Protein AF-0000000082874388 (afdb_homodimer)

Solvent-accessible surface area (backbone atoms only — not comparable to full-atom values): 38298 Å² total; per-residue (Å²): 133,76,47,68,44,41,42,72,70,60,50,53,72,30,44,42,94,61,45,25,50,46,67,57,70,59,52,38,50,40,23,52,39,28,14,62,32,76,91,45,43,67,63,52,44,32,43,63,22,64,57,39,66,53,76,37,31,51,68,57,46,53,51,49,48,52,53,51,42,50,51,47,51,50,42,46,50,41,68,69,63,58,44,75,69,30,39,71,31,22,55,68,59,42,54,40,52,51,52,49,54,55,48,47,75,62,54,61,48,85,39,76,79,40,34,71,82,90,32,66,53,43,52,45,52,42,50,42,52,54,27,46,22,61,50,31,44,69,72,39,71,49,95,54,53,66,64,62,38,48,64,44,36,69,65,50,71,38,65,57,63,22,39,43,31,41,50,34,49,37,74,73,46,45,53,50,60,39,87,82,30,57,49,46,53,49,50,36,50,51,42,42,53,47,36,40,71,78,36,46,66,60,40,50,50,30,46,73,35,75,36,50,67,44,52,76,48,43,54,40,64,64,41,67,38,52,80,36,38,50,72,72,55,38,51,37,53,47,47,19,56,59,51,41,52,97,22,76,46,44,68,50,39,36,50,47,29,51,50,61,74,42,39,65,69,49,62,38,89,73,43,42,46,68,52,40,40,54,51,61,60,64,42,44,67,67,63,61,64,67,62,27,53,50,46,18,51,50,49,49,53,53,47,60,74,44,37,79,76,44,38,56,65,55,21,59,53,46,69,43,78,72,61,89,56,72,71,30,57,58,52,49,58,54,52,48,67,71,68,58,67,74,47,83,64,46,60,52,51,49,51,46,40,54,55,58,57,74,102,132,76,48,68,44,42,42,72,70,59,49,54,71,28,44,42,94,62,44,25,50,46,66,57,68,60,51,39,52,39,23,51,39,28,14,63,32,76,90,45,41,67,62,52,44,31,44,64,21,64,56,38,66,53,78,36,31,50,68,57,45,52,51,51,49,52,53,49,41,51,50,47,51,50,40,46,49,42,69,69,63,56,45,72,69,30,40,70,30,23,54,68,60,42,53,42,51,52,53,49,55,56,48,46,75,61,55,61,48,84,38,76,80,41,34,69,83,90,32,68,54,44,51,46,52,43,51,44,53,54,27,44,23,61,49,31,45,68,71,40,73,51,92,53,54,65,65,62,38,47,64,44,37,69,64,50,71,37,64,55,63,23,38,41,32,41,48,34,48,38,73,76,45,46,54,50,60,39,87,82,30,56,49,45,52,49,49,37,50,50,41,43,52,49,36,41,71,77,38,45,66,60,41,51,50,29,46,74,35,73,36,50,67,44,52,77,45,45,54,42,64,64,42,69,40,50,80,34,39,50,73,70,55,39,52,38,53,47,46,19,57,59,51,42,52,97,22,78,46,43,68,49,40,37,50,47,29,51,50,61,72,41,39,68,70,49,63,36,91,76,44,41,46,68,52,42,40,52,49,61,60,64,41,44,66,69,64,60,63,68,62,28,51,51,46,18,52,51,50,48,52,53,48,60,74,44,36,78,75,44,38,57,64,55,22,60,53,45,68,44,76,70,63,88,57,74,69,31,57,58,54,48,58,54,52,46,65,72,68,57,66,72,46,85,64,46,60,51,51,49,50,47,38,54,55,57,57,75,102

Radius of gyration: 33.84 Å; Cα contacts (8 Å, |Δi|>4): 820; chains: 2; bounding box: 54×95×85 Å

Secondary structure (DSSP, 8-state):
-PPPPBPHHHHHHHB-TTS-B--HHHHHHHHHHH-B-HHHHHHHHHHHTTSS-TT--HHHHHHHHHHHHHHHHHHHHHHHT--HHHHHT-HHHHHHHHHHHHHHHHSSTTSGGG-STT-HHHHHHHHHHHHHHHHTTTT---TTHHHHHHHHHHHH-SHHHHHHHHHHHHHHHGGGGSTT-HHHHHHHHHHHHHHHHH-HHHHHHHHHTT-TT-GGGHHHHHTTTTTTS-HHHHHHHHHHHHTT-S-TTHHHHHHHHHHHHTHHHHHGGG--HHHHHHHHHHTTT---HHHHHHHHHHHHHHHHHTGGGS-HHHHHHHT------HHHHHHHHHHHHHH----HHHHHHHHHHHHHHT-/-PPPPBPHHHHHHHB-TTS-B--HHHHHHHHHHH-B-HHHHHHHHHHHTTSS-TT--HHHHHHHHHHHHHHHHHHHHHHHT--HHHHHT-HHHHHHHHHHHHHHHHSSTTSGGG-STT-HHHHHHHHHHHHHHHHTTTT---TTHHHHHHHHHHHH-SHHHHHHHHHHHHHHHGGGGSTT-HHHHHHHHHHHHHHHHH-HHHHHHHHHTT-TT-GGGHHHHHTTTTTTS-HHHHHHHHHHHHTT-S-TTHHHHHHHHHHHHTHHHHSGGG--HHHHHHHHHHTTT---HHHHHHHHHHHHHHHHHTGGGS-HHHHHHHT------HHHHHHHHHHHHHH----HHHHHHHHHHHHHH--

InterPro domains:
  IPR000195 Rab-GAP-TBC domain [PF00566] (39-267)
  IPR000195 Rab-GAP-TBC domain [PS50086] (35-245)
  IPR000195 Rab-GAP-TBC domain [SM00164] (32-270)
  IPR035969 Rab-GAP-TBC domain superfamily [SSF47923] (8-204)
  IPR035969 Rab-GAP-TBC domain superfamily [SSF47923] (181-302)

Sequence (718 aa):
MRGPPLSVEEWMRHANDDGTISRIESLLQTIFRGGIDHALRYDVWKYLLNYLPFRLNHTEAAELRRMKIKEYQTLCQQWQSFTPGQEERFSLFRDRKSLISKDVNRTDRTFEYFAGDRNPHLDSLNNILMSYMMYNFDLGYVQGMSDLLSPILMLMDNEPDAFWCFVGFMDRTMGNFMMEQTSMKEQLLQLACLLQILDPELANYLNAHESGNLFFCFRWLLVLFKREFSNEDIMIIWEVFWTGLPCPNFHLLFCIAILETEREQIMANDNGLSDILAHVNSLSMNIDRDAMLCKAEAMYLQLQANAEKLPKMACLTLGLAVSVDASAAEQEERFKDTHVTPSDDEDDAFEKAISYSFLMRGPPLSVEEWMRHANDDGTISRIESLLQTIFRGGIDHALRYDVWKYLLNYLPFRLNHTEAAELRRMKIKEYQTLCQQWQSFTPGQEERFSLFRDRKSLISKDVNRTDRTFEYFAGDRNPHLDSLNNILMSYMMYNFDLGYVQGMSDLLSPILMLMDNEPDAFWCFVGFMDRTMGNFMMEQTSMKEQLLQLACLLQILDPELANYLNAHESGNLFFCFRWLLVLFKREFSNEDIMIIWEVFWTGLPCPNFHLLFCIAILETEREQIMANDNGLSDILAHVNSLSMNIDRDAMLCKAEAMYLQLQANAEKLPKMACLTLGLAVSVDASAAEQEERFKDTHVTPSDDEDDAFEKAISYSFL

pLDDT: mean 90.4, std 14.54, range [39.75, 98.88]

Structure (mmCIF, N/CA/C/O backbone):
data_AF-0000000082874388-model_v1
#
loop_
_entity.id
_entity.type
_entity.pdbx_description
1 polymer 'TBC1 domain family member 15'
#
loop_
_atom_site.group_PDB
_atom_site.id
_atom_site.type_symbol
_atom_site.label_atom_id
_atom_site.label_alt_id
_atom_site.label_comp_id
_atom_site.label_asym_id
_atom_site.label_entity_id
_atom_site.label_seq_id
_atom_site.pdbx_PDB_ins_code
_atom_site.Cartn_x
_atom_site.Cartn_y
_atom_site.Cartn_z
_atom_site.occupancy
_atom_site.B_iso_or_equiv
_atom_site.auth_seq_id
_atom_site.auth_comp_id
_atom_site.auth_asym_id
_atom_site.auth_atom_id
_atom_site.pdbx_PDB_model_num
ATOM 1 N N . MET A 1 1 ? 1.353 -43.719 -23.953 1 78.5 1 MET A N 1
ATOM 2 C CA . MET A 1 1 ? 0.674 -43.969 -22.672 1 78.5 1 MET A CA 1
ATOM 3 C C . MET A 1 1 ? 1.424 -43.312 -21.516 1 78.5 1 MET A C 1
ATOM 5 O O . MET A 1 1 ? 2.627 -43.062 -21.625 1 78.5 1 MET A O 1
ATOM 9 N N . ARG A 1 2 ? 0.588 -42.969 -20.516 1 90.06 2 ARG A N 1
ATOM 10 C CA . ARG A 1 2 ? 1.179 -42.375 -19.312 1 90.06 2 ARG A CA 1
ATOM 11 C C . ARG A 1 2 ? 1.942 -43.438 -18.516 1 90.06 2 ARG A C 1
ATOM 13 O O . ARG A 1 2 ? 1.67 -44.625 -18.641 1 90.06 2 ARG A O 1
ATOM 20 N N . GLY A 1 3 ? 2.961 -43.062 -17.844 1 92.06 3 GLY A N 1
ATOM 21 C CA . GLY A 1 3 ? 3.709 -43.969 -16.984 1 92.06 3 GLY A CA 1
ATOM 22 C C . GLY A 1 3 ? 3.146 -44.062 -15.57 1 92.06 3 GLY A C 1
ATOM 23 O O . GLY A 1 3 ? 2.152 -43.406 -15.258 1 92.06 3 GLY A O 1
ATOM 24 N N . PRO A 1 4 ? 3.686 -44.969 -14.789 1 95.06 4 PRO A N 1
ATOM 25 C CA . PRO A 1 4 ? 3.285 -45.031 -13.383 1 95.06 4 PRO A CA 1
ATOM 26 C C . PRO A 1 4 ? 3.75 -43.844 -12.57 1 95.06 4 PRO A C 1
ATOM 28 O O . PRO A 1 4 ? 4.77 -43.219 -12.898 1 95.06 4 PRO A O 1
ATOM 31 N N . PRO A 1 5 ? 2.996 -43.594 -11.555 1 97 5 PRO A N 1
ATOM 32 C CA . PRO A 1 5 ? 3.43 -42.469 -10.695 1 97 5 PRO A CA 1
ATOM 33 C C . PRO A 1 5 ? 4.723 -42.781 -9.945 1 97 5 PRO A C 1
ATOM 35 O O . PRO A 1 5 ? 5.074 -43.969 -9.773 1 97 5 PRO A O 1
ATOM 38 N N . LEU A 1 6 ? 5.426 -41.719 -9.57 1 97.81 6 LEU A N 1
ATOM 39 C CA . LEU A 1 6 ? 6.598 -41.875 -8.711 1 97.81 6 LEU A CA 1
ATOM 40 C C . LEU A 1 6 ? 6.242 -42.625 -7.434 1 97.81 6 LEU A C 1
ATOM 42 O O . LEU A 1 6 ? 5.434 -42.125 -6.637 1 97.81 6 LEU A O 1
ATOM 46 N N . SER A 1 7 ? 6.832 -43.719 -7.254 1 97.19 7 SER A N 1
ATOM 47 C CA . SER A 1 7 ? 6.57 -44.531 -6.078 1 97.19 7 SER A CA 1
ATOM 48 C C . SER A 1 7 ? 7.52 -44.188 -4.938 1 97.19 7 SER A C 1
ATOM 50 O O . SER A 1 7 ? 8.523 -43.5 -5.145 1 97.19 7 SER A O 1
ATOM 52 N N . VAL A 1 8 ? 7.145 -44.719 -3.766 1 96.38 8 VAL A N 1
ATOM 53 C CA . VAL A 1 8 ? 7.969 -44.5 -2.58 1 96.38 8 VAL A CA 1
ATOM 54 C C . VAL A 1 8 ? 9.344 -45.125 -2.797 1 96.38 8 VAL A C 1
ATOM 56 O O . VAL A 1 8 ? 10.367 -44.531 -2.451 1 96.38 8 VAL A O 1
ATOM 59 N N . GLU A 1 9 ? 9.32 -46.25 -3.375 1 95.38 9 GLU A N 1
ATOM 60 C CA . GLU A 1 9 ? 10.57 -46.969 -3.641 1 95.38 9 GLU A CA 1
ATOM 61 C C . GLU A 1 9 ? 11.469 -46.156 -4.578 1 95.38 9 GLU A C 1
ATOM 63 O O . GLU A 1 9 ? 12.68 -46.031 -4.344 1 95.38 9 GLU A O 1
ATOM 68 N N . GLU A 1 10 ? 10.914 -45.656 -5.605 1 95.81 10 GLU A N 1
ATOM 69 C CA . GLU A 1 10 ? 11.68 -44.875 -6.566 1 95.81 10 GLU A CA 1
ATOM 70 C C . GLU A 1 10 ? 12.211 -43.594 -5.926 1 95.81 10 GLU A C 1
ATOM 72 O O . GLU A 1 10 ? 13.352 -43.188 -6.168 1 95.81 10 GLU A O 1
ATOM 77 N N . TRP A 1 11 ? 11.352 -42.969 -5.102 1 96.19 11 TRP A N 1
ATOM 78 C CA . TRP A 1 11 ? 11.75 -41.75 -4.402 1 96.19 11 TRP A CA 1
ATOM 79 C C . TRP A 1 11 ? 12.961 -42 -3.51 1 96.19 11 TRP A C 1
ATOM 81 O O . TRP A 1 11 ? 13.891 -41.188 -3.473 1 96.19 11 TRP A O 1
ATOM 91 N N . MET A 1 12 ? 12.992 -43.094 -2.854 1 94.62 12 MET A N 1
ATOM 92 C CA . MET A 1 12 ? 14.07 -43.438 -1.925 1 94.62 12 MET A CA 1
ATOM 93 C C . MET A 1 12 ? 15.383 -43.656 -2.668 1 94.62 12 MET A C 1
ATOM 95 O O . MET A 1 12 ? 16.453 -43.5 -2.088 1 94.62 12 MET A O 1
ATOM 99 N N . ARG A 1 13 ? 15.258 -43.969 -3.916 1 94.44 13 ARG A N 1
ATOM 100 C CA . ARG A 1 13 ? 16.453 -44.156 -4.727 1 94.44 13 ARG A CA 1
ATOM 101 C C . ARG A 1 13 ? 17.078 -42.812 -5.074 1 94.44 13 ARG A C 1
ATOM 103 O O . ARG A 1 13 ? 18.281 -42.719 -5.34 1 94.44 13 ARG A O 1
ATOM 110 N N . HIS A 1 14 ? 16.266 -41.812 -5.094 1 95.75 14 HIS A N 1
ATOM 111 C CA . HIS A 1 14 ? 16.766 -40.469 -5.387 1 95.75 14 HIS A CA 1
ATOM 112 C C . HIS A 1 14 ? 17.219 -39.75 -4.117 1 95.75 14 HIS A C 1
ATOM 114 O O . HIS A 1 14 ? 18.078 -38.875 -4.172 1 95.75 14 HIS A O 1
ATOM 120 N N . ALA A 1 15 ? 16.656 -40.125 -2.971 1 93.94 15 ALA A N 1
ATOM 121 C CA . ALA A 1 15 ? 16.969 -39.5 -1.689 1 93.94 15 ALA A CA 1
ATOM 122 C C . ALA A 1 15 ? 18.203 -40.125 -1.059 1 93.94 15 ALA A C 1
ATOM 124 O O . ALA A 1 15 ? 18.203 -41.312 -0.7 1 93.94 15 ALA A O 1
ATOM 125 N N . ASN A 1 16 ? 19.203 -39.312 -0.905 1 94.38 16 ASN A N 1
ATOM 126 C CA . ASN A 1 16 ? 20.438 -39.781 -0.275 1 94.38 16 ASN A CA 1
ATOM 127 C C . ASN A 1 16 ? 20.297 -39.875 1.243 1 94.38 16 ASN A C 1
ATOM 129 O O . ASN A 1 16 ? 19.391 -39.25 1.815 1 94.38 16 ASN A O 1
ATOM 133 N N . ASP A 1 17 ? 21.234 -40.469 1.876 1 93.56 17 ASP A N 1
ATOM 134 C CA . ASP A 1 17 ? 21.203 -40.656 3.32 1 93.56 17 ASP A CA 1
ATOM 135 C C . ASP A 1 17 ? 21.281 -39.344 4.066 1 93.56 17 ASP A C 1
ATOM 137 O O . ASP A 1 17 ? 20.703 -39.188 5.148 1 93.56 17 ASP A O 1
ATOM 141 N N . ASP A 1 18 ? 21.969 -38.438 3.471 1 94.69 18 ASP A N 1
ATOM 142 C CA . ASP A 1 18 ? 22.141 -37.156 4.16 1 94.69 18 ASP A CA 1
ATOM 143 C C . ASP A 1 18 ? 20.953 -36.25 3.914 1 94.69 18 ASP A C 1
ATOM 145 O O . ASP A 1 18 ? 20.875 -35.156 4.516 1 94.69 18 ASP A O 1
ATOM 149 N N . GLY A 1 19 ? 20.078 -36.625 3.035 1 92.44 19 GLY A N 1
ATOM 150 C CA . GLY A 1 19 ? 18.891 -35.844 2.797 1 92.44 19 GLY A CA 1
ATOM 151 C C . GLY A 1 19 ? 18.891 -35.156 1.445 1 92.44 19 GLY A C 1
ATOM 152 O O . GLY A 1 19 ? 17.859 -34.656 0.996 1 92.44 19 GLY A O 1
ATOM 153 N N . THR A 1 20 ? 20.031 -35.125 0.807 1 95.38 20 THR A N 1
ATOM 154 C CA . THR A 1 20 ? 20.125 -34.531 -0.523 1 95.38 20 THR A CA 1
ATOM 155 C C . THR A 1 20 ? 19.422 -35.406 -1.555 1 95.38 20 THR A C 1
ATOM 157 O O . THR A 1 20 ? 19.281 -36.625 -1.354 1 95.38 20 THR A O 1
ATOM 160 N N . ILE A 1 21 ? 18.891 -34.781 -2.582 1 95.81 21 ILE A N 1
ATOM 161 C CA . ILE A 1 21 ? 18.219 -35.531 -3.639 1 95.81 21 ILE A CA 1
ATOM 162 C C . ILE A 1 21 ? 19.109 -35.594 -4.879 1 95.81 21 ILE A C 1
ATOM 164 O O . ILE A 1 21 ? 19.641 -34.562 -5.32 1 95.81 21 ILE A O 1
ATOM 168 N N . SER A 1 22 ? 19.266 -36.75 -5.449 1 95.44 22 SER A N 1
ATOM 169 C CA . SER A 1 22 ? 20.141 -36.938 -6.602 1 95.44 22 SER A CA 1
ATOM 170 C C . SER A 1 22 ? 19.344 -37.312 -7.844 1 95.44 22 SER A C 1
ATOM 172 O O . SER A 1 22 ? 18.141 -37.594 -7.758 1 95.44 22 SER A O 1
ATOM 174 N N . ARG A 1 23 ? 20 -37.219 -9.016 1 96.38 23 ARG A N 1
ATOM 175 C CA . ARG A 1 23 ? 19.422 -37.594 -10.305 1 96.38 23 ARG A CA 1
ATOM 176 C C . ARG A 1 23 ? 18.094 -36.906 -10.539 1 96.38 23 ARG A C 1
ATOM 178 O O . ARG A 1 23 ? 17.078 -37.562 -10.836 1 96.38 23 ARG A O 1
ATOM 185 N N . ILE A 1 24 ? 18.094 -35.656 -10.375 1 96.75 24 ILE A N 1
ATOM 186 C CA . ILE A 1 24 ? 16.906 -34.812 -10.398 1 96.75 24 ILE A CA 1
ATOM 187 C C . ILE A 1 24 ? 16.25 -34.906 -11.773 1 96.75 24 ILE A C 1
ATOM 189 O O . ILE A 1 24 ? 15.016 -34.969 -11.867 1 96.75 24 ILE A O 1
ATOM 193 N N . GLU A 1 25 ? 17.047 -34.969 -12.844 1 96.38 25 GLU A N 1
ATOM 194 C CA . GLU A 1 25 ? 16.484 -35.031 -14.195 1 96.38 25 GLU A CA 1
ATOM 195 C C . GLU A 1 25 ? 15.609 -36.281 -14.375 1 96.38 25 GLU A C 1
ATOM 197 O O . GLU A 1 25 ? 14.516 -36.188 -14.93 1 96.38 25 GLU A O 1
ATOM 202 N N . SER A 1 26 ? 16.141 -37.344 -13.922 1 96.75 26 SER A N 1
ATOM 203 C CA . SER A 1 26 ? 15.391 -38.594 -14 1 96.75 26 SER A CA 1
ATOM 204 C C . SER A 1 26 ? 14.125 -38.562 -13.156 1 96.75 26 SER A C 1
ATOM 206 O O . SER A 1 26 ? 13.086 -39.094 -13.547 1 96.75 26 SER A O 1
ATOM 208 N N . LEU A 1 27 ? 14.25 -38 -12.031 1 97.44 27 LEU A N 1
ATOM 209 C CA . LEU A 1 27 ? 13.109 -37.812 -11.133 1 97.44 27 LEU A CA 1
ATOM 210 C C . LEU A 1 27 ? 12 -37.031 -11.82 1 97.44 27 LEU A C 1
ATOM 212 O O . LEU A 1 27 ? 10.836 -37.438 -11.805 1 97.44 27 LEU A O 1
ATOM 216 N N . LEU A 1 28 ? 12.344 -35.938 -12.445 1 97.81 28 LEU A N 1
ATOM 217 C CA . LEU A 1 28 ? 11.375 -35.062 -13.125 1 97.81 28 LEU A CA 1
ATOM 218 C C . LEU A 1 28 ? 10.734 -35.781 -14.305 1 97.81 28 LEU A C 1
ATOM 220 O O . LEU A 1 28 ? 9.547 -35.625 -14.578 1 97.81 28 LEU A O 1
ATOM 224 N N . GLN A 1 29 ? 11.531 -36.625 -14.984 1 97.25 29 GLN A N 1
ATOM 225 C CA . GLN A 1 29 ? 11 -37.406 -16.094 1 97.25 29 GLN A CA 1
ATOM 226 C C . GLN A 1 29 ? 9.922 -38.375 -15.602 1 97.25 29 GLN A C 1
ATOM 228 O O . GLN A 1 29 ? 8.898 -38.562 -16.266 1 97.25 29 GLN A O 1
ATOM 233 N N . THR A 1 30 ? 10.203 -38.969 -14.531 1 97.69 30 THR A N 1
ATOM 234 C CA . THR A 1 30 ? 9.234 -39.906 -13.953 1 97.69 30 THR A CA 1
ATOM 235 C C . THR A 1 30 ? 7.945 -39.188 -13.586 1 97.69 30 THR A C 1
ATOM 237 O O . THR A 1 30 ? 6.848 -39.656 -13.875 1 97.69 30 THR A O 1
ATOM 240 N N . ILE A 1 31 ? 8.07 -38.062 -12.984 1 98.25 31 ILE A N 1
ATOM 241 C CA . ILE A 1 31 ? 6.914 -37.281 -12.57 1 98.25 31 ILE A CA 1
ATOM 242 C C . ILE A 1 31 ? 6.145 -36.812 -13.805 1 98.25 31 ILE A C 1
ATOM 244 O O . ILE A 1 31 ? 4.914 -36.844 -13.836 1 98.25 31 ILE A O 1
ATOM 248 N N . PHE A 1 32 ? 6.859 -36.375 -14.82 1 98.31 32 PHE A N 1
ATOM 249 C CA . PHE A 1 32 ? 6.234 -35.906 -16.062 1 98.31 32 PHE A CA 1
ATOM 250 C C . PHE A 1 32 ? 5.398 -37.031 -16.688 1 98.31 32 PHE A C 1
ATOM 252 O O . PHE A 1 32 ? 4.301 -36.781 -17.188 1 98.31 32 PHE A O 1
ATOM 259 N N . ARG A 1 33 ? 5.828 -38.219 -16.547 1 96.56 33 ARG A N 1
ATOM 260 C CA . ARG A 1 33 ? 5.203 -39.344 -17.234 1 96.56 33 ARG A CA 1
ATOM 261 C C . ARG A 1 33 ? 4.039 -39.906 -16.422 1 96.56 33 ARG A C 1
ATOM 263 O O . ARG A 1 33 ? 3.086 -40.438 -17 1 96.56 33 ARG A O 1
ATOM 270 N N . GLY A 1 34 ? 4.16 -39.719 -15.148 1 96.19 34 GLY A N 1
ATOM 271 C CA . GLY A 1 34 ? 3.15 -40.469 -14.414 1 96.19 34 GLY A CA 1
ATOM 272 C C . GLY A 1 34 ? 2.633 -39.719 -13.195 1 96.19 34 GLY A C 1
ATOM 273 O O . GLY A 1 34 ? 1.722 -40.188 -12.516 1 96.19 34 GLY A O 1
ATOM 274 N N . GLY A 1 35 ? 3.15 -38.656 -12.844 1 97.44 35 GLY A N 1
ATOM 275 C CA . GLY A 1 35 ? 2.768 -37.938 -11.625 1 97.44 35 GLY A CA 1
ATOM 276 C C . GLY A 1 35 ? 3.453 -38.5 -10.383 1 97.44 35 GLY A C 1
ATOM 277 O O . GLY A 1 35 ? 4.57 -39 -10.461 1 97.44 35 GLY A O 1
ATOM 278 N N . ILE A 1 36 ? 2.846 -38.25 -9.195 1 98.44 36 ILE A N 1
ATOM 279 C CA . ILE A 1 36 ? 3.426 -38.594 -7.91 1 98.44 36 ILE A CA 1
ATOM 280 C C . ILE A 1 36 ? 2.404 -39.375 -7.09 1 98.44 36 ILE A C 1
ATOM 282 O O . ILE A 1 36 ? 1.229 -39.031 -7.031 1 98.44 36 ILE A O 1
ATOM 286 N N . ASP A 1 37 ? 2.898 -40.438 -6.508 1 97.5 37 ASP A N 1
ATOM 287 C CA . ASP A 1 37 ? 2.039 -41.188 -5.586 1 97.5 37 ASP A CA 1
ATOM 288 C C . ASP A 1 37 ? 1.53 -40.281 -4.469 1 97.5 37 ASP A C 1
ATOM 290 O O . ASP A 1 37 ? 2.281 -39.438 -3.934 1 97.5 37 ASP A O 1
ATOM 294 N N . HIS A 1 38 ? 0.283 -40.469 -4.109 1 95.56 38 HIS A N 1
ATOM 295 C CA . HIS A 1 38 ? -0.372 -39.594 -3.148 1 95.56 38 HIS A CA 1
ATOM 296 C C . HIS A 1 38 ? 0.405 -39.531 -1.838 1 95.56 38 HIS A C 1
ATOM 298 O O . HIS A 1 38 ? 0.513 -38.469 -1.225 1 95.56 38 HIS A O 1
ATOM 304 N N . ALA A 1 39 ? 0.976 -40.625 -1.418 1 95.88 39 ALA A N 1
ATOM 305 C CA . ALA A 1 39 ? 1.663 -40.688 -0.132 1 95.88 39 ALA A CA 1
ATOM 306 C C . ALA A 1 39 ? 2.934 -39.844 -0.131 1 95.88 39 ALA A C 1
ATOM 308 O O . ALA A 1 39 ? 3.438 -39.469 0.931 1 95.88 39 ALA A O 1
ATOM 309 N N . LEU A 1 40 ? 3.385 -39.5 -1.312 1 97.38 40 LEU A N 1
ATOM 310 C CA . LEU A 1 40 ? 4.66 -38.812 -1.439 1 97.38 40 LEU A CA 1
ATOM 311 C C . LEU A 1 40 ? 4.449 -37.312 -1.712 1 97.38 40 LEU A C 1
ATOM 313 O O . LEU A 1 40 ? 5.391 -36.531 -1.619 1 97.38 40 LEU A O 1
ATOM 317 N N . ARG A 1 41 ? 3.26 -36.938 -2.047 1 98 41 ARG A N 1
ATOM 318 C CA . ARG A 1 41 ? 2.986 -35.594 -2.539 1 98 41 ARG A CA 1
ATOM 319 C C . ARG A 1 41 ? 3.396 -34.531 -1.515 1 98 41 ARG A C 1
ATOM 321 O O . ARG A 1 41 ? 3.975 -33.5 -1.87 1 98 41 ARG A O 1
ATOM 328 N N . TYR A 1 42 ? 3.104 -34.875 -0.293 1 97.62 42 TYR A N 1
ATOM 329 C CA . TYR A 1 42 ? 3.396 -33.938 0.781 1 97.62 42 TYR A CA 1
ATOM 330 C C . TYR A 1 42 ? 4.867 -33.531 0.766 1 97.62 42 TYR A C 1
ATOM 332 O O . TYR A 1 42 ? 5.195 -32.375 0.915 1 97.62 42 TYR A O 1
ATOM 340 N N . ASP A 1 43 ? 5.715 -34.469 0.554 1 96.19 43 ASP A N 1
ATOM 341 C CA . ASP A 1 43 ? 7.152 -34.219 0.604 1 96.19 43 ASP A CA 1
ATOM 342 C C . ASP A 1 43 ? 7.672 -33.719 -0.739 1 96.19 43 ASP A C 1
ATOM 344 O O . ASP A 1 43 ? 8.398 -32.719 -0.792 1 96.19 43 ASP A O 1
ATOM 348 N N . VAL A 1 44 ? 7.281 -34.312 -1.788 1 97.88 44 VAL A N 1
ATOM 349 C CA . VAL A 1 44 ? 7.867 -34.062 -3.1 1 97.88 44 VAL A CA 1
ATOM 350 C C . VAL A 1 44 ? 7.434 -32.688 -3.605 1 97.88 44 VAL A C 1
ATOM 352 O O . VAL A 1 44 ? 8.203 -32 -4.281 1 97.88 44 VAL A O 1
ATOM 355 N N . TRP A 1 45 ? 6.207 -32.219 -3.25 1 98.62 45 TRP A N 1
ATOM 356 C CA . TRP A 1 45 ? 5.73 -30.922 -3.689 1 98.62 45 TRP A CA 1
ATOM 357 C C . TRP A 1 45 ? 6.629 -29.797 -3.164 1 98.62 45 TRP A C 1
ATOM 359 O O . TRP A 1 45 ? 6.84 -28.797 -3.842 1 98.62 45 TRP A O 1
ATOM 369 N N . LYS A 1 46 ? 7.152 -29.984 -1.97 1 98.12 46 LYS A N 1
ATOM 370 C CA . LYS A 1 46 ? 8.008 -28.969 -1.373 1 98.12 46 LYS A CA 1
ATOM 371 C C . LYS A 1 46 ? 9.258 -28.734 -2.223 1 98.12 46 LYS A C 1
ATOM 373 O O . LYS A 1 46 ? 9.766 -27.609 -2.283 1 98.12 46 LYS A O 1
ATOM 378 N N . TYR A 1 47 ? 9.703 -29.797 -2.908 1 97.56 47 TYR A N 1
ATOM 379 C CA . TYR A 1 47 ? 10.859 -29.672 -3.793 1 97.56 47 TYR A CA 1
ATOM 380 C C . TYR A 1 47 ? 10.453 -29.125 -5.152 1 97.56 47 TYR A C 1
ATOM 382 O O . TYR A 1 47 ? 11.109 -28.219 -5.684 1 97.56 47 TYR A O 1
ATOM 390 N N . LEU A 1 48 ? 9.328 -29.562 -5.68 1 98 48 LEU A N 1
ATOM 391 C CA . LEU A 1 48 ? 8.867 -29.156 -7 1 98 48 LEU A CA 1
ATOM 392 C C . LEU A 1 48 ? 8.508 -27.672 -7.012 1 98 48 LEU A C 1
ATOM 394 O O . LEU A 1 48 ? 8.68 -27 -8.031 1 98 48 LEU A O 1
ATOM 398 N N . LEU A 1 49 ? 8.055 -27.188 -5.828 1 98.31 49 LEU A N 1
ATOM 399 C CA . LEU A 1 49 ? 7.586 -25.797 -5.738 1 98.31 49 LEU A CA 1
ATOM 400 C C . LEU A 1 49 ? 8.641 -24.906 -5.098 1 98.31 49 LEU A C 1
ATOM 402 O O . LEU A 1 49 ? 8.336 -23.812 -4.637 1 98.31 49 LEU A O 1
ATOM 406 N N . ASN A 1 50 ? 9.836 -25.375 -4.98 1 96.94 50 ASN A N 1
ATOM 407 C CA . ASN A 1 50 ? 11.023 -24.625 -4.582 1 96.94 50 ASN A CA 1
ATOM 408 C C . ASN A 1 50 ? 10.898 -24.094 -3.15 1 96.94 50 ASN A C 1
ATOM 410 O O . ASN A 1 50 ? 11.367 -23 -2.842 1 96.94 50 ASN A O 1
ATOM 414 N N . TYR A 1 51 ? 10.086 -24.797 -2.398 1 97.62 51 TYR A N 1
ATOM 415 C CA . TYR A 1 51 ? 10.086 -24.547 -0.96 1 97.62 51 TYR A CA 1
ATOM 416 C C . TYR A 1 51 ? 11.391 -25.031 -0.33 1 97.62 51 TYR A C 1
ATOM 418 O O . TYR A 1 51 ? 12.039 -24.297 0.415 1 97.62 51 TYR A O 1
ATOM 426 N N . LEU A 1 52 ? 11.773 -26.234 -0.74 1 97 52 LEU A N 1
ATOM 427 C CA . LEU A 1 52 ? 13.039 -26.812 -0.314 1 97 52 LEU A CA 1
ATOM 428 C C . LEU A 1 52 ? 13.914 -27.156 -1.516 1 97 52 LEU A C 1
ATOM 430 O O . LEU A 1 52 ? 13.492 -27.875 -2.414 1 97 52 LEU A O 1
ATOM 434 N N . PRO A 1 53 ? 15.148 -26.594 -1.489 1 96.88 53 PRO A N 1
ATOM 435 C CA . PRO A 1 53 ? 16.078 -26.969 -2.561 1 96.88 53 PRO A CA 1
ATOM 436 C C . PRO A 1 53 ? 16.5 -28.438 -2.48 1 96.88 53 PRO A C 1
ATOM 438 O O . PRO A 1 53 ? 16.703 -28.969 -1.385 1 96.88 53 PRO A O 1
ATOM 441 N N . PHE A 1 54 ? 16.688 -29.016 -3.623 1 96 54 PHE A N 1
ATOM 442 C CA . PHE A 1 54 ? 17.031 -30.438 -3.732 1 96 54 PHE A CA 1
ATOM 443 C C . PHE A 1 54 ? 18.406 -30.703 -3.107 1 96 54 PHE A C 1
ATOM 445 O O . PHE A 1 54 ? 18.656 -31.797 -2.602 1 96 54 PHE A O 1
ATOM 452 N N . ARG A 1 55 ? 19.25 -29.703 -3.053 1 95.44 55 ARG A N 1
ATOM 453 C CA . ARG A 1 55 ? 20.656 -29.891 -2.717 1 95.44 55 ARG A CA 1
ATOM 454 C C . ARG A 1 55 ? 20.859 -29.875 -1.207 1 95.44 55 ARG A C 1
ATOM 456 O O . ARG A 1 55 ? 21.953 -30.156 -0.723 1 95.44 55 ARG A O 1
ATOM 463 N N . LEU A 1 56 ? 19.844 -29.484 -0.454 1 96.31 56 LEU A N 1
ATOM 464 C CA . LEU A 1 56 ? 20.031 -29.328 0.984 1 96.31 56 LEU A CA 1
ATOM 465 C C . LEU A 1 56 ? 19.984 -30.672 1.698 1 96.31 56 LEU A C 1
ATOM 467 O O . LEU A 1 56 ? 19.188 -31.547 1.345 1 96.31 56 LEU A O 1
ATOM 471 N N . ASN A 1 57 ? 20.828 -30.812 2.627 1 96 57 ASN A N 1
ATOM 472 C CA . ASN A 1 57 ? 20.766 -31.984 3.492 1 96 57 ASN A CA 1
ATOM 473 C C . ASN A 1 57 ? 19.703 -31.812 4.582 1 96 57 ASN A C 1
ATOM 475 O O . ASN A 1 57 ? 19.031 -30.781 4.652 1 96 57 ASN A O 1
ATOM 479 N N . HIS A 1 58 ? 19.609 -32.844 5.434 1 95.12 58 HIS A N 1
ATOM 480 C CA . HIS A 1 58 ? 18.562 -32.844 6.441 1 95.12 58 HIS A CA 1
ATOM 481 C C . HIS A 1 58 ? 18.688 -31.672 7.383 1 95.12 58 HIS A C 1
ATOM 483 O O . HIS A 1 58 ? 17.688 -31.031 7.715 1 95.12 58 HIS A O 1
ATOM 489 N N . THR A 1 59 ? 19.875 -31.375 7.789 1 97 59 THR A N 1
ATOM 490 C CA . THR A 1 59 ? 20.125 -30.297 8.75 1 97 59 THR A CA 1
ATOM 491 C C . THR A 1 59 ? 19.812 -28.938 8.133 1 97 59 THR A C 1
ATOM 493 O O . THR A 1 59 ? 19.141 -28.109 8.742 1 97 59 THR A O 1
ATOM 496 N N . GLU A 1 60 ? 20.312 -28.75 6.965 1 97.44 60 GLU A N 1
ATOM 497 C CA . GLU A 1 60 ? 20.109 -27.484 6.254 1 97.44 60 GLU A CA 1
ATOM 498 C C . GLU A 1 60 ? 18.625 -27.281 5.941 1 97.44 60 GLU A C 1
ATOM 500 O O . GLU A 1 60 ? 18.109 -26.156 6.062 1 97.44 60 GLU A O 1
ATOM 505 N N . ALA A 1 61 ? 17.984 -28.328 5.562 1 96.88 61 ALA A N 1
ATOM 506 C CA . ALA A 1 61 ? 16.562 -28.266 5.242 1 96.88 61 ALA A CA 1
ATOM 507 C C . ALA A 1 61 ? 15.734 -27.922 6.484 1 96.88 61 ALA A C 1
ATOM 509 O O . ALA A 1 61 ? 14.789 -27.141 6.41 1 96.88 61 ALA A O 1
ATOM 510 N N . ALA A 1 62 ? 16.078 -28.516 7.559 1 96.81 62 ALA A N 1
ATOM 511 C CA . ALA A 1 62 ? 15.367 -28.266 8.812 1 96.81 62 ALA A CA 1
ATOM 512 C C . ALA A 1 62 ? 15.539 -26.812 9.25 1 96.81 62 ALA A C 1
ATOM 514 O O . ALA A 1 62 ? 14.594 -26.188 9.734 1 96.81 62 ALA A O 1
ATOM 515 N N . GLU A 1 63 ? 16.734 -26.328 9.109 1 97.75 63 GLU A N 1
ATOM 516 C CA . GLU A 1 63 ? 17.016 -24.938 9.453 1 97.75 63 GLU A CA 1
ATOM 517 C C . GLU A 1 63 ? 16.25 -23.984 8.547 1 97.75 63 GLU A C 1
ATOM 519 O O . GLU A 1 63 ? 15.672 -23 9.023 1 97.75 63 GLU A O 1
ATOM 524 N N . LEU A 1 64 ? 16.266 -24.281 7.328 1 97.88 64 LEU A N 1
ATOM 525 C CA . LEU A 1 64 ? 15.531 -23.453 6.383 1 97.88 64 LEU A CA 1
ATOM 526 C C . LEU A 1 64 ? 14.039 -23.453 6.711 1 97.88 64 LEU A C 1
ATOM 528 O O . LEU A 1 64 ? 13.398 -22.406 6.695 1 97.88 64 LEU A O 1
ATOM 532 N N . ARG A 1 65 ? 13.531 -24.578 7 1 97.19 65 ARG A N 1
ATOM 533 C CA . ARG A 1 65 ? 12.117 -24.688 7.332 1 97.19 65 ARG A CA 1
ATOM 534 C C . ARG A 1 65 ? 11.773 -23.875 8.57 1 97.19 65 ARG A C 1
ATOM 536 O O . ARG A 1 65 ? 10.734 -23.203 8.609 1 97.19 65 ARG A O 1
ATOM 543 N N . ARG A 1 66 ? 12.609 -23.906 9.523 1 97.88 66 ARG A N 1
ATOM 544 C CA . ARG A 1 66 ? 12.391 -23.125 10.742 1 97.88 66 ARG A CA 1
ATOM 545 C C . ARG A 1 66 ? 12.344 -21.641 10.438 1 97.88 66 ARG A C 1
ATOM 547 O O . ARG A 1 66 ? 11.477 -20.922 10.945 1 97.88 66 ARG A O 1
ATOM 554 N N . MET A 1 67 ? 13.258 -21.25 9.68 1 97.75 67 MET A N 1
ATOM 555 C CA . MET A 1 67 ? 13.312 -19.844 9.297 1 97.75 67 MET A CA 1
ATOM 556 C C . MET A 1 67 ? 12.078 -19.438 8.5 1 97.75 67 MET A C 1
ATOM 558 O O . MET A 1 67 ? 11.523 -18.359 8.711 1 97.75 67 MET A O 1
ATOM 562 N N . LYS A 1 68 ? 11.656 -20.297 7.605 1 97.94 68 LYS A N 1
ATOM 563 C CA . LYS A 1 68 ? 10.5 -20.031 6.75 1 97.94 68 LYS A CA 1
ATOM 564 C C . LYS A 1 68 ? 9.211 -20 7.566 1 97.94 68 LYS A C 1
ATOM 566 O O . LYS A 1 68 ? 8.32 -19.188 7.301 1 97.94 68 LYS A O 1
ATOM 571 N N . ILE A 1 69 ? 9.141 -20.859 8.531 1 98.31 69 ILE A N 1
ATOM 572 C CA . ILE A 1 69 ? 7.984 -20.891 9.43 1 98.31 69 ILE A CA 1
ATOM 573 C C . ILE A 1 69 ? 7.906 -19.578 10.203 1 98.31 69 ILE A C 1
ATOM 575 O O . ILE A 1 69 ? 6.836 -18.969 10.312 1 98.31 69 ILE A O 1
ATOM 579 N N . LYS A 1 70 ? 9.039 -19.109 10.672 1 98.19 70 LYS A N 1
ATOM 580 C CA . LYS A 1 70 ? 9.102 -17.844 11.398 1 98.19 70 LYS A CA 1
ATOM 581 C C . LYS A 1 70 ? 8.695 -16.672 10.508 1 98.19 70 LYS A C 1
ATOM 583 O O . LYS A 1 70 ? 7.988 -15.773 10.953 1 98.19 70 LYS A O 1
ATOM 588 N N . GLU A 1 71 ? 9.172 -16.703 9.32 1 97.88 71 GLU A N 1
ATOM 589 C CA . GLU A 1 71 ? 8.82 -15.641 8.375 1 97.88 71 GLU A CA 1
ATOM 590 C C . GLU A 1 71 ? 7.316 -15.602 8.125 1 97.88 71 GLU A C 1
ATOM 592 O O . GLU A 1 71 ? 6.719 -14.523 8.086 1 97.88 71 GLU A O 1
ATOM 597 N N . TYR A 1 72 ? 6.734 -16.75 7.961 1 98.5 72 TYR A N 1
ATOM 598 C CA . TYR A 1 72 ? 5.289 -16.812 7.77 1 98.5 72 TYR A CA 1
ATOM 599 C C . TYR A 1 72 ? 4.555 -16.25 8.977 1 98.5 72 TYR A C 1
ATOM 601 O O . TYR A 1 72 ? 3.59 -15.5 8.828 1 98.5 72 TYR A O 1
ATOM 609 N N . GLN A 1 73 ? 5.004 -16.594 10.125 1 98.31 73 GLN A N 1
ATOM 610 C CA . GLN A 1 73 ? 4.383 -16.078 11.344 1 98.31 73 GLN A CA 1
ATOM 611 C C . GLN A 1 73 ? 4.488 -14.562 11.422 1 98.31 73 GLN A C 1
ATOM 613 O O . GLN A 1 73 ? 3.553 -13.891 11.859 1 98.31 73 GLN A O 1
ATOM 618 N N . THR A 1 74 ? 5.621 -14.094 11.039 1 98.06 74 THR A N 1
ATOM 619 C CA . THR A 1 74 ? 5.832 -12.656 11.031 1 98.06 74 THR A CA 1
ATOM 620 C C . THR A 1 74 ? 4.844 -11.969 10.086 1 98.06 74 THR A C 1
ATOM 622 O O . THR A 1 74 ? 4.262 -10.938 10.43 1 98.06 74 THR A O 1
ATOM 625 N N . LEU A 1 75 ? 4.664 -12.562 8.922 1 98.25 75 LEU A N 1
ATOM 626 C CA . LEU A 1 75 ? 3.701 -12.023 7.969 1 98.25 75 LEU A CA 1
ATOM 627 C C . LEU A 1 75 ? 2.297 -12.008 8.562 1 98.25 75 LEU A C 1
ATOM 629 O O . LEU A 1 75 ? 1.567 -11.023 8.406 1 98.25 75 LEU A O 1
ATOM 633 N N . CYS A 1 76 ? 1.925 -13.094 9.219 1 98.31 76 CYS A N 1
ATOM 634 C CA . CYS A 1 76 ? 0.619 -13.172 9.867 1 98.31 76 CYS A CA 1
ATOM 635 C C . CYS A 1 76 ? 0.453 -12.062 10.898 1 98.31 76 CYS A C 1
ATOM 637 O O . CYS A 1 76 ? -0.583 -11.398 10.938 1 98.31 76 CYS A O 1
ATOM 639 N N . GLN A 1 77 ? 1.466 -11.859 11.648 1 97.75 77 GLN A N 1
ATOM 640 C CA . GLN A 1 77 ? 1.405 -10.859 12.703 1 97.75 77 GLN A CA 1
ATOM 641 C C . GLN A 1 77 ? 1.266 -9.453 12.125 1 97.75 77 GLN A C 1
ATOM 643 O O . GLN A 1 77 ? 0.583 -8.602 12.695 1 97.75 77 GLN A O 1
ATOM 648 N N . GLN A 1 78 ? 1.903 -9.227 11.094 1 97.62 78 GLN A N 1
ATOM 649 C CA . GLN A 1 78 ? 1.86 -7.918 10.453 1 97.62 78 GLN A CA 1
ATOM 650 C C . GLN A 1 78 ? 0.426 -7.508 10.133 1 97.62 78 GLN A C 1
ATOM 652 O O . GLN A 1 78 ? -0.088 -6.535 10.688 1 97.62 78 GLN A O 1
ATOM 657 N N . TRP A 1 79 ? -0.278 -8.281 9.297 1 97.81 79 TRP A N 1
ATOM 658 C CA . TRP A 1 79 ? -1.6 -7.852 8.844 1 97.81 79 TRP A CA 1
ATOM 659 C C . TRP A 1 79 ? -2.629 -8.008 9.961 1 97.81 79 TRP A C 1
ATOM 661 O O . TRP A 1 79 ? -3.615 -7.27 10.008 1 97.81 79 TRP A O 1
ATOM 671 N N . GLN A 1 80 ? -2.398 -8.93 10.891 1 97.94 80 GLN A N 1
ATOM 672 C CA . GLN A 1 80 ? -3.334 -9.117 12 1 97.94 80 GLN A CA 1
ATOM 673 C C . GLN A 1 80 ? -3.27 -7.949 12.977 1 97.94 80 GLN A C 1
ATOM 675 O O . GLN A 1 80 ? -4.207 -7.723 13.742 1 97.94 80 GLN A O 1
ATOM 680 N N . SER A 1 81 ? -2.184 -7.227 12.953 1 97.62 81 SER A N 1
ATOM 681 C CA . SER A 1 81 ? -1.982 -6.137 13.906 1 97.62 81 SER A CA 1
ATOM 682 C C . SER A 1 81 ? -2.557 -4.828 13.383 1 97.62 81 SER A C 1
ATOM 684 O O . SER A 1 81 ? -2.572 -3.82 14.094 1 97.62 81 SER A O 1
ATOM 686 N N . PHE A 1 82 ? -2.982 -4.793 12.141 1 97.12 82 PHE A N 1
ATOM 687 C CA . PHE A 1 82 ? -3.605 -3.58 11.625 1 97.12 82 PHE A CA 1
ATOM 688 C C . PHE A 1 82 ? -4.887 -3.262 12.383 1 97.12 82 PHE A C 1
ATOM 690 O O . PHE A 1 82 ? -5.758 -4.121 12.531 1 97.12 82 PHE A O 1
ATOM 697 N N . THR A 1 83 ? -5 -2.08 12.875 1 95.38 83 THR A N 1
ATOM 698 C CA . THR A 1 83 ? -6.203 -1.644 13.578 1 95.38 83 THR A CA 1
ATOM 699 C C . THR A 1 83 ? -7.301 -1.271 12.586 1 95.38 83 THR A C 1
ATOM 701 O O . THR A 1 83 ? -7.02 -1.013 11.414 1 95.38 83 THR A O 1
ATOM 704 N N . PRO A 1 84 ? -8.547 -1.262 13.039 1 94.69 84 PRO A N 1
ATOM 705 C CA . PRO A 1 84 ? -9.625 -0.824 12.156 1 94.69 84 PRO A CA 1
ATOM 706 C C . PRO A 1 84 ? -9.391 0.573 11.586 1 94.69 84 PRO A C 1
ATOM 708 O O . PRO A 1 84 ? -9.688 0.822 10.414 1 94.69 84 PRO A O 1
ATOM 711 N N . GLY A 1 85 ? -8.922 1.478 12.414 1 95.25 85 GLY A N 1
ATOM 712 C CA . GLY A 1 85 ? -8.609 2.812 11.938 1 95.25 85 GLY A CA 1
ATOM 713 C C . GLY A 1 85 ? -7.555 2.822 10.844 1 95.25 85 GLY A C 1
ATOM 714 O O . GLY A 1 85 ? -7.684 3.549 9.852 1 95.25 85 GLY A O 1
ATOM 715 N N . GLN A 1 86 ? -6.547 2.01 11.016 1 95.5 86 GLN A N 1
ATOM 716 C CA . GLN A 1 86 ? -5.504 1.884 10 1 95.5 86 GLN A CA 1
ATOM 717 C C . GLN A 1 86 ? -6.074 1.368 8.688 1 95.5 86 GLN A C 1
ATOM 719 O O . GLN A 1 86 ? -5.742 1.885 7.613 1 95.5 86 GLN A O 1
ATOM 724 N N . GLU A 1 87 ? -6.875 0.335 8.75 1 96.62 87 GLU A N 1
ATOM 725 C CA . GLU A 1 87 ? -7.469 -0.25 7.555 1 96.62 87 GLU A CA 1
ATOM 726 C C . GLU A 1 87 ? -8.32 0.771 6.805 1 96.62 87 GLU A C 1
ATOM 728 O O . GLU A 1 87 ? -8.375 0.754 5.574 1 96.62 87 GLU A O 1
ATOM 733 N N . GLU A 1 88 ? -9 1.63 7.551 1 96.94 88 GLU A N 1
ATOM 734 C CA . GLU A 1 88 ? -9.82 2.672 6.938 1 96.94 88 GLU A CA 1
ATOM 735 C C . GLU A 1 88 ? -8.961 3.648 6.137 1 96.94 88 GLU A C 1
ATOM 737 O O . GLU A 1 88 ? -9.422 4.223 5.148 1 96.94 88 GLU A O 1
ATOM 742 N N . ARG A 1 89 ? -7.715 3.871 6.559 1 97.31 89 ARG A N 1
ATOM 743 C CA . ARG A 1 89 ? -6.797 4.789 5.895 1 97.31 89 ARG A CA 1
ATOM 744 C C . ARG A 1 89 ? -5.816 4.035 5 1 97.31 89 ARG A C 1
ATOM 746 O O . ARG A 1 89 ? -4.738 4.539 4.688 1 97.31 89 ARG A O 1
ATOM 753 N N . PHE A 1 90 ? -6.09 2.779 4.758 1 97.38 90 PHE A N 1
ATOM 754 C CA . PHE A 1 90 ? -5.355 1.896 3.859 1 97.38 90 PHE A CA 1
ATOM 755 C C . PHE A 1 90 ? -6.305 1.181 2.906 1 97.38 90 PHE A C 1
ATOM 757 O O . PHE A 1 90 ? -6.488 -0.035 3.004 1 97.38 90 PHE A O 1
ATOM 764 N N . SER A 1 91 ? -6.793 1.912 1.915 1 97 91 SER A N 1
ATOM 765 C CA . SER A 1 91 ? -7.898 1.48 1.066 1 97 91 SER A CA 1
ATOM 766 C C . SER A 1 91 ? -7.527 0.237 0.265 1 97 91 SER A C 1
ATOM 768 O O . SER A 1 91 ? -8.336 -0.686 0.134 1 97 91 SER A O 1
ATOM 770 N N . LEU A 1 92 ? -6.344 0.233 -0.219 1 96.06 92 LEU A N 1
ATOM 771 C CA . LEU A 1 92 ? -5.906 -0.892 -1.039 1 96.06 92 LEU A CA 1
ATOM 772 C C . LEU A 1 92 ? -5.938 -2.191 -0.239 1 96.06 92 LEU A C 1
ATOM 774 O O . LEU A 1 92 ? -6.438 -3.209 -0.719 1 96.06 92 LEU A O 1
ATOM 778 N N . PHE A 1 93 ? -5.375 -2.074 0.923 1 97.69 93 PHE A N 1
ATOM 779 C CA . PHE A 1 93 ? -5.387 -3.232 1.81 1 97.69 93 PHE A CA 1
ATOM 780 C C . PHE A 1 93 ? -6.816 -3.658 2.125 1 97.69 93 PHE A C 1
ATOM 782 O O . PHE A 1 93 ? -7.145 -4.844 2.051 1 97.69 93 PHE A O 1
ATOM 789 N N . ARG A 1 94 ? -7.637 -2.729 2.502 1 97.44 94 ARG A N 1
ATOM 790 C CA . ARG A 1 94 ? -9.031 -2.984 2.867 1 97.44 94 ARG A CA 1
ATOM 791 C C . ARG A 1 94 ? -9.781 -3.66 1.725 1 97.44 94 ARG A C 1
ATOM 793 O O . ARG A 1 94 ? -10.5 -4.637 1.94 1 97.44 94 ARG A O 1
ATOM 800 N N . ASP A 1 95 ? -9.625 -3.178 0.568 1 97.06 95 ASP A N 1
ATOM 801 C CA . ASP A 1 95 ? -10.32 -3.713 -0.599 1 97.06 95 ASP A CA 1
ATOM 802 C C . ASP A 1 95 ? -9.852 -5.137 -0.91 1 97.06 95 ASP A C 1
ATOM 804 O O . ASP A 1 95 ? -10.672 -6.008 -1.21 1 97.06 95 ASP A O 1
ATOM 808 N N . ARG A 1 96 ? -8.586 -5.367 -0.862 1 97.56 96 ARG A N 1
ATOM 809 C CA . ARG A 1 96 ? -8.039 -6.695 -1.124 1 97.56 96 ARG A CA 1
ATOM 810 C C . ARG A 1 96 ? -8.469 -7.691 -0.052 1 97.56 96 ARG A C 1
ATOM 812 O O . ARG A 1 96 ? -8.797 -8.836 -0.359 1 97.56 96 ARG A O 1
ATOM 819 N N . LYS A 1 97 ? -8.438 -7.207 1.21 1 98.06 97 LYS A N 1
ATOM 820 C CA . LYS A 1 97 ? -8.922 -8.039 2.309 1 98.06 97 LYS A CA 1
ATOM 821 C C . LYS A 1 97 ? -10.367 -8.469 2.08 1 98.06 97 LYS A C 1
ATOM 823 O O . LYS A 1 97 ? -10.719 -9.625 2.299 1 98.06 97 LYS A O 1
ATOM 828 N N . SER A 1 98 ? -11.164 -7.527 1.682 1 97.69 98 SER A N 1
ATOM 829 C CA . SER A 1 98 ? -12.562 -7.805 1.396 1 97.69 98 SER A CA 1
ATOM 830 C C . SER A 1 98 ? -12.711 -8.82 0.269 1 97.69 98 SER A C 1
ATOM 832 O O . SER A 1 98 ? -13.523 -9.742 0.358 1 97.69 98 SER A O 1
ATOM 834 N N . LEU A 1 99 ? -11.961 -8.672 -0.79 1 97.12 99 LEU A N 1
ATOM 835 C CA . LEU A 1 99 ? -12 -9.586 -1.929 1 97.12 99 LEU A CA 1
ATOM 836 C C . LEU A 1 99 ? -11.578 -10.992 -1.513 1 97.12 99 LEU A C 1
ATOM 838 O O . LEU A 1 99 ? -12.203 -11.977 -1.911 1 97.12 99 LEU A O 1
ATOM 842 N N . ILE A 1 100 ? -10.523 -11.102 -0.714 1 98.12 100 ILE A N 1
ATOM 843 C CA . ILE A 1 100 ? -10.039 -12.391 -0.222 1 98.12 100 ILE A CA 1
ATOM 844 C C . ILE A 1 100 ? -11.148 -13.078 0.571 1 98.12 100 ILE A C 1
ATOM 846 O O . ILE A 1 100 ? -11.43 -14.266 0.356 1 98.12 100 ILE A O 1
ATOM 850 N N . SER A 1 101 ? -11.766 -12.297 1.449 1 97 101 SER A N 1
ATOM 851 C CA . SER A 1 101 ? -12.828 -12.844 2.283 1 97 101 SER A CA 1
ATOM 852 C C . SER A 1 101 ? -13.961 -13.414 1.435 1 97 101 SER A C 1
ATOM 854 O O . SER A 1 101 ? -14.469 -14.5 1.714 1 97 101 SER A O 1
ATOM 856 N N . LYS A 1 102 ? -14.336 -12.742 0.452 1 96.31 102 LYS A N 1
ATOM 857 C CA . LYS A 1 102 ? -15.406 -13.18 -0.436 1 96.31 102 LYS A CA 1
ATOM 858 C C . LYS A 1 102 ? -15.016 -14.461 -1.171 1 96.31 102 LYS A C 1
ATOM 860 O O . LYS A 1 102 ? -15.805 -15.406 -1.234 1 96.31 102 LYS A O 1
ATOM 865 N N . ASP A 1 103 ? -13.852 -14.5 -1.706 1 95.81 103 ASP A N 1
ATOM 866 C CA . ASP A 1 103 ? -13.398 -15.656 -2.473 1 95.81 103 ASP A CA 1
ATOM 867 C C . ASP A 1 103 ? -13.219 -16.875 -1.571 1 95.81 103 ASP A C 1
ATOM 869 O O . ASP A 1 103 ? -13.531 -18 -1.973 1 95.81 103 ASP A O 1
ATOM 873 N N . VAL A 1 104 ? -12.672 -16.625 -0.38 1 97 104 VAL A N 1
ATOM 874 C CA . VAL A 1 104 ? -12.453 -17.719 0.562 1 97 104 VAL A CA 1
ATOM 875 C C . VAL A 1 104 ? -13.781 -18.406 0.869 1 97 104 VAL A C 1
ATOM 877 O O . VAL A 1 104 ? -13.859 -19.641 0.915 1 97 104 VAL A O 1
ATOM 880 N N . ASN A 1 105 ? -14.82 -17.672 0.994 1 94.69 105 ASN A N 1
ATOM 881 C CA . ASN A 1 105 ? -16.125 -18.188 1.395 1 94.69 105 ASN A CA 1
ATOM 882 C C . ASN A 1 105 ? -16.781 -18.984 0.272 1 94.69 105 ASN A C 1
ATOM 884 O O . ASN A 1 105 ? -17.734 -19.734 0.509 1 94.69 105 ASN A O 1
ATOM 888 N N . ARG A 1 106 ? -16.219 -18.891 -0.882 1 93.62 106 ARG A N 1
ATOM 889 C CA . ARG A 1 106 ? -16.859 -19.609 -1.984 1 93.62 106 ARG A CA 1
ATOM 890 C C . ARG A 1 106 ? -15.898 -20.609 -2.621 1 93.62 106 ARG A C 1
ATOM 892 O O . ARG A 1 106 ? -16.25 -21.266 -3.6 1 93.62 106 ARG A O 1
ATOM 899 N N . THR A 1 107 ? -14.727 -20.719 -2.166 1 93 107 THR A N 1
ATOM 900 C CA . THR A 1 107 ? -13.711 -21.578 -2.764 1 93 107 THR A CA 1
ATOM 901 C C . THR A 1 107 ? -13.891 -23.031 -2.309 1 93 107 THR A C 1
ATOM 903 O O . THR A 1 107 ? -13.695 -23.344 -1.133 1 93 107 THR A O 1
ATOM 906 N N . ASP A 1 108 ? -14.266 -23.906 -3.227 1 93.69 108 ASP A N 1
ATOM 907 C CA . ASP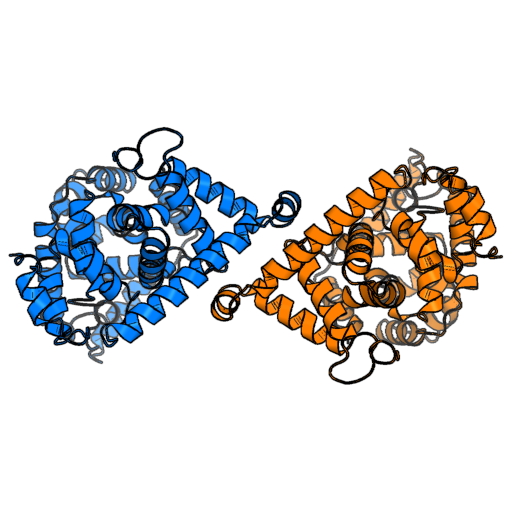 A 1 108 ? -14.266 -25.359 -3.084 1 93.69 108 ASP A CA 1
ATOM 908 C C . ASP A 1 108 ? -15.102 -25.781 -1.884 1 93.69 108 ASP A C 1
ATOM 910 O O . ASP A 1 108 ? -14.719 -26.703 -1.155 1 93.69 108 ASP A O 1
ATOM 914 N N . ARG A 1 109 ? -16.172 -25.203 -1.707 1 92 109 ARG A N 1
ATOM 915 C CA . ARG A 1 109 ? -17.031 -25.469 -0.56 1 92 109 ARG A CA 1
ATOM 916 C C . ARG A 1 109 ? -17.719 -26.812 -0.682 1 92 109 ARG A C 1
ATOM 918 O O . ARG A 1 109 ? -18.297 -27.312 0.286 1 92 109 ARG A O 1
ATOM 925 N N . THR A 1 110 ? -17.578 -27.453 -1.809 1 90.5 110 THR A N 1
ATOM 926 C CA . THR A 1 110 ? -18.172 -28.75 -2.025 1 90.5 110 THR A CA 1
ATOM 927 C C . THR A 1 110 ? -17.297 -29.859 -1.439 1 90.5 110 THR A C 1
ATOM 929 O O . THR A 1 110 ? -17.766 -30.984 -1.241 1 90.5 110 THR A O 1
ATOM 932 N N . PHE A 1 111 ? -16.078 -29.562 -1.246 1 93.06 111 PHE A N 1
ATOM 933 C CA . PHE A 1 111 ? -15.195 -30.531 -0.611 1 93.06 111 PHE A CA 1
ATOM 934 C C . PHE A 1 111 ? -15.422 -30.562 0.894 1 93.06 111 PHE A C 1
ATOM 936 O O . PHE A 1 111 ? -15.586 -29.531 1.533 1 93.06 111 PHE A O 1
ATOM 943 N N . GLU A 1 112 ? -15.359 -31.734 1.403 1 93.25 112 GLU A N 1
ATOM 944 C CA . GLU A 1 112 ? -15.547 -31.906 2.84 1 93.25 112 GLU A CA 1
ATOM 945 C C . GLU A 1 112 ? -14.523 -31.094 3.635 1 93.25 112 GLU A C 1
ATOM 947 O O . GLU A 1 112 ? -14.844 -30.562 4.695 1 93.25 112 GLU A O 1
ATOM 952 N N . TYR A 1 113 ? -13.406 -30.969 3.148 1 95 113 TYR A N 1
ATOM 953 C CA . TYR A 1 113 ? -12.312 -30.266 3.799 1 95 113 TYR A CA 1
ATOM 954 C C . TYR A 1 113 ? -12.688 -28.812 4.059 1 95 113 TYR A C 1
ATOM 956 O O . TYR A 1 113 ? -12.328 -28.25 5.094 1 95 113 TYR A O 1
ATOM 964 N N . PHE A 1 114 ? -13.453 -28.234 3.219 1 95.31 114 PHE A N 1
ATOM 965 C CA . PHE A 1 114 ? -13.789 -26.812 3.305 1 95.31 114 PHE A CA 1
ATOM 966 C C . PHE A 1 114 ? -15.266 -26.625 3.627 1 95.31 114 PHE A C 1
ATOM 968 O O . PHE A 1 114 ? -15.75 -25.5 3.742 1 95.31 114 PHE A O 1
ATOM 975 N N . ALA A 1 115 ? -15.984 -27.656 3.787 1 91.69 115 ALA A N 1
ATOM 976 C CA . ALA A 1 115 ? -17.438 -27.609 3.922 1 91.69 115 ALA A CA 1
ATOM 977 C C . ALA A 1 115 ? -17.844 -27.078 5.297 1 91.69 115 ALA A C 1
ATOM 979 O O . ALA A 1 115 ? -17.156 -27.312 6.289 1 91.69 115 ALA A O 1
ATOM 980 N N . GLY A 1 116 ? -19.047 -26.391 5.348 1 88.56 116 GLY A N 1
ATOM 981 C CA . GLY A 1 116 ? -19.609 -25.938 6.609 1 88.56 116 GLY A CA 1
ATOM 982 C C . GLY A 1 116 ? -19.266 -24.5 6.934 1 88.56 116 GLY A C 1
ATOM 983 O O . GLY A 1 116 ? -18.312 -23.938 6.375 1 88.56 116 GLY A O 1
ATOM 984 N N . ASP A 1 117 ? -20.094 -24.016 7.879 1 83.88 117 ASP A N 1
ATOM 985 C CA . ASP A 1 117 ? -19.859 -22.656 8.359 1 83.88 117 ASP A CA 1
ATOM 986 C C . ASP A 1 117 ? -18.797 -22.625 9.453 1 83.88 117 ASP A C 1
ATOM 988 O O . ASP A 1 117 ? -18.672 -23.562 10.234 1 83.88 117 ASP A O 1
ATOM 992 N N . ARG A 1 118 ? -17.938 -21.75 9.602 1 85.56 118 ARG A N 1
ATOM 993 C CA . ARG A 1 118 ? -16.875 -21.562 10.586 1 85.56 118 ARG A CA 1
ATOM 994 C C . ARG A 1 118 ? -15.836 -22.672 10.477 1 85.56 118 ARG A C 1
ATOM 996 O O . ARG A 1 118 ? -15.438 -23.25 11.484 1 85.56 118 ARG A O 1
ATOM 1003 N N . ASN A 1 119 ? -15.641 -23.188 9.336 1 92.75 119 ASN A N 1
ATOM 1004 C CA . ASN A 1 119 ? -14.617 -24.188 9.047 1 92.75 119 ASN A CA 1
ATOM 1005 C C . ASN A 1 119 ? -13.211 -23.641 9.227 1 92.75 119 ASN A C 1
ATOM 1007 O O . ASN A 1 119 ? -12.844 -22.641 8.609 1 92.75 119 ASN A O 1
ATOM 1011 N N . PRO A 1 120 ? -12.453 -24.234 10.125 1 95.5 120 PRO A N 1
ATOM 1012 C CA . PRO A 1 120 ? -11.109 -23.703 10.406 1 95.5 120 PRO A CA 1
ATOM 1013 C C . PRO A 1 120 ? -10.219 -23.688 9.172 1 95.5 120 PRO A C 1
ATOM 1015 O O . PRO A 1 120 ? -9.266 -22.906 9.102 1 95.5 120 PRO A O 1
ATOM 1018 N N . HIS A 1 121 ? -10.516 -24.594 8.258 1 96.69 121 HIS A N 1
ATOM 1019 C CA . HIS A 1 121 ? -9.695 -24.641 7.055 1 96.69 121 HIS A CA 1
ATOM 1020 C C . HIS A 1 121 ? -9.938 -23.422 6.176 1 96.69 121 HIS A C 1
ATOM 1022 O O . HIS A 1 121 ? -9.062 -23.031 5.395 1 96.69 121 HIS A O 1
ATOM 1028 N N . LEU A 1 122 ? -11.125 -22.812 6.27 1 97.12 122 LEU A N 1
ATOM 1029 C CA . LEU A 1 122 ? -11.375 -21.562 5.578 1 97.12 122 LEU A CA 1
ATOM 1030 C C . LEU A 1 122 ? -10.547 -20.422 6.184 1 97.12 122 LEU A C 1
ATOM 1032 O O . LEU A 1 122 ? -10.062 -19.562 5.461 1 97.12 122 LEU A O 1
ATOM 1036 N N . ASP A 1 123 ? -10.367 -20.5 7.492 1 97.38 123 ASP A N 1
ATOM 1037 C CA . ASP A 1 123 ? -9.492 -19.531 8.156 1 97.38 123 ASP A CA 1
ATOM 1038 C C . ASP A 1 123 ? -8.055 -19.672 7.684 1 97.38 123 ASP A C 1
ATOM 1040 O O . ASP A 1 123 ? -7.355 -18.672 7.488 1 97.38 123 ASP A O 1
ATOM 1044 N N . SER A 1 124 ? -7.664 -20.922 7.543 1 98.38 124 SER A N 1
ATOM 1045 C CA . SER A 1 124 ? -6.316 -21.172 7.051 1 98.38 124 SER A CA 1
ATOM 1046 C C . SER A 1 124 ? -6.129 -20.641 5.637 1 98.38 124 SER A C 1
ATOM 1048 O O . SER A 1 124 ? -5.094 -20.047 5.324 1 98.38 124 SER A O 1
ATOM 1050 N N . LEU A 1 125 ? -7.164 -20.875 4.836 1 98.44 125 LEU A N 1
ATOM 1051 C CA . LEU A 1 125 ? -7.145 -20.344 3.473 1 98.44 125 LEU A CA 1
ATOM 1052 C C . LEU A 1 125 ? -7.035 -18.828 3.475 1 98.44 125 LEU A C 1
ATOM 1054 O O . LEU A 1 125 ? -6.203 -18.25 2.766 1 98.44 125 LEU A O 1
ATOM 1058 N N . ASN A 1 126 ? -7.812 -18.219 4.297 1 98.38 126 ASN A N 1
ATOM 1059 C CA . ASN A 1 126 ? -7.793 -16.766 4.449 1 98.38 126 ASN A CA 1
ATOM 1060 C C . ASN A 1 126 ? -6.426 -16.281 4.922 1 98.38 126 ASN A C 1
ATOM 1062 O O . ASN A 1 126 ? -5.867 -15.344 4.352 1 98.38 126 ASN A O 1
ATOM 1066 N N . ASN A 1 127 ? -5.926 -16.906 5.934 1 98.69 127 ASN A N 1
ATOM 1067 C CA . ASN A 1 127 ? -4.652 -16.484 6.516 1 98.69 127 ASN A CA 1
ATOM 1068 C C . ASN A 1 127 ? -3.521 -16.547 5.496 1 98.69 127 ASN A C 1
ATOM 1070 O O . ASN A 1 127 ? -2.693 -15.641 5.43 1 98.69 127 ASN A O 1
ATOM 1074 N N . ILE A 1 128 ? -3.523 -17.594 4.742 1 98.88 128 ILE A N 1
ATOM 1075 C CA . ILE A 1 128 ? -2.447 -17.781 3.775 1 98.88 128 ILE A CA 1
ATOM 1076 C C . ILE A 1 128 ? -2.555 -16.734 2.672 1 98.88 128 ILE A C 1
ATOM 1078 O O . ILE A 1 128 ? -1.552 -16.141 2.273 1 98.88 128 ILE A O 1
ATOM 1082 N N . LEU A 1 129 ? -3.752 -16.484 2.213 1 98.88 129 LEU A N 1
ATOM 1083 C CA . LEU A 1 129 ? -3.939 -15.508 1.152 1 98.88 129 LEU A CA 1
ATOM 1084 C C . LEU A 1 129 ? -3.613 -14.102 1.651 1 98.88 129 LEU A C 1
ATOM 1086 O O . LEU A 1 129 ? -2.965 -13.32 0.947 1 98.88 129 LEU A O 1
ATOM 1090 N N . MET A 1 130 ? -3.994 -13.766 2.846 1 98.75 130 MET A N 1
ATOM 1091 C CA . MET A 1 130 ? -3.654 -12.477 3.445 1 98.75 130 MET A CA 1
ATOM 1092 C C . MET A 1 130 ? -2.143 -12.328 3.592 1 98.75 130 MET A C 1
ATOM 1094 O O . MET A 1 130 ? -1.592 -11.258 3.314 1 98.75 130 MET A O 1
ATOM 1098 N N . SER A 1 131 ? -1.528 -13.359 4.039 1 98.81 131 SER A N 1
ATOM 1099 C CA . SER A 1 131 ? -0.082 -13.328 4.23 1 98.81 131 SER A CA 1
ATOM 1100 C C . SER A 1 131 ? 0.65 -13.195 2.9 1 98.81 131 SER A C 1
ATOM 1102 O O . SER A 1 131 ? 1.682 -12.531 2.818 1 98.81 131 SER A O 1
ATOM 1104 N N . TYR A 1 132 ? 0.105 -13.859 1.892 1 98.75 132 TYR A N 1
ATOM 1105 C CA . TYR A 1 132 ? 0.733 -13.703 0.583 1 98.75 132 TYR A CA 1
ATOM 1106 C C . TYR A 1 132 ? 0.599 -12.273 0.076 1 98.75 132 TYR A C 1
ATOM 1108 O O . TYR A 1 132 ? 1.521 -11.742 -0.545 1 98.75 132 TYR A O 1
ATOM 1116 N N . MET A 1 133 ? -0.571 -11.727 0.306 1 98.06 133 MET A N 1
ATOM 1117 C CA . MET A 1 133 ? -0.768 -10.328 -0.066 1 98.06 133 MET A CA 1
ATOM 1118 C C . MET A 1 133 ? 0.298 -9.445 0.568 1 98.06 133 MET A C 1
ATOM 1120 O O . MET A 1 133 ? 0.846 -8.555 -0.089 1 98.06 133 MET A O 1
ATOM 1124 N N . MET A 1 134 ? 0.617 -9.688 1.799 1 98.06 134 MET A N 1
ATOM 1125 C CA . MET A 1 134 ? 1.658 -8.938 2.498 1 98.06 134 MET A CA 1
ATOM 1126 C C . MET A 1 134 ? 3.035 -9.266 1.932 1 98.06 134 MET A C 1
ATOM 1128 O O . MET A 1 134 ? 3.893 -8.383 1.826 1 98.06 134 MET A O 1
ATOM 1132 N N . TYR A 1 135 ? 3.234 -10.531 1.591 1 98.44 135 TYR A N 1
ATOM 1133 C CA . TYR A 1 135 ? 4.5 -11.039 1.063 1 98.44 135 TYR A CA 1
ATOM 1134 C C . TYR A 1 135 ? 4.84 -10.375 -0.265 1 98.44 135 TYR A C 1
ATOM 1136 O O . TYR A 1 135 ? 5.996 -10.031 -0.517 1 98.44 135 TYR A O 1
ATOM 1144 N N . ASN A 1 136 ? 3.908 -10.227 -1.08 1 97.94 136 ASN A N 1
ATOM 1145 C CA . ASN A 1 136 ? 4.016 -9.57 -2.381 1 97.94 136 ASN A CA 1
ATOM 1146 C C . ASN A 1 136 ? 2.904 -8.547 -2.584 1 97.94 136 ASN A C 1
ATOM 1148 O O . ASN A 1 136 ? 1.966 -8.781 -3.348 1 97.94 136 ASN A O 1
ATOM 1152 N N . PHE A 1 137 ? 3.094 -7.367 -1.998 1 97.19 137 PHE A N 1
ATOM 1153 C CA . PHE A 1 137 ? 2.035 -6.367 -1.972 1 97.19 137 PHE A CA 1
ATOM 1154 C C . PHE A 1 137 ? 1.855 -5.73 -3.346 1 97.19 137 PHE A C 1
ATOM 1156 O O . PHE A 1 137 ? 0.768 -5.254 -3.678 1 97.19 137 PHE A O 1
ATOM 1163 N N . ASP A 1 138 ? 2.906 -5.719 -4.113 1 96.5 138 ASP A N 1
ATOM 1164 C CA . ASP A 1 138 ? 2.809 -5.172 -5.465 1 96.5 138 ASP A CA 1
ATOM 1165 C C . ASP A 1 138 ? 1.775 -5.934 -6.293 1 96.5 138 ASP A C 1
ATOM 1167 O O . ASP A 1 138 ? 1.02 -5.332 -7.055 1 96.5 138 ASP A O 1
ATOM 1171 N N . LEU A 1 139 ? 1.771 -7.223 -6.105 1 95.81 139 LEU A N 1
ATOM 1172 C CA . LEU A 1 139 ? 0.78 -8.039 -6.801 1 95.81 139 LEU A CA 1
ATOM 1173 C C . LEU A 1 139 ? -0.573 -7.961 -6.102 1 95.81 139 LEU A C 1
ATOM 1175 O O . LEU A 1 139 ? -1.607 -7.812 -6.754 1 95.81 139 LEU A O 1
ATOM 1179 N N . GLY A 1 140 ? -0.513 -8.125 -4.773 1 96.19 140 GLY A N 1
ATOM 1180 C CA . GLY A 1 140 ? -1.74 -8.109 -3.992 1 96.19 140 GLY A CA 1
ATOM 1181 C C . GLY A 1 140 ? -2.533 -9.398 -4.098 1 96.19 140 GLY A C 1
ATOM 1182 O O . GLY A 1 140 ? -1.994 -10.484 -3.877 1 96.19 140 GLY A O 1
ATOM 1183 N N . TYR A 1 141 ? -3.84 -9.25 -4.344 1 96.88 141 TYR A N 1
ATOM 1184 C CA . TYR A 1 141 ? -4.723 -10.398 -4.512 1 96.88 141 TYR A CA 1
ATOM 1185 C C . TYR A 1 141 ? -5.625 -10.219 -5.73 1 96.88 141 TYR A C 1
ATOM 1187 O O . TYR A 1 141 ? -6.211 -9.148 -5.922 1 96.88 141 TYR A O 1
ATOM 1195 N N . VAL A 1 142 ? -5.609 -11.195 -6.441 1 94.19 142 VAL A N 1
ATOM 1196 C CA . VAL A 1 142 ? -6.48 -11.258 -7.609 1 94.19 142 VAL A CA 1
ATOM 1197 C C . VAL A 1 142 ? -7.312 -12.539 -7.562 1 94.19 142 VAL A C 1
ATOM 1199 O O . VAL A 1 142 ? -6.828 -13.586 -7.137 1 94.19 142 VAL A O 1
ATOM 1202 N N . GLN A 1 143 ? -8.5 -12.367 -8.039 1 92.75 143 GLN A N 1
ATOM 1203 C CA . GLN A 1 143 ? -9.391 -13.523 -8.062 1 92.75 143 GLN A CA 1
ATOM 1204 C C . GLN A 1 143 ? -8.789 -14.672 -8.867 1 92.75 143 GLN A C 1
ATOM 1206 O O . GLN A 1 143 ? -8.203 -14.453 -9.93 1 92.75 143 GLN A O 1
ATOM 1211 N N . GLY A 1 144 ? -8.914 -15.867 -8.32 1 95 144 GLY A N 1
ATOM 1212 C CA . GLY A 1 144 ? -8.312 -17.047 -8.93 1 95 144 GLY A CA 1
ATOM 1213 C C . GLY A 1 144 ? -7.152 -17.594 -8.125 1 95 144 GLY A C 1
ATOM 1214 O O . GLY A 1 144 ? -6.832 -18.781 -8.227 1 95 144 GLY A O 1
ATOM 1215 N N . MET A 1 145 ? -6.551 -16.75 -7.344 1 97.5 145 MET A N 1
ATOM 1216 C CA . MET A 1 145 ? -5.422 -17.188 -6.527 1 97.5 145 MET A CA 1
ATOM 1217 C C . MET A 1 145 ? -5.867 -18.234 -5.508 1 97.5 145 MET A C 1
ATOM 1219 O O . MET A 1 145 ? -5.117 -19.156 -5.199 1 97.5 145 MET A O 1
ATOM 1223 N N . SER A 1 146 ? -7.09 -18.094 -4.973 1 97.88 146 SER A N 1
ATOM 1224 C CA . SER A 1 146 ? -7.605 -19.047 -4 1 97.88 146 SER A CA 1
ATOM 1225 C C . SER A 1 146 ? -7.762 -20.438 -4.621 1 97.88 146 SER A C 1
ATOM 1227 O O . SER A 1 146 ? -7.551 -21.453 -3.951 1 97.88 146 SER A O 1
ATOM 1229 N N . ASP A 1 147 ? -8.016 -20.484 -5.934 1 96.75 147 ASP A N 1
ATOM 1230 C CA . ASP A 1 147 ? -8.125 -21.75 -6.648 1 96.75 147 ASP A CA 1
ATOM 1231 C C . ASP A 1 147 ? -6.789 -22.484 -6.664 1 96.75 147 ASP A C 1
ATOM 1233 O O . ASP A 1 147 ? -6.75 -23.719 -6.551 1 96.75 147 ASP A O 1
ATOM 1237 N N . LEU A 1 148 ? -5.785 -21.75 -6.848 1 98.19 148 LEU A N 1
ATOM 1238 C CA . LEU A 1 148 ? -4.457 -22.359 -6.902 1 98.19 148 LEU A CA 1
ATOM 1239 C C . LEU A 1 148 ? -4.02 -22.844 -5.523 1 98.19 148 LEU A C 1
ATOM 1241 O O . LEU A 1 148 ? -3.336 -23.859 -5.402 1 98.19 148 LEU A O 1
ATOM 1245 N N . LEU A 1 149 ? -4.457 -22.125 -4.504 1 98.69 149 LEU A N 1
ATOM 1246 C CA . LEU A 1 149 ? -4.016 -22.438 -3.145 1 98.69 149 LEU A CA 1
ATOM 1247 C C . LEU A 1 149 ? -4.785 -23.625 -2.574 1 98.69 149 LEU A C 1
ATOM 1249 O O . LEU A 1 149 ? -4.234 -24.406 -1.804 1 98.69 149 LEU A O 1
ATOM 1253 N N . SER A 1 150 ? -5.992 -23.812 -2.889 1 98.25 150 SER A N 1
ATOM 1254 C CA . SER A 1 150 ? -6.918 -24.75 -2.254 1 98.25 150 SER A CA 1
ATOM 1255 C C . SER A 1 150 ? -6.375 -26.172 -2.277 1 98.25 150 SER A C 1
ATOM 1257 O O . SER A 1 150 ? -6.227 -26.797 -1.228 1 98.25 150 SER A O 1
ATOM 1259 N N . PRO A 1 151 ? -5.977 -26.688 -3.436 1 98.06 151 PRO A N 1
ATOM 1260 C CA . PRO A 1 151 ? -5.453 -28.047 -3.439 1 98.06 151 PRO A CA 1
ATOM 1261 C C . PRO A 1 151 ? -4.176 -28.203 -2.615 1 98.06 151 PRO A C 1
ATOM 1263 O O . PRO A 1 151 ? -3.963 -29.234 -1.979 1 98.06 151 PRO A O 1
ATOM 1266 N N . ILE A 1 152 ? -3.393 -27.203 -2.623 1 98.62 152 ILE A N 1
ATOM 1267 C CA . ILE A 1 152 ? -2.141 -27.234 -1.873 1 98.62 152 ILE A CA 1
ATOM 1268 C C . ILE A 1 152 ? -2.438 -27.297 -0.377 1 98.62 152 ILE A C 1
ATOM 1270 O O . ILE A 1 152 ? -1.841 -28.109 0.341 1 98.62 152 ILE A O 1
ATOM 1274 N N . LEU A 1 153 ? -3.359 -26.438 0.06 1 98.69 153 LEU A N 1
ATOM 1275 C CA . LEU A 1 153 ? -3.711 -26.422 1.476 1 98.69 153 LEU A CA 1
ATOM 1276 C C . LEU A 1 153 ? -4.336 -27.75 1.903 1 98.69 153 LEU A C 1
ATOM 1278 O O . LEU A 1 153 ? -4.016 -28.266 2.973 1 98.69 153 LEU A O 1
ATOM 1282 N N . MET A 1 154 ? -5.156 -28.297 1.1 1 97.62 154 MET A N 1
ATOM 1283 C CA . MET A 1 154 ? -5.793 -29.578 1.408 1 97.62 154 MET A CA 1
ATOM 1284 C C . MET A 1 154 ? -4.75 -30.672 1.6 1 97.62 154 MET A C 1
ATOM 1286 O O . MET A 1 154 ? -4.887 -31.516 2.486 1 97.62 154 MET A O 1
ATOM 1290 N N . LEU A 1 155 ? -3.748 -30.625 0.79 1 97.62 155 LEU A N 1
ATOM 1291 C CA . LEU A 1 155 ? -2.707 -31.641 0.84 1 97.62 155 LEU A CA 1
ATOM 1292 C C . LEU A 1 155 ? -1.79 -31.422 2.039 1 97.62 155 LEU A C 1
ATOM 1294 O O . LEU A 1 155 ? -1.516 -32.375 2.793 1 97.62 155 LEU A O 1
ATOM 1298 N N . MET A 1 156 ? -1.313 -30.203 2.197 1 97.94 156 MET A N 1
ATOM 1299 C CA . MET A 1 156 ? -0.321 -29.906 3.227 1 97.94 156 MET A CA 1
ATOM 1300 C C . MET A 1 156 ? -0.95 -29.938 4.613 1 97.94 156 MET A C 1
ATOM 1302 O O . MET A 1 156 ? -0.314 -30.359 5.582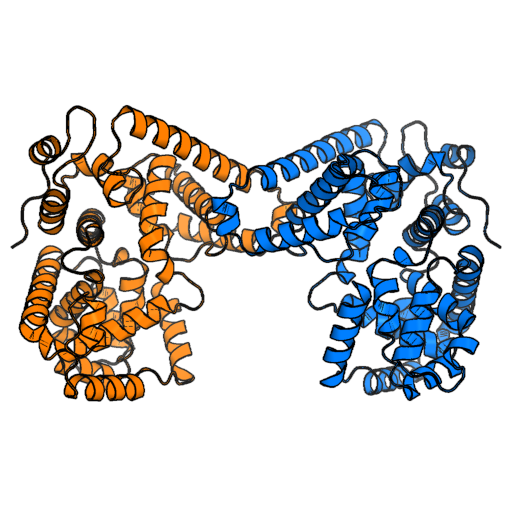 1 97.94 156 MET A O 1
ATOM 1306 N N . ASP A 1 157 ? -2.166 -29.391 4.707 1 97.31 157 ASP A N 1
ATOM 1307 C CA . ASP A 1 157 ? -2.918 -29.297 5.953 1 97.31 157 ASP A CA 1
ATOM 1308 C C . ASP A 1 157 ? -2.08 -28.656 7.051 1 97.31 157 ASP A C 1
ATOM 1310 O O . ASP A 1 157 ? -2.072 -29.125 8.195 1 97.31 157 ASP A O 1
ATOM 1314 N N . ASN A 1 158 ? -1.214 -27.797 6.707 1 97.19 158 ASN A N 1
ATOM 1315 C CA . ASN A 1 158 ? -0.305 -26.984 7.504 1 97.19 158 ASN A CA 1
ATOM 1316 C C . ASN A 1 158 ? -0.069 -25.625 6.871 1 97.19 158 ASN A C 1
ATOM 1318 O O . ASN A 1 158 ? 0.422 -25.531 5.742 1 97.19 158 ASN A O 1
ATOM 1322 N N . GLU A 1 159 ? -0.328 -24.594 7.582 1 97.94 159 GLU A N 1
ATOM 1323 C CA . GLU A 1 159 ? -0.371 -23.266 6.977 1 97.94 159 GLU A CA 1
ATOM 1324 C C . GLU A 1 159 ? 1.001 -22.859 6.449 1 97.94 159 GLU A C 1
ATOM 1326 O O . GLU A 1 159 ? 1.132 -22.469 5.285 1 97.94 159 GLU A O 1
ATOM 1331 N N . PRO A 1 160 ? 2.076 -22.969 7.266 1 98.56 160 PRO A N 1
ATOM 1332 C CA . PRO A 1 160 ? 3.371 -22.5 6.758 1 98.56 160 PRO A CA 1
ATOM 1333 C C . PRO A 1 160 ? 3.834 -23.281 5.531 1 98.56 160 PRO A C 1
ATOM 1335 O O . PRO A 1 160 ? 4.312 -22.703 4.562 1 98.56 160 PRO A O 1
ATOM 1338 N N . ASP A 1 161 ? 3.629 -24.609 5.57 1 98.56 161 ASP A N 1
ATOM 1339 C CA . ASP A 1 161 ? 4.023 -25.438 4.43 1 98.56 161 ASP A CA 1
ATOM 1340 C C . ASP A 1 161 ? 3.195 -25.094 3.193 1 98.56 161 ASP A C 1
ATOM 1342 O O . ASP A 1 161 ? 3.736 -24.969 2.092 1 98.56 161 ASP A O 1
ATOM 1346 N N . ALA A 1 162 ? 1.908 -24.953 3.391 1 98.81 162 ALA A N 1
ATOM 1347 C CA . ALA A 1 162 ? 1.03 -24.594 2.281 1 98.81 162 ALA A CA 1
ATOM 1348 C C . ALA A 1 162 ? 1.404 -23.219 1.715 1 98.81 162 ALA A C 1
ATOM 1350 O O . ALA A 1 162 ? 1.416 -23.031 0.497 1 98.81 162 ALA A O 1
ATOM 1351 N N . PHE A 1 163 ? 1.771 -22.328 2.617 1 98.88 163 PHE A N 1
ATOM 1352 C CA . PHE A 1 163 ? 2.123 -20.984 2.215 1 98.88 163 PHE A CA 1
ATOM 1353 C C . PHE A 1 163 ? 3.342 -20.984 1.301 1 98.88 163 PHE A C 1
ATOM 1355 O O . PHE A 1 163 ? 3.318 -20.391 0.222 1 98.88 163 PHE A O 1
ATOM 1362 N N . TRP A 1 164 ? 4.344 -21.594 1.702 1 98.88 164 TRP A N 1
ATOM 1363 C CA . TRP A 1 164 ? 5.59 -21.5 0.947 1 98.88 164 TRP A CA 1
ATOM 1364 C C . TRP A 1 164 ? 5.496 -22.312 -0.343 1 98.88 164 TRP A C 1
ATOM 1366 O O . TRP A 1 164 ? 6.102 -21.953 -1.354 1 98.88 164 TRP A O 1
ATOM 1376 N N . CYS A 1 165 ? 4.699 -23.406 -0.353 1 98.81 165 CYS A N 1
ATOM 1377 C CA . CYS A 1 165 ? 4.402 -24.078 -1.61 1 98.81 165 CYS A CA 1
ATOM 1378 C C . CYS A 1 165 ? 3.615 -23.172 -2.545 1 98.81 165 CYS A C 1
ATOM 1380 O O . CYS A 1 165 ? 3.879 -23.125 -3.748 1 98.81 165 CYS A O 1
ATOM 1382 N N . PHE A 1 166 ? 2.676 -22.469 -1.962 1 98.88 166 PHE A N 1
ATOM 1383 C CA . PHE A 1 166 ? 1.882 -21.516 -2.73 1 98.88 166 PHE A CA 1
ATOM 1384 C C . PHE A 1 166 ? 2.766 -20.422 -3.316 1 98.88 166 PHE A C 1
ATOM 1386 O O . PHE A 1 166 ? 2.6 -20.031 -4.473 1 98.88 166 PHE A O 1
ATOM 1393 N N . VAL A 1 167 ? 3.709 -19.906 -2.531 1 98.75 167 VAL A N 1
ATOM 1394 C CA . VAL A 1 167 ? 4.656 -18.906 -3.01 1 98.75 167 VAL A CA 1
ATOM 1395 C C . VAL A 1 167 ? 5.414 -19.453 -4.219 1 98.75 167 VAL A C 1
ATOM 1397 O O . VAL A 1 167 ? 5.559 -18.75 -5.23 1 98.75 167 VAL A O 1
ATOM 1400 N N . GLY A 1 168 ? 5.906 -20.688 -4.094 1 98.56 168 GLY A N 1
ATOM 1401 C CA . GLY A 1 168 ? 6.594 -21.297 -5.215 1 98.56 168 GLY A CA 1
ATOM 1402 C C . GLY A 1 168 ? 5.727 -21.406 -6.457 1 98.56 168 GLY A C 1
ATOM 1403 O O . GLY A 1 168 ? 6.195 -21.172 -7.57 1 98.56 168 GLY A O 1
ATOM 1404 N N . PHE A 1 169 ? 4.492 -21.766 -6.234 1 98.62 169 PHE A N 1
ATOM 1405 C CA . PHE A 1 169 ? 3.547 -21.875 -7.344 1 98.62 169 PHE A CA 1
ATOM 1406 C C . PHE A 1 169 ? 3.287 -20.516 -7.965 1 98.62 169 PHE A C 1
ATOM 1408 O O . PHE A 1 169 ? 3.307 -20.375 -9.188 1 98.62 169 PHE A O 1
ATOM 1415 N N . MET A 1 170 ? 3.133 -19.5 -7.148 1 98.12 170 MET A N 1
ATOM 1416 C CA . MET A 1 170 ? 2.855 -18.141 -7.609 1 98.12 170 MET A CA 1
ATOM 1417 C C . MET A 1 170 ? 4.051 -17.578 -8.352 1 98.12 170 MET A C 1
ATOM 1419 O O . MET A 1 170 ? 3.887 -16.797 -9.305 1 98.12 170 MET A O 1
ATOM 1423 N N . ASP A 1 171 ? 5.215 -17.938 -7.957 1 96.94 171 ASP A N 1
ATOM 1424 C CA . ASP A 1 171 ? 6.406 -17.469 -8.656 1 96.94 171 ASP A CA 1
ATOM 1425 C C . ASP A 1 171 ? 6.363 -17.844 -10.133 1 96.94 171 ASP A C 1
ATOM 1427 O O . ASP A 1 171 ? 6.914 -17.141 -10.984 1 96.94 171 ASP A O 1
ATOM 1431 N N . ARG A 1 172 ? 5.66 -18.875 -10.422 1 94.81 172 ARG A N 1
ATOM 1432 C CA . ARG A 1 172 ? 5.57 -19.359 -11.797 1 94.81 172 ARG A CA 1
ATOM 1433 C C . ARG A 1 172 ? 4.363 -18.766 -12.516 1 94.81 172 ARG A C 1
ATOM 1435 O O . ARG A 1 172 ? 4.363 -18.641 -13.742 1 94.81 172 ARG A O 1
ATOM 1442 N N . THR A 1 173 ? 3.398 -18.312 -11.719 1 95.94 173 THR A N 1
ATOM 1443 C CA . THR A 1 173 ? 2.117 -18.016 -12.352 1 95.94 173 THR A CA 1
ATOM 1444 C C . THR A 1 173 ? 1.715 -16.562 -12.102 1 95.94 173 THR A C 1
ATOM 1446 O O . THR A 1 173 ? 0.714 -16.094 -12.641 1 95.94 173 THR A O 1
ATOM 1449 N N . MET A 1 174 ? 2.428 -15.836 -11.297 1 95.06 174 MET A N 1
ATOM 1450 C CA . MET A 1 174 ? 1.981 -14.516 -10.859 1 95.06 174 MET A CA 1
ATOM 1451 C C . MET A 1 174 ? 1.773 -13.586 -12.055 1 95.06 174 MET A C 1
ATOM 1453 O O . MET A 1 174 ? 0.942 -12.68 -12 1 95.06 174 MET A O 1
ATOM 1457 N N . GLY A 1 175 ? 2.525 -13.844 -13.141 1 94.12 175 GLY A N 1
ATOM 1458 C CA . GLY A 1 175 ? 2.328 -13.047 -14.336 1 94.12 175 GLY A CA 1
ATOM 1459 C C . GLY A 1 175 ? 0.893 -13.055 -14.836 1 94.12 175 GLY A C 1
ATOM 1460 O O . GLY A 1 175 ? 0.425 -12.078 -15.422 1 94.12 175 GLY A O 1
ATOM 1461 N N . ASN A 1 176 ? 0.221 -14.078 -14.555 1 93.19 176 ASN A N 1
ATOM 1462 C CA . ASN A 1 176 ? -1.168 -14.227 -14.977 1 93.19 176 ASN A CA 1
ATOM 1463 C C . ASN A 1 176 ? -2.088 -13.266 -14.227 1 93.19 176 ASN A C 1
ATOM 1465 O O . ASN A 1 176 ? -3.186 -12.961 -14.695 1 93.19 176 ASN A O 1
ATOM 1469 N N . PHE A 1 177 ? -1.625 -12.805 -13.117 1 93.62 177 PHE A N 1
ATOM 1470 C CA . PHE A 1 177 ? -2.502 -12.047 -12.234 1 93.62 177 PHE A CA 1
ATOM 1471 C C . PHE A 1 177 ? -2.121 -10.57 -12.227 1 93.62 177 PHE A C 1
ATOM 1473 O O . PHE A 1 177 ? -2.764 -9.758 -11.555 1 93.62 177 PHE A O 1
ATOM 1480 N N . MET A 1 178 ? -1.18 -10.234 -12.992 1 89 178 MET A N 1
ATOM 1481 C CA . MET A 1 178 ? -0.734 -8.844 -13.008 1 89 178 MET A CA 1
ATOM 1482 C C . MET A 1 178 ? -1.739 -7.953 -13.734 1 89 178 MET A C 1
ATOM 1484 O O . MET A 1 178 ? -2.418 -8.406 -14.656 1 89 178 MET A O 1
ATOM 1488 N N . MET A 1 179 ? -1.799 -6.727 -13.414 1 76.81 179 MET A N 1
ATOM 1489 C CA . MET A 1 179 ? -2.803 -5.762 -13.859 1 76.81 179 MET A CA 1
ATOM 1490 C C . MET A 1 179 ? -2.756 -5.59 -15.375 1 76.81 179 MET A C 1
ATOM 1492 O O . MET A 1 179 ? -3.797 -5.562 -16.031 1 76.81 179 MET A O 1
ATOM 1496 N N . GLU A 1 180 ? -1.631 -5.418 -15.914 1 77.31 180 GLU A N 1
ATOM 1497 C CA . GLU A 1 180 ? -1.552 -5.184 -17.359 1 77.31 180 GLU A CA 1
ATOM 1498 C C . GLU A 1 180 ? -1.84 -6.461 -18.141 1 77.31 180 GLU A C 1
ATOM 1500 O O . GLU A 1 180 ? -2.066 -6.41 -19.344 1 77.31 180 GLU A O 1
ATOM 1505 N N . GLN A 1 181 ? -2.004 -7.551 -17.422 1 78.94 181 GLN A N 1
ATOM 1506 C CA . GLN A 1 181 ? -2.305 -8.859 -17.984 1 78.94 181 GLN A CA 1
ATOM 1507 C C . GLN A 1 181 ? -1.471 -9.125 -19.234 1 78.94 181 GLN A C 1
ATOM 1509 O O . GLN A 1 181 ? -1.96 -9.719 -20.203 1 78.94 181 GLN A O 1
ATOM 1514 N N . THR A 1 182 ? -0.362 -8.531 -19.266 1 84.12 182 THR A N 1
ATOM 1515 C CA . THR A 1 182 ? 0.549 -8.703 -20.391 1 84.12 182 THR A CA 1
ATOM 1516 C C . THR A 1 182 ? 0.887 -10.172 -20.594 1 84.12 182 THR A C 1
ATOM 1518 O O . THR A 1 182 ? 0.89 -10.664 -21.719 1 84.12 182 THR A O 1
ATOM 1521 N N . SER A 1 183 ? 1.062 -10.836 -19.547 1 90.94 183 SER A N 1
ATOM 1522 C CA . SER A 1 183 ? 1.398 -12.25 -19.609 1 90.94 183 SER A CA 1
ATOM 1523 C C . SER A 1 183 ? 0.244 -13.07 -20.188 1 90.94 183 SER A C 1
ATOM 1525 O O . SER A 1 183 ? 0.455 -13.953 -21.016 1 90.94 183 SER A O 1
ATOM 1527 N N . MET A 1 184 ? -0.925 -12.805 -19.781 1 91.12 184 MET A N 1
ATOM 1528 C CA . MET A 1 184 ? -2.105 -13.516 -20.25 1 91.12 184 MET A CA 1
ATOM 1529 C C . MET A 1 184 ? -2.322 -13.281 -21.734 1 91.12 184 MET A C 1
ATOM 1531 O O . MET A 1 184 ? -2.607 -14.219 -22.484 1 91.12 184 MET A O 1
ATOM 1535 N N . LYS A 1 185 ? -2.164 -12.055 -22.125 1 90 185 LYS A N 1
ATOM 1536 C CA . LYS A 1 185 ? -2.295 -11.719 -23.531 1 90 185 LYS A CA 1
ATOM 1537 C C . LYS A 1 185 ? -1.233 -12.422 -24.375 1 90 185 LYS A C 1
ATOM 1539 O O . LYS A 1 185 ? -1.528 -12.938 -25.453 1 90 185 LYS A O 1
ATOM 1544 N N . GLU A 1 186 ? -0.122 -12.414 -23.828 1 93.25 186 GLU A N 1
ATOM 1545 C CA . GLU A 1 186 ? 0.977 -13.094 -24.516 1 93.25 186 GLU A CA 1
ATOM 1546 C C . GLU A 1 186 ? 0.7 -14.586 -24.656 1 93.25 186 GLU A C 1
ATOM 1548 O O . GLU A 1 186 ? 0.929 -15.164 -25.734 1 93.25 186 GLU A O 1
ATOM 1553 N N . GLN A 1 187 ? 0.236 -15.188 -23.688 1 95.19 187 GLN A N 1
ATOM 1554 C CA . GLN A 1 187 ? -0.068 -16.609 -23.719 1 95.19 187 GLN A CA 1
ATOM 1555 C C . GLN A 1 187 ? -1.171 -16.922 -24.734 1 95.19 187 GLN A C 1
ATOM 1557 O O . GLN A 1 187 ? -1.12 -17.922 -25.438 1 95.19 187 GLN A O 1
ATOM 1562 N N . LEU A 1 188 ? -2.127 -16.031 -24.781 1 94.88 188 LEU A N 1
ATOM 1563 C CA . LEU A 1 188 ? -3.219 -16.219 -25.734 1 94.88 188 LEU A CA 1
ATOM 1564 C C . LEU A 1 188 ? -2.723 -16.094 -27.172 1 94.88 188 LEU A C 1
ATOM 1566 O O . LEU A 1 188 ? -3.164 -16.828 -28.047 1 94.88 188 LEU A O 1
ATOM 1570 N N . LEU A 1 189 ? -1.795 -15.188 -27.359 1 94.62 189 LEU A N 1
ATOM 1571 C CA . LEU A 1 189 ? -1.184 -15.031 -28.688 1 94.62 189 LEU A CA 1
ATOM 1572 C C . LEU A 1 189 ? -0.361 -16.266 -29.047 1 94.62 189 LEU A C 1
ATOM 1574 O O . LEU A 1 189 ? -0.404 -16.734 -30.188 1 94.62 189 LEU A O 1
ATOM 1578 N N . GLN A 1 190 ? 0.346 -16.672 -28.125 1 96.12 190 GLN A N 1
ATOM 1579 C CA . GLN A 1 190 ? 1.134 -17.875 -28.312 1 96.12 190 GLN A CA 1
ATOM 1580 C C . GLN A 1 190 ? 0.236 -19.078 -28.609 1 96.12 190 GLN A C 1
ATOM 1582 O O . GLN A 1 190 ? 0.551 -19.891 -29.484 1 96.12 190 GLN A O 1
ATOM 1587 N N . LEU A 1 191 ? -0.808 -19.141 -27.906 1 97.19 191 LEU A N 1
ATOM 1588 C CA . LEU A 1 191 ? -1.788 -20.203 -28.094 1 97.19 191 LEU A CA 1
ATOM 1589 C C . LEU A 1 191 ? -2.365 -20.156 -29.516 1 97.19 191 LEU A C 1
ATOM 1591 O O . LEU A 1 191 ? -2.492 -21.188 -30.172 1 97.19 191 LEU A O 1
ATOM 1595 N N . ALA A 1 192 ? -2.668 -19 -29.938 1 95.69 192 ALA A N 1
ATOM 1596 C CA . ALA A 1 192 ? -3.207 -18.812 -31.281 1 95.69 192 ALA A CA 1
ATOM 1597 C C . ALA A 1 192 ? -2.197 -19.25 -32.344 1 95.69 192 ALA A C 1
ATOM 1599 O O . ALA A 1 192 ? -2.557 -19.906 -33.312 1 95.69 192 ALA A O 1
ATOM 1600 N N . CYS A 1 193 ? -1.027 -18.891 -32.125 1 95.94 193 CYS A N 1
ATOM 1601 C CA . CYS A 1 193 ? 0.044 -19.234 -33.031 1 95.94 193 CYS A CA 1
ATOM 1602 C C . CYS A 1 193 ? 0.206 -20.75 -33.125 1 95.94 193 CYS A C 1
ATOM 1604 O O . CYS A 1 193 ? 0.244 -21.312 -34.25 1 95.94 193 CYS A O 1
ATOM 1606 N N . LEU A 1 194 ? 0.252 -21.344 -32.062 1 97 194 LEU A N 1
ATOM 1607 C CA . LEU A 1 194 ? 0.418 -22.797 -32.031 1 97 194 LEU A CA 1
ATOM 1608 C C . LEU A 1 194 ? -0.792 -23.5 -32.625 1 97 194 LEU A C 1
ATOM 1610 O O . LEU A 1 194 ? -0.644 -24.5 -33.344 1 97 194 LEU A O 1
ATOM 1614 N N . LEU A 1 195 ? -1.965 -22.969 -32.312 1 97.38 195 LEU A N 1
ATOM 1615 C CA . LEU A 1 195 ? -3.189 -23.547 -32.875 1 97.38 195 LEU A CA 1
ATOM 1616 C C . LEU A 1 195 ? -3.201 -23.453 -34.375 1 97.38 195 LEU A C 1
ATOM 1618 O O . LEU A 1 195 ? -3.619 -24.391 -35.062 1 97.38 195 LEU A O 1
ATOM 1622 N N . GLN A 1 196 ? -2.732 -22.359 -34.875 1 96.31 196 GLN A N 1
ATOM 1623 C CA . GLN A 1 196 ? -2.672 -22.156 -36.312 1 96.31 196 GLN A CA 1
ATOM 1624 C C . GLN A 1 196 ? -1.77 -23.188 -37 1 96.31 196 GLN A C 1
ATOM 1626 O O . GLN A 1 196 ? -2.025 -23.609 -38.125 1 96.31 196 GLN A O 1
ATOM 1631 N N . ILE A 1 197 ? -0.764 -23.547 -36.344 1 96.06 197 ILE A N 1
ATOM 1632 C CA . ILE A 1 197 ? 0.196 -24.516 -36.875 1 96.06 197 ILE A CA 1
ATOM 1633 C C . ILE A 1 197 ? -0.377 -25.922 -36.781 1 96.06 197 ILE A C 1
ATOM 1635 O O . ILE A 1 197 ? -0.335 -26.688 -37.75 1 96.06 197 ILE A O 1
ATOM 1639 N N . LEU A 1 198 ? -0.941 -26.266 -35.656 1 96.88 198 LEU A N 1
ATOM 1640 C CA . LEU A 1 198 ? -1.336 -27.641 -35.344 1 96.88 198 LEU A CA 1
ATOM 1641 C C . LEU A 1 198 ? -2.691 -27.969 -35.969 1 96.88 198 LEU A C 1
ATOM 1643 O O . LEU A 1 198 ? -2.955 -29.109 -36.344 1 96.88 198 LEU A O 1
ATOM 1647 N N . ASP A 1 199 ? -3.533 -26.953 -36.031 1 96.81 199 ASP A N 1
ATOM 1648 C CA . ASP A 1 199 ? -4.875 -27.141 -36.562 1 96.81 199 ASP A CA 1
ATOM 1649 C C . ASP A 1 199 ? -5.363 -25.859 -37.25 1 96.81 199 ASP A C 1
ATOM 1651 O O . ASP A 1 199 ? -6.242 -25.172 -36.75 1 96.81 199 ASP A O 1
ATOM 1655 N N . PRO A 1 200 ? -4.938 -25.641 -38.469 1 96.31 200 PRO A N 1
ATOM 1656 C CA . PRO A 1 200 ? -5.293 -24.406 -39.188 1 96.31 200 PRO A CA 1
ATOM 1657 C C . PRO A 1 200 ? -6.793 -24.297 -39.438 1 96.31 200 PRO A C 1
ATOM 1659 O O . PRO A 1 200 ? -7.332 -23.188 -39.469 1 96.31 200 PRO A O 1
ATOM 1662 N N . GLU A 1 201 ? -7.418 -25.406 -39.625 1 96.12 201 GLU A N 1
ATOM 1663 C CA . GLU A 1 201 ? -8.852 -25.375 -39.875 1 96.12 201 GLU A CA 1
ATOM 1664 C C . GLU A 1 201 ? -9.617 -24.812 -38.688 1 96.12 201 GLU A C 1
ATOM 1666 O O . GLU A 1 201 ? -10.477 -23.938 -38.844 1 96.12 201 GLU A O 1
ATOM 1671 N N . LEU A 1 202 ? -9.312 -25.328 -37.594 1 96.12 202 LEU A N 1
ATOM 1672 C CA . LEU A 1 202 ? -9.953 -24.828 -36.375 1 96.12 202 LEU A CA 1
ATOM 1673 C C . LEU A 1 202 ? -9.594 -23.375 -36.125 1 96.12 202 LEU A C 1
ATOM 1675 O O . LEU A 1 202 ? -10.461 -22.562 -35.781 1 96.12 202 LEU A O 1
ATOM 1679 N N . ALA A 1 203 ? -8.367 -23.016 -36.312 1 95.88 203 ALA A N 1
ATOM 1680 C CA . ALA A 1 203 ? -7.902 -21.641 -36.125 1 95.88 203 ALA A CA 1
ATOM 1681 C C . ALA A 1 203 ? -8.656 -20.672 -37 1 95.88 203 ALA A C 1
ATOM 1683 O O . ALA A 1 203 ? -9.086 -19.609 -36.562 1 95.88 203 ALA A O 1
ATOM 1684 N N . ASN A 1 204 ? -8.797 -21.062 -38.219 1 95.25 204 ASN A N 1
ATOM 1685 C CA . ASN A 1 204 ? -9.5 -20.219 -39.188 1 95.25 204 ASN A CA 1
ATOM 1686 C C . ASN A 1 204 ? -10.977 -20.078 -38.844 1 95.25 204 ASN A C 1
ATOM 1688 O O . ASN A 1 204 ? -11.562 -19.016 -39 1 95.25 204 ASN A O 1
ATOM 1692 N N . TYR A 1 205 ? -11.5 -21.156 -38.438 1 94.75 205 TYR A N 1
ATOM 1693 C CA . TYR A 1 205 ? -12.898 -21.109 -38.031 1 94.75 205 TYR A CA 1
ATOM 1694 C C . TYR A 1 205 ? -13.094 -20.125 -36.875 1 94.75 205 TYR A C 1
ATOM 1696 O O . TYR A 1 205 ? -14.008 -19.297 -36.906 1 94.75 205 TYR A O 1
ATOM 1704 N N . LEU A 1 206 ? -12.266 -20.188 -35.875 1 94.56 206 LEU A N 1
ATOM 1705 C CA . LEU A 1 206 ? -12.367 -19.312 -34.719 1 94.56 206 LEU A CA 1
ATOM 1706 C C . LEU A 1 206 ? -12.164 -17.859 -35.125 1 94.56 206 LEU A C 1
ATOM 1708 O O . LEU A 1 206 ? -12.867 -16.969 -34.625 1 94.56 206 LEU A O 1
ATOM 1712 N N . ASN A 1 207 ? -11.266 -17.625 -36 1 92.25 207 ASN A N 1
ATOM 1713 C CA . ASN A 1 207 ? -11.039 -16.281 -36.5 1 92.25 207 ASN A CA 1
ATOM 1714 C C . ASN A 1 207 ? -12.273 -15.727 -37.188 1 92.25 207 ASN A C 1
ATOM 1716 O O . ASN A 1 207 ? -12.633 -14.555 -37 1 92.25 207 ASN A O 1
ATOM 1720 N N . ALA A 1 208 ? -12.844 -16.562 -37.875 1 92 208 ALA A N 1
ATOM 1721 C CA . ALA A 1 208 ? -14 -16.172 -38.688 1 92 208 ALA A CA 1
ATOM 1722 C C . ALA A 1 208 ? -15.227 -15.93 -37.781 1 92 208 ALA A C 1
ATOM 1724 O O . ALA A 1 208 ? -16.172 -15.25 -38.188 1 92 208 ALA A O 1
ATOM 1725 N N . HIS A 1 209 ? -15.242 -16.438 -36.688 1 90.62 209 HIS A N 1
ATOM 1726 C CA . HIS A 1 209 ? -16.391 -16.344 -35.812 1 90.62 209 HIS A CA 1
ATOM 1727 C C . HIS A 1 209 ? -16.062 -15.5 -34.594 1 90.62 209 HIS A C 1
ATOM 1729 O O . HIS A 1 209 ? -16.531 -15.805 -33.469 1 90.62 209 HIS A O 1
ATOM 1735 N N . GLU A 1 210 ? -15.172 -14.641 -34.656 1 86.69 210 GLU A N 1
ATOM 1736 C CA . GLU A 1 210 ? -14.82 -13.617 -33.656 1 86.69 210 GLU A CA 1
ATOM 1737 C C . GLU A 1 210 ? -14.266 -14.258 -32.375 1 86.69 210 GLU A C 1
ATOM 1739 O O . GLU A 1 210 ? -14.516 -13.766 -31.281 1 86.69 210 GLU A O 1
ATOM 1744 N N . SER A 1 211 ? -13.664 -15.328 -32.562 1 88.69 211 SER A N 1
ATOM 1745 C CA . SER A 1 211 ? -13.094 -16.047 -31.406 1 88.69 211 SER A CA 1
ATOM 1746 C C . SER A 1 211 ? -11.609 -16.328 -31.609 1 88.69 211 SER A C 1
ATOM 1748 O O . SER A 1 211 ? -11.047 -17.219 -30.984 1 88.69 211 SER A O 1
ATOM 1750 N N . GLY A 1 212 ? -11.055 -15.523 -32.438 1 90.12 212 GLY A N 1
ATOM 1751 C CA . GLY A 1 212 ? -9.656 -15.727 -32.781 1 90.12 212 GLY A CA 1
ATOM 1752 C C . GLY A 1 212 ? -8.703 -15.32 -31.672 1 90.12 212 GLY A C 1
ATOM 1753 O O . GLY A 1 212 ? -7.559 -15.773 -31.641 1 90.12 212 GLY A O 1
ATOM 1754 N N . ASN A 1 213 ? -9.164 -14.5 -30.797 1 88.75 213 ASN A N 1
ATOM 1755 C CA . ASN A 1 213 ? -8.336 -14.062 -29.672 1 88.75 213 ASN A CA 1
ATOM 1756 C C . ASN A 1 213 ? -8.258 -15.133 -28.578 1 88.75 213 ASN A C 1
ATOM 1758 O O . ASN A 1 213 ? -7.422 -15.055 -27.688 1 88.75 213 ASN A O 1
ATOM 1762 N N . LEU A 1 214 ? -9.125 -16.078 -28.641 1 93.5 214 LEU A N 1
ATOM 1763 C CA . LEU A 1 214 ? -9.156 -17.25 -27.781 1 93.5 214 LEU A CA 1
ATOM 1764 C C . LEU A 1 214 ? -9.406 -16.844 -26.328 1 93.5 214 LEU A C 1
ATOM 1766 O O . LEU A 1 214 ? -8.93 -17.516 -25.406 1 93.5 214 LEU A O 1
ATOM 1770 N N . PHE A 1 215 ? -10.148 -15.867 -26.094 1 88.69 215 PHE A N 1
ATOM 1771 C CA . PHE A 1 215 ? -10.438 -15.375 -24.75 1 88.69 215 PHE A CA 1
ATOM 1772 C C . PHE A 1 215 ? -11.242 -16.391 -23.953 1 88.69 215 PHE A C 1
ATOM 1774 O O . PHE A 1 215 ? -11.219 -16.391 -22.719 1 88.69 215 PHE A O 1
ATOM 1781 N N . PHE A 1 216 ? -11.891 -17.266 -24.719 1 90.75 216 PHE A N 1
ATOM 1782 C CA . PHE A 1 216 ? -12.68 -18.281 -24.031 1 90.75 216 PHE A CA 1
ATOM 1783 C C . PHE A 1 216 ? -11.781 -19.266 -23.297 1 90.75 216 PHE A C 1
ATOM 1785 O O . PHE A 1 216 ? -12.25 -20.047 -22.484 1 90.75 216 PHE A O 1
ATOM 1792 N N . CYS A 1 217 ? -10.461 -19.188 -23.516 1 94 217 CYS A N 1
ATOM 1793 C CA . CYS A 1 217 ? -9.492 -20.031 -22.828 1 94 217 CYS A CA 1
ATOM 1794 C C . CYS A 1 217 ? -8.891 -19.281 -21.641 1 94 217 CYS A C 1
ATOM 1796 O O . CYS A 1 217 ? -8.031 -19.812 -20.938 1 94 217 CYS A O 1
ATOM 1798 N N . PHE A 1 218 ? -9.312 -18.156 -21.438 1 91.5 218 PHE A N 1
ATOM 1799 C CA . PHE A 1 218 ? -8.711 -17.266 -20.438 1 91.5 218 PHE A CA 1
ATOM 1800 C C . PHE A 1 218 ? -8.727 -17.922 -19.062 1 91.5 218 PHE A C 1
ATOM 1802 O O . PHE A 1 218 ? -7.699 -18 -18.391 1 91.5 218 PHE A O 1
ATOM 1809 N N . ARG A 1 219 ? -9.797 -18.422 -18.625 1 92.31 219 ARG A N 1
ATOM 1810 C CA . ARG A 1 219 ? -9.93 -19.031 -17.297 1 92.31 219 ARG A CA 1
ATOM 1811 C C . ARG A 1 219 ? -9.016 -20.234 -17.156 1 92.31 219 ARG A C 1
ATOM 1813 O O . ARG A 1 219 ? -8.422 -20.453 -16.094 1 92.31 219 ARG A O 1
ATOM 1820 N N . TRP A 1 220 ? -8.922 -21.062 -18.25 1 95.75 220 TRP A N 1
ATOM 1821 C CA . TRP A 1 220 ? -8.031 -22.219 -18.25 1 95.75 220 TRP A CA 1
ATOM 1822 C C . TRP A 1 220 ? -6.609 -21.797 -17.891 1 95.75 220 TRP A C 1
ATOM 1824 O O . TRP A 1 220 ? -5.977 -22.422 -17.031 1 95.75 220 TRP A O 1
ATOM 1834 N N . LEU A 1 221 ? -6.215 -20.766 -18.531 1 95.88 221 LEU A N 1
ATOM 1835 C CA . LEU A 1 221 ? -4.832 -20.328 -18.391 1 95.88 221 LEU A CA 1
ATOM 1836 C C . LEU A 1 221 ? -4.621 -19.641 -17.047 1 95.88 221 LEU A C 1
ATOM 1838 O O . LEU A 1 221 ? -3.584 -19.812 -16.406 1 95.88 221 LEU A O 1
ATOM 1842 N N . LEU A 1 222 ? -5.562 -18.906 -16.594 1 94.38 222 LEU A N 1
ATOM 1843 C CA . LEU A 1 222 ? -5.449 -18.125 -15.375 1 94.38 222 LEU A CA 1
ATOM 1844 C C . LEU A 1 222 ? -5.23 -19.047 -14.172 1 94.38 222 LEU A C 1
ATOM 1846 O O . LEU A 1 222 ? -4.355 -18.781 -13.344 1 94.38 222 LEU A O 1
ATOM 1850 N N . VAL A 1 223 ? -6.051 -20.125 -14.102 1 96.19 223 VAL A N 1
ATOM 1851 C CA . VAL A 1 223 ? -5.988 -20.969 -12.914 1 96.19 223 VAL A CA 1
ATOM 1852 C C . VAL A 1 223 ? -5.473 -22.344 -13.289 1 96.19 223 VAL A C 1
ATOM 1854 O O . VAL A 1 223 ? -5.711 -23.328 -12.57 1 96.19 223 VAL A O 1
ATOM 1857 N N . LEU A 1 224 ? -4.887 -22.438 -14.484 1 97.5 224 LEU A N 1
ATOM 1858 C CA . LEU A 1 224 ? -4.238 -23.656 -14.969 1 97.5 224 LEU A CA 1
ATOM 1859 C C . LEU A 1 224 ? -5.18 -24.844 -14.859 1 97.5 224 LEU A C 1
ATOM 1861 O O . LEU A 1 224 ? -4.816 -25.875 -14.289 1 97.5 224 LEU A O 1
ATOM 1865 N N . PHE A 1 225 ? -6.402 -24.688 -15.273 1 97.62 225 PHE A N 1
ATOM 1866 C CA . PHE A 1 225 ? -7.41 -25.719 -15.523 1 97.62 225 PHE A CA 1
ATOM 1867 C C . PHE A 1 225 ? -7.988 -26.234 -14.211 1 97.62 225 PHE A C 1
ATOM 1869 O O . PHE A 1 225 ? -8.625 -27.281 -14.172 1 97.62 225 PHE A O 1
ATOM 1876 N N . LYS A 1 226 ? -7.789 -25.531 -13.109 1 97.25 226 LYS A N 1
ATOM 1877 C CA . LYS A 1 226 ? -8.258 -25.953 -11.797 1 97.25 226 LYS A CA 1
ATOM 1878 C C . LYS A 1 226 ? -9.758 -26.234 -11.812 1 97.25 226 LYS A C 1
ATOM 1880 O O . LYS A 1 226 ? -10.227 -27.188 -11.18 1 97.25 226 LYS A O 1
ATOM 1885 N N . ARG A 1 227 ? -10.484 -25.547 -12.57 1 93.88 227 ARG A N 1
ATOM 1886 C CA . ARG A 1 227 ? -11.938 -25.641 -12.539 1 93.88 227 ARG A CA 1
ATOM 1887 C C . ARG A 1 227 ? -12.445 -26.734 -13.469 1 93.88 227 ARG A C 1
ATOM 1889 O O . ARG A 1 227 ? -13.625 -27.094 -13.43 1 93.88 227 ARG A O 1
ATOM 1896 N N . GLU A 1 228 ? -11.539 -27.25 -14.25 1 95.62 228 GLU A N 1
ATOM 1897 C CA . GLU A 1 228 ? -11.953 -28.188 -15.297 1 95.62 228 GLU A CA 1
ATOM 1898 C C . GLU A 1 228 ? -11.781 -29.625 -14.844 1 95.62 228 GLU A C 1
ATOM 1900 O O . GLU A 1 228 ? -12.344 -30.547 -15.445 1 95.62 228 GLU A O 1
ATOM 1905 N N . PHE A 1 229 ? -11.117 -29.812 -13.781 1 97.06 229 PHE A N 1
ATOM 1906 C CA . PHE A 1 229 ? -10.781 -31.188 -13.391 1 97.06 229 PHE A CA 1
ATOM 1907 C C . PHE A 1 229 ? -11.07 -31.406 -11.914 1 97.06 229 PHE A C 1
ATOM 1909 O O . PHE A 1 229 ? -11.219 -30.453 -11.148 1 97.06 229 PHE A O 1
ATOM 1916 N N . SER A 1 230 ? -11.125 -32.688 -11.531 1 95.69 230 SER A N 1
ATOM 1917 C CA . SER A 1 230 ? -11.211 -33.031 -10.117 1 95.69 230 SER A CA 1
ATOM 1918 C C . SER A 1 230 ? -9.93 -32.688 -9.383 1 95.69 230 SER A C 1
ATOM 1920 O O . SER A 1 230 ? -8.891 -32.438 -10 1 95.69 230 SER A O 1
ATOM 1922 N N . ASN A 1 231 ? -10.016 -32.719 -8.117 1 94.69 231 ASN A N 1
ATOM 1923 C CA . ASN A 1 231 ? -8.852 -32.375 -7.297 1 94.69 231 ASN A CA 1
ATOM 1924 C C . ASN A 1 231 ? -7.711 -33.375 -7.535 1 94.69 231 ASN A C 1
ATOM 1926 O O . ASN A 1 231 ? -6.547 -32.969 -7.613 1 94.69 231 ASN A O 1
ATOM 1930 N N . GLU A 1 232 ? -8.055 -34.562 -7.676 1 94.81 232 GLU A N 1
ATOM 1931 C CA . GLU A 1 232 ? -7.043 -35.594 -7.918 1 94.81 232 GLU A CA 1
ATOM 1932 C C . GLU A 1 232 ? -6.379 -35.406 -9.281 1 94.81 232 GLU A C 1
ATOM 1934 O O . GLU A 1 232 ? -5.156 -35.5 -9.398 1 94.81 232 GLU A O 1
ATOM 1939 N N . ASP A 1 233 ? -7.191 -35.156 -10.219 1 97.06 233 ASP A N 1
ATOM 1940 C CA . ASP A 1 233 ? -6.676 -35 -11.57 1 97.06 233 ASP A CA 1
ATOM 1941 C C . ASP A 1 233 ? -5.832 -33.75 -11.711 1 97.06 233 ASP A C 1
ATOM 1943 O O . ASP A 1 233 ? -4.773 -33.781 -12.344 1 97.06 233 ASP A O 1
ATOM 1947 N N . ILE A 1 234 ? -6.305 -32.719 -11.125 1 97.69 234 ILE A N 1
ATOM 1948 C CA . ILE A 1 234 ? -5.609 -31.438 -11.297 1 97.69 234 ILE A CA 1
ATOM 1949 C C . ILE A 1 234 ? -4.25 -31.5 -10.609 1 97.69 234 ILE A C 1
ATOM 1951 O O . ILE A 1 234 ? -3.279 -30.891 -11.086 1 97.69 234 ILE A O 1
ATOM 1955 N N . MET A 1 235 ? -4.121 -32.219 -9.531 1 98 235 MET A N 1
ATOM 1956 C CA . MET A 1 235 ? -2.836 -32.375 -8.859 1 98 235 MET A CA 1
ATOM 1957 C C . MET A 1 235 ? -1.817 -33.031 -9.789 1 98 235 MET A C 1
ATOM 1959 O O . MET A 1 235 ? -0.672 -32.594 -9.875 1 98 235 MET A O 1
ATOM 1963 N N . ILE A 1 236 ? -2.273 -34 -10.469 1 98.12 236 ILE A N 1
ATOM 1964 C CA . ILE A 1 236 ? -1.388 -34.719 -11.391 1 98.12 236 ILE A CA 1
ATOM 1965 C C . ILE A 1 236 ? -0.984 -33.781 -12.531 1 98.12 236 ILE A C 1
ATOM 1967 O O . ILE A 1 236 ? 0.189 -33.719 -12.906 1 98.12 236 ILE A O 1
ATOM 1971 N N . ILE A 1 237 ? -1.932 -33.062 -13.055 1 98.56 237 ILE A N 1
ATOM 1972 C CA . ILE A 1 237 ? -1.677 -32.156 -14.164 1 98.56 237 ILE A CA 1
ATOM 1973 C C . ILE A 1 237 ? -0.642 -31.109 -13.742 1 98.56 237 ILE A C 1
ATOM 1975 O O . ILE A 1 237 ? 0.324 -30.859 -14.461 1 98.56 237 ILE A O 1
ATOM 1979 N N . TRP A 1 238 ? -0.808 -30.578 -12.539 1 98.69 238 TRP A N 1
ATOM 1980 C CA . TRP A 1 238 ? 0.117 -29.562 -12.055 1 98.69 238 TRP A CA 1
ATOM 1981 C C . TRP A 1 238 ? 1.503 -30.141 -11.82 1 98.69 238 TRP A C 1
ATOM 1983 O O . TRP A 1 238 ? 2.516 -29.5 -12.117 1 98.69 238 TRP A O 1
ATOM 1993 N N . GLU A 1 239 ? 1.554 -31.328 -11.281 1 98.62 239 GLU A N 1
ATOM 1994 C CA . GLU A 1 239 ? 2.834 -32 -11.094 1 98.62 239 GLU A CA 1
ATOM 1995 C C . GLU A 1 239 ? 3.588 -32.125 -12.422 1 98.62 239 GLU A C 1
ATOM 1997 O O . GLU A 1 239 ? 4.797 -31.906 -12.477 1 98.62 239 GLU A O 1
ATOM 2002 N N . VAL A 1 240 ? 2.822 -32.438 -13.422 1 98.25 240 VAL A N 1
ATOM 2003 C CA . VAL A 1 240 ? 3.402 -32.562 -14.758 1 98.25 240 VAL A CA 1
ATOM 2004 C C . VAL A 1 240 ? 3.914 -31.188 -15.203 1 98.25 240 VAL A C 1
ATOM 2006 O O . VAL A 1 240 ? 5.051 -31.062 -15.664 1 98.25 240 VAL A O 1
ATOM 2009 N N . PHE A 1 241 ? 3.1 -30.172 -14.984 1 98.31 241 PHE A N 1
ATOM 2010 C CA . PHE A 1 241 ? 3.48 -28.812 -15.391 1 98.31 241 PHE A CA 1
ATOM 2011 C C . PHE A 1 241 ? 4.711 -28.344 -14.617 1 98.31 241 PHE A C 1
ATOM 2013 O O . PHE A 1 241 ? 5.586 -27.688 -15.18 1 98.31 241 PHE A O 1
ATOM 2020 N N . TRP A 1 242 ? 4.82 -28.719 -13.367 1 98.19 242 TRP A N 1
ATOM 2021 C CA . TRP A 1 242 ? 5.871 -28.219 -12.484 1 98.19 242 TRP A CA 1
ATOM 2022 C C . TRP A 1 242 ? 7.227 -28.812 -12.875 1 98.19 242 TRP A C 1
ATOM 2024 O O . TRP A 1 242 ? 8.273 -28.297 -12.461 1 98.19 242 TRP A O 1
ATOM 2034 N N . THR A 1 243 ? 7.211 -29.828 -13.664 1 97.56 243 THR A N 1
ATOM 2035 C CA . THR A 1 243 ? 8.469 -30.422 -14.086 1 97.56 243 THR A CA 1
ATOM 2036 C C . THR A 1 243 ? 9.172 -29.547 -15.117 1 97.56 243 THR A C 1
ATOM 2038 O O . THR A 1 243 ? 10.383 -29.656 -15.32 1 97.56 243 THR A O 1
ATOM 2041 N N . GLY A 1 244 ? 8.367 -28.797 -15.891 1 96.19 244 GLY A N 1
ATOM 2042 C CA . GLY A 1 244 ? 8.914 -27.984 -16.969 1 96.19 244 GLY A CA 1
ATOM 2043 C C . GLY A 1 244 ? 9.172 -28.781 -18.234 1 96.19 244 GLY A C 1
ATOM 2044 O O . GLY A 1 244 ? 9.758 -28.266 -19.188 1 96.19 244 GLY A O 1
ATOM 2045 N N . LEU A 1 245 ? 8.773 -29.984 -18.141 1 96.06 245 LEU A N 1
ATOM 2046 C CA . LEU A 1 245 ? 8.953 -30.859 -19.297 1 96.06 245 LEU A CA 1
ATOM 2047 C C . LEU A 1 245 ? 7.66 -30.984 -20.094 1 96.06 245 LEU A C 1
ATOM 2049 O O . LEU A 1 245 ? 6.566 -30.859 -19.531 1 96.06 245 LEU A O 1
ATOM 2053 N N . PRO A 1 246 ? 7.77 -31.266 -21.375 1 95.75 246 PRO A N 1
ATOM 2054 C CA . PRO A 1 246 ? 8.977 -31.344 -22.203 1 95.75 246 PRO A CA 1
ATOM 2055 C C . PRO A 1 246 ? 9.461 -29.969 -22.672 1 95.75 246 PRO A C 1
ATOM 2057 O O . PRO A 1 246 ? 10.539 -29.859 -23.266 1 95.75 246 PRO A O 1
ATOM 2060 N N . CYS A 1 247 ? 8.664 -28.938 -22.359 1 94.62 247 CYS A N 1
ATOM 2061 C CA . CYS A 1 247 ? 8.977 -27.562 -22.734 1 94.62 247 CYS A CA 1
ATOM 2062 C C . CYS A 1 247 ? 8.422 -26.578 -21.703 1 94.62 247 CYS A C 1
ATOM 2064 O O . CYS A 1 247 ? 7.602 -26.953 -20.859 1 94.62 247 CYS A O 1
ATOM 2066 N N . PRO A 1 248 ? 8.836 -25.297 -21.672 1 91.62 248 PRO A N 1
ATOM 2067 C CA . PRO A 1 248 ? 8.43 -24.312 -20.656 1 91.62 248 PRO A CA 1
ATOM 2068 C C . PRO A 1 248 ? 6.934 -24 -20.719 1 91.62 248 PRO A C 1
ATOM 2070 O O . PRO A 1 248 ? 6.34 -23.656 -19.688 1 91.62 248 PRO A O 1
ATOM 2073 N N . ASN A 1 249 ? 6.238 -24.078 -21.766 1 95.56 249 ASN A N 1
ATOM 2074 C CA . ASN A 1 249 ? 4.832 -23.719 -21.891 1 95.56 249 ASN A CA 1
ATOM 2075 C C . ASN A 1 249 ? 3.992 -24.891 -22.375 1 95.56 249 ASN A C 1
ATOM 2077 O O . ASN A 1 249 ? 3.135 -24.734 -23.234 1 95.56 249 ASN A O 1
ATOM 2081 N N . PHE A 1 250 ? 4.273 -25.969 -21.688 1 98 250 PHE A N 1
ATOM 2082 C CA . PHE A 1 250 ? 3.578 -27.203 -22.047 1 98 250 PHE A CA 1
ATOM 2083 C C . PHE A 1 250 ? 2.076 -27.062 -21.828 1 98 250 PHE A C 1
ATOM 2085 O O . PHE A 1 250 ? 1.277 -27.672 -22.531 1 98 250 PHE A O 1
ATOM 2092 N N . HIS A 1 251 ? 1.604 -26.203 -20.859 1 98.12 251 HIS A N 1
ATOM 2093 C CA . HIS A 1 251 ? 0.193 -26 -20.562 1 98.12 251 HIS A CA 1
ATOM 2094 C C . HIS A 1 251 ? -0.554 -25.438 -21.766 1 98.12 251 HIS A C 1
ATOM 2096 O O . HIS A 1 251 ? -1.761 -25.656 -21.906 1 98.12 251 HIS A O 1
ATOM 2102 N N . LEU A 1 252 ? 0.138 -24.766 -22.672 1 98.19 252 LEU A N 1
ATOM 2103 C CA . LEU A 1 252 ? -0.495 -24.25 -23.891 1 98.19 252 LEU A CA 1
ATOM 2104 C C . LEU A 1 252 ? -0.842 -25.406 -24.844 1 98.19 252 LEU A C 1
ATOM 2106 O O . LEU A 1 252 ? -1.913 -25.406 -25.453 1 98.19 252 LEU A O 1
ATOM 2110 N N . LEU A 1 253 ? 0.094 -26.328 -24.938 1 98.44 253 LEU A N 1
ATOM 2111 C CA . LEU A 1 253 ? -0.181 -27.5 -25.766 1 98.44 253 LEU A CA 1
ATOM 2112 C C . LEU A 1 253 ? -1.308 -28.328 -25.172 1 98.44 253 LEU A C 1
ATOM 2114 O O . LEU A 1 253 ? -2.109 -28.906 -25.906 1 98.44 253 LEU A O 1
ATOM 2118 N N . PHE A 1 254 ? -1.31 -28.391 -23.875 1 98.56 254 PHE A N 1
ATOM 2119 C CA . PHE A 1 254 ? -2.406 -29.047 -23.172 1 98.56 254 PHE A CA 1
ATOM 2120 C C . PHE A 1 254 ? -3.74 -28.406 -23.531 1 98.56 254 PHE A C 1
ATOM 2122 O O . PHE A 1 254 ? -4.73 -29.094 -23.766 1 98.56 254 PHE A O 1
ATOM 2129 N N . CYS A 1 255 ? -3.777 -27.109 -23.594 1 98.12 255 CYS A N 1
ATOM 2130 C CA . CYS A 1 255 ? -4.957 -26.344 -24 1 98.12 255 CYS A CA 1
ATOM 2131 C C . CYS A 1 255 ? -5.387 -26.719 -25.422 1 98.12 255 CYS A C 1
ATOM 2133 O O . CYS A 1 255 ? -6.57 -26.969 -25.656 1 98.12 255 CYS A O 1
ATOM 2135 N N . ILE A 1 256 ? -4.457 -26.797 -26.312 1 98.12 256 ILE A N 1
ATOM 2136 C CA . ILE A 1 256 ? -4.746 -27.109 -27.703 1 98.12 256 ILE A CA 1
ATOM 2137 C C . ILE A 1 256 ? -5.254 -28.547 -27.812 1 98.12 256 ILE A C 1
ATOM 2139 O O . ILE A 1 256 ? -6.129 -28.844 -28.625 1 98.12 256 ILE A O 1
ATOM 2143 N N . ALA A 1 257 ? -4.691 -29.391 -27.016 1 98.38 257 ALA A N 1
ATOM 2144 C CA . ALA A 1 257 ? -5.152 -30.781 -27 1 98.38 257 ALA A CA 1
ATOM 2145 C C . ALA A 1 257 ? -6.641 -30.859 -26.688 1 98.38 257 ALA A C 1
ATOM 2147 O O . ALA A 1 257 ? -7.379 -31.609 -27.312 1 98.38 257 ALA A O 1
ATOM 2148 N N . ILE A 1 258 ? -7.078 -30.078 -25.75 1 98.06 258 ILE A N 1
ATOM 2149 C CA . ILE A 1 258 ? -8.484 -30.047 -25.375 1 98.06 258 ILE A CA 1
ATOM 2150 C C . ILE A 1 258 ? -9.312 -29.469 -26.516 1 98.06 258 ILE A C 1
ATOM 2152 O O . ILE A 1 258 ? -10.336 -30.047 -26.906 1 98.06 258 ILE A O 1
ATOM 2156 N N . LEU A 1 259 ? -8.867 -28.375 -27.078 1 96.88 259 LEU A N 1
ATOM 2157 C CA . LEU A 1 259 ? -9.586 -27.719 -28.172 1 96.88 259 LEU A CA 1
ATOM 2158 C C . LEU A 1 259 ? -9.719 -28.641 -29.375 1 96.88 259 LEU A C 1
ATOM 2160 O O . LEU A 1 259 ? -10.797 -28.75 -29.953 1 96.88 259 LEU A O 1
ATOM 2164 N N . GLU A 1 260 ? -8.633 -29.297 -29.719 1 96.81 260 GLU A N 1
ATOM 2165 C CA . GLU A 1 260 ? -8.641 -30.188 -30.859 1 96.81 260 GLU A CA 1
ATOM 2166 C C . GLU A 1 260 ? -9.57 -31.391 -30.641 1 96.81 260 GLU A C 1
ATOM 2168 O O . GLU A 1 260 ? -10.203 -31.875 -31.578 1 96.81 260 GLU A O 1
ATOM 2173 N N . THR A 1 261 ? -9.562 -31.859 -29.453 1 96.69 261 THR A N 1
ATOM 2174 C CA . THR A 1 261 ? -10.445 -32.969 -29.125 1 96.69 261 THR A CA 1
ATOM 2175 C C . THR A 1 261 ? -11.906 -32.562 -29.266 1 96.69 261 THR A C 1
ATOM 2177 O O . THR A 1 261 ? -12.758 -33.375 -29.625 1 96.69 261 THR A O 1
ATOM 2180 N N . GLU A 1 262 ? -12.203 -31.281 -29.031 1 95.12 262 GLU A N 1
ATOM 2181 C CA . GLU A 1 262 ? -13.57 -30.781 -29.078 1 95.12 262 GLU A CA 1
ATOM 2182 C C . GLU A 1 262 ? -13.836 -30.047 -30.391 1 95.12 262 GLU A C 1
ATOM 2184 O O . GLU A 1 262 ? -14.844 -29.344 -30.531 1 95.12 262 GLU A O 1
ATOM 2189 N N . ARG A 1 263 ? -12.977 -30.141 -31.375 1 94.88 263 ARG A N 1
ATOM 2190 C CA . ARG A 1 263 ? -13.008 -29.312 -32.562 1 94.88 263 ARG A CA 1
ATOM 2191 C C . ARG A 1 263 ? -14.32 -29.484 -33.312 1 94.88 263 ARG A C 1
ATOM 2193 O O . ARG A 1 263 ? -14.898 -28.516 -33.812 1 94.88 263 ARG A O 1
ATOM 2200 N N . GLU A 1 264 ? -14.828 -30.719 -33.375 1 94.25 264 GLU A N 1
ATOM 2201 C CA . GLU A 1 264 ? -16.062 -30.969 -34.094 1 94.25 264 GLU A CA 1
ATOM 2202 C C . GLU A 1 264 ? -17.25 -30.25 -33.469 1 94.25 264 GLU A C 1
ATOM 2204 O O . GLU A 1 264 ? -18.062 -29.656 -34.156 1 94.25 264 GLU A O 1
ATOM 2209 N N . GLN A 1 265 ? -17.297 -30.359 -32.219 1 93.06 265 GLN A N 1
ATOM 2210 C CA . GLN A 1 265 ? -18.375 -29.688 -31.5 1 93.06 265 GLN A CA 1
ATOM 2211 C C . GLN A 1 265 ? -18.25 -28.172 -31.594 1 93.06 265 GLN A C 1
ATOM 2213 O O . GLN A 1 265 ? -19.25 -27.469 -31.719 1 93.06 265 GLN A O 1
ATOM 2218 N N . ILE A 1 266 ? -17.047 -27.656 -31.547 1 93.06 266 ILE A N 1
ATOM 2219 C CA . ILE A 1 266 ? -16.812 -26.219 -31.609 1 93.06 266 ILE A CA 1
ATOM 2220 C C . ILE A 1 266 ? -17.219 -25.688 -32.969 1 93.06 266 ILE A C 1
ATOM 2222 O O . ILE A 1 266 ? -17.812 -24.625 -33.094 1 93.06 266 ILE A O 1
ATOM 2226 N N . MET A 1 267 ? -16.922 -26.438 -34 1 92.12 267 MET A N 1
ATOM 2227 C CA . MET A 1 267 ? -17.156 -25.984 -35.344 1 92.12 267 MET A CA 1
ATOM 2228 C C . MET A 1 267 ? -18.562 -26.375 -35.812 1 92.12 267 MET A C 1
ATOM 2230 O O . MET A 1 267 ? -18.969 -26.016 -36.938 1 92.12 267 MET A O 1
ATOM 2234 N N . ALA A 1 268 ? -19.172 -26.984 -34.969 1 87.5 268 ALA A N 1
ATOM 2235 C CA . ALA A 1 268 ? -20.516 -27.422 -35.344 1 87.5 268 ALA A CA 1
ATOM 2236 C C . ALA A 1 268 ? -21.484 -26.234 -35.438 1 87.5 268 ALA A C 1
ATOM 2238 O O . ALA A 1 268 ? -21.375 -25.297 -34.656 1 87.5 268 ALA A O 1
ATOM 2239 N N . ASN A 1 269 ? -22.469 -26.281 -36.344 1 83.56 269 ASN A N 1
ATOM 2240 C CA . ASN A 1 269 ? -23.625 -25.391 -36.5 1 83.56 269 ASN A CA 1
ATOM 2241 C C . ASN A 1 269 ? -23.203 -23.938 -36.562 1 83.56 269 ASN A C 1
ATOM 2243 O O . ASN A 1 269 ? -23.891 -23.047 -36.031 1 83.56 269 ASN A O 1
ATOM 2247 N N . ASP A 1 270 ? -22.094 -23.656 -36.969 1 86.25 270 ASP A N 1
ATOM 2248 C CA . ASP A 1 270 ? -21.609 -22.281 -37.156 1 86.25 270 ASP A CA 1
ATOM 2249 C C . ASP A 1 270 ? -21.672 -21.516 -35.812 1 86.25 270 ASP A C 1
ATOM 2251 O O . ASP A 1 270 ? -22.156 -20.391 -35.781 1 86.25 270 ASP A O 1
ATOM 2255 N N . ASN A 1 271 ? -21.25 -22.141 -34.812 1 85.44 271 ASN A N 1
ATOM 2256 C CA . ASN A 1 271 ? -21.266 -21.578 -33.469 1 85.44 271 ASN A CA 1
ATOM 2257 C C . ASN A 1 271 ? -20.453 -20.281 -33.375 1 85.44 271 ASN A C 1
ATOM 2259 O O . ASN A 1 271 ? -19.344 -20.203 -33.906 1 85.44 271 ASN A O 1
ATOM 2263 N N . GLY A 1 272 ? -21.078 -19.219 -32.781 1 85.25 272 GLY A N 1
ATOM 2264 C CA . GLY A 1 272 ? -20.375 -17.969 -32.469 1 85.25 272 GLY A CA 1
ATOM 2265 C C . GLY A 1 272 ? -19.656 -18 -31.156 1 85.25 272 GLY A C 1
ATOM 2266 O O . GLY A 1 272 ? -19.516 -19.062 -30.531 1 85.25 272 GLY A O 1
ATOM 2267 N N . LEU A 1 273 ? -19.172 -16.953 -30.766 1 84.69 273 LEU A N 1
ATOM 2268 C CA . LEU A 1 273 ? -18.344 -16.812 -29.562 1 84.69 273 LEU A CA 1
ATOM 2269 C C . LEU A 1 273 ? -19.109 -17.297 -28.344 1 84.69 273 LEU A C 1
ATOM 2271 O O . LEU A 1 273 ? -18.578 -18.062 -27.531 1 84.69 273 LEU A O 1
ATOM 2275 N N . SER A 1 274 ? -20.344 -16.891 -28.188 1 86.69 274 SER A N 1
ATOM 2276 C CA . SER A 1 274 ? -21.125 -17.25 -27.016 1 86.69 274 SER A CA 1
ATOM 2277 C C . SER A 1 274 ? -21.344 -18.75 -26.922 1 86.69 274 SER A C 1
ATOM 2279 O O . SER A 1 274 ? -21.281 -19.328 -25.844 1 86.69 274 SER A O 1
ATOM 2281 N N . ASP A 1 275 ? -21.562 -19.328 -28.016 1 89.69 275 ASP A N 1
ATOM 2282 C CA . ASP A 1 275 ? -21.766 -20.781 -28.062 1 89.69 275 ASP A CA 1
ATOM 2283 C C . ASP A 1 275 ? -20.469 -21.516 -27.719 1 89.69 275 ASP A C 1
ATOM 2285 O O . ASP A 1 275 ? -20.5 -22.516 -27 1 89.69 275 ASP A O 1
ATOM 2289 N N . ILE A 1 276 ? -19.469 -21.031 -28.234 1 89.69 276 ILE A N 1
ATOM 2290 C CA . ILE A 1 276 ? -18.172 -21.641 -27.984 1 89.69 276 ILE A CA 1
ATOM 2291 C C . ILE A 1 276 ? -17.828 -21.547 -26.5 1 89.69 276 ILE A C 1
ATOM 2293 O O . ILE A 1 276 ? -17.391 -22.516 -25.891 1 89.69 276 ILE A O 1
ATOM 2297 N N . LEU A 1 277 ? -18.031 -20.391 -25.984 1 87.69 277 LEU A N 1
ATOM 2298 C CA . LEU A 1 277 ? -17.781 -20.172 -24.578 1 87.69 277 LEU A CA 1
ATOM 2299 C C . LEU A 1 277 ? -18.625 -21.109 -23.719 1 87.69 277 LEU A C 1
ATOM 2301 O O . LEU A 1 277 ? -18.109 -21.703 -22.766 1 87.69 277 LEU A O 1
ATOM 2305 N N . ALA A 1 278 ? -19.844 -21.219 -24 1 88.75 278 ALA A N 1
ATOM 2306 C CA . ALA A 1 278 ? -20.734 -22.109 -23.281 1 88.75 278 ALA A CA 1
ATOM 2307 C C . ALA A 1 278 ? -20.266 -23.562 -23.359 1 88.75 278 ALA A C 1
ATOM 2309 O O . ALA A 1 278 ? -20.297 -24.297 -22.375 1 88.75 278 ALA A O 1
ATOM 2310 N N . HIS A 1 279 ? -19.844 -23.922 -24.516 1 90.81 279 HIS A N 1
ATOM 2311 C CA . HIS A 1 279 ? -19.359 -25.281 -24.703 1 90.81 279 HIS A CA 1
ATOM 2312 C C . HIS A 1 279 ? -18.094 -25.531 -23.891 1 90.81 279 HIS A C 1
ATOM 2314 O O . HIS A 1 279 ? -17.984 -26.547 -23.188 1 90.81 279 HIS A O 1
ATOM 2320 N N . VAL A 1 280 ? -17.219 -24.641 -24 1 90.25 280 VAL A N 1
ATOM 2321 C CA . VAL A 1 280 ? -15.953 -24.75 -23.281 1 90.25 280 VAL A CA 1
ATOM 2322 C C . VAL A 1 280 ? -16.219 -24.844 -21.781 1 90.25 280 VAL A C 1
ATOM 2324 O O . VAL A 1 280 ? -15.609 -25.641 -21.078 1 90.25 280 VAL A O 1
ATOM 2327 N N . ASN A 1 281 ? -17.188 -24.109 -21.312 1 88.44 281 ASN A N 1
ATOM 2328 C CA . ASN A 1 281 ? -17.547 -24.141 -19.906 1 88.44 281 ASN A CA 1
ATOM 2329 C C . ASN A 1 281 ? -18.203 -25.469 -19.516 1 88.44 281 ASN A C 1
ATOM 2331 O O . ASN A 1 281 ? -18.031 -25.953 -18.406 1 88.44 281 ASN A O 1
ATOM 2335 N N . SER A 1 282 ? -18.828 -26.047 -20.422 1 91.5 282 SER A N 1
ATOM 2336 C CA . SER A 1 282 ? -19.547 -27.281 -20.156 1 91.5 282 SER A CA 1
ATOM 2337 C C . SER A 1 282 ? -18.578 -28.469 -20.094 1 91.5 282 SER A C 1
ATOM 2339 O O . SER A 1 282 ? -18.953 -29.547 -19.625 1 91.5 282 SER A O 1
ATOM 2341 N N . LEU A 1 283 ? -17.375 -28.234 -20.5 1 92.94 283 LEU A N 1
ATOM 2342 C CA . LEU A 1 283 ? -16.391 -29.297 -20.516 1 92.94 283 LEU A CA 1
ATOM 2343 C C . LEU A 1 283 ? -15.891 -29.594 -19.094 1 92.94 283 LEU A C 1
ATOM 2345 O O . LEU A 1 283 ? -15.25 -30.609 -18.859 1 92.94 283 LEU A O 1
ATOM 2349 N N . SER A 1 284 ? -16.203 -28.781 -18.172 1 93.06 284 SER A N 1
ATOM 2350 C CA . SER A 1 284 ? -15.719 -28.891 -16.812 1 93.06 284 SER A CA 1
ATOM 2351 C C . SER A 1 284 ? -16.016 -30.281 -16.234 1 93.06 284 SER A C 1
ATOM 2353 O O . SER A 1 284 ? -17.141 -30.766 -16.344 1 93.06 284 SER A O 1
ATOM 2355 N N . MET A 1 285 ? -15.047 -30.984 -15.781 1 94.5 285 MET A N 1
ATOM 2356 C CA . MET A 1 285 ? -15.102 -32.281 -15.094 1 94.5 285 MET A CA 1
ATOM 2357 C C . MET A 1 285 ? -15.344 -33.406 -16.094 1 94.5 285 MET A C 1
ATOM 2359 O O . MET A 1 285 ? -15.609 -34.531 -15.688 1 94.5 285 MET A O 1
ATOM 2363 N N . ASN A 1 286 ? -15.234 -33.094 -17.359 1 94.62 286 ASN A N 1
ATOM 2364 C CA . ASN A 1 286 ? -15.5 -34.094 -18.375 1 94.62 286 ASN A CA 1
ATOM 2365 C C . ASN A 1 286 ? -14.32 -34.25 -19.328 1 94.62 286 ASN A C 1
ATOM 2367 O O . ASN A 1 286 ? -14.469 -34.812 -20.422 1 94.62 286 ASN A O 1
ATOM 2371 N N . ILE A 1 287 ? -13.227 -33.812 -18.953 1 96.88 287 ILE A N 1
ATOM 2372 C CA . ILE A 1 287 ? -12.039 -33.906 -19.797 1 96.88 287 ILE A CA 1
ATOM 2373 C C . ILE A 1 287 ? -11.156 -35.062 -19.328 1 96.88 287 ILE A C 1
ATOM 2375 O O . ILE A 1 287 ? -10.898 -35.188 -18.125 1 96.88 287 ILE A O 1
ATOM 2379 N N . ASP A 1 288 ? -10.797 -35.844 -20.234 1 96.75 288 ASP A N 1
ATOM 2380 C CA . ASP A 1 288 ? -9.914 -36.969 -19.906 1 96.75 288 ASP A CA 1
ATOM 2381 C C . ASP A 1 288 ? -8.469 -36.469 -19.75 1 96.75 288 ASP A C 1
ATOM 2383 O O . ASP A 1 288 ? -7.789 -36.188 -20.734 1 96.75 288 ASP A O 1
ATOM 2387 N N . ARG A 1 289 ? -8.016 -36.5 -18.578 1 96.56 289 ARG A N 1
ATOM 2388 C CA . ARG A 1 289 ? -6.711 -35.969 -18.219 1 96.56 289 ARG A CA 1
ATOM 2389 C C . ARG A 1 289 ? -5.598 -36.656 -19 1 96.56 289 ARG A C 1
ATOM 2391 O O . ARG A 1 289 ? -4.781 -36 -19.641 1 96.56 289 ARG A O 1
ATOM 2398 N N . ASP A 1 290 ? -5.559 -38 -18.953 1 97.25 290 ASP A N 1
ATOM 2399 C CA . ASP A 1 290 ? -4.469 -38.781 -19.531 1 97.25 290 ASP A CA 1
ATOM 2400 C C . ASP A 1 290 ? -4.445 -38.625 -21.062 1 97.25 290 ASP A C 1
ATOM 2402 O O . ASP A 1 290 ? -3.377 -38.469 -21.656 1 97.25 290 ASP A O 1
ATOM 2406 N N . ALA A 1 291 ? -5.605 -38.656 -21.609 1 97.5 291 ALA A N 1
ATOM 2407 C CA . ALA A 1 291 ? -5.695 -38.531 -23.062 1 97.5 291 ALA A CA 1
ATOM 2408 C C . ALA A 1 291 ? -5.156 -37.156 -23.516 1 97.5 291 ALA A C 1
ATOM 2410 O O . ALA A 1 291 ? -4.461 -37.062 -24.531 1 97.5 291 ALA A O 1
ATOM 2411 N N . MET A 1 292 ? -5.512 -36.125 -22.797 1 97.81 292 MET A N 1
ATOM 2412 C CA . MET A 1 292 ? -5.078 -34.781 -23.156 1 97.81 292 MET A CA 1
ATOM 2413 C C . MET A 1 292 ? -3.574 -34.625 -22.969 1 97.81 292 MET A C 1
ATOM 2415 O O . MET A 1 292 ? -2.904 -33.969 -23.781 1 97.81 292 MET A O 1
ATOM 2419 N N . LEU A 1 293 ? -3.002 -35.188 -21.875 1 98.25 293 LEU A N 1
ATOM 2420 C CA . LEU A 1 293 ? -1.564 -35.094 -21.625 1 98.25 293 LEU A CA 1
ATOM 2421 C C . LEU A 1 293 ? -0.787 -35.812 -22.734 1 98.25 293 LEU A C 1
ATOM 2423 O O . LEU A 1 293 ? 0.23 -35.312 -23.203 1 98.25 293 LEU A O 1
ATOM 2427 N N . CYS A 1 294 ? -1.305 -36.938 -23.094 1 97.94 294 CYS A N 1
ATOM 2428 C CA . CYS A 1 294 ? -0.662 -37.719 -24.172 1 97.94 294 CYS A CA 1
ATOM 2429 C C . CYS A 1 294 ? -0.724 -36.938 -25.484 1 97.94 294 CYS A C 1
ATOM 2431 O O . CYS A 1 294 ? 0.272 -36.875 -26.203 1 97.94 294 CYS A O 1
ATOM 2433 N N . LYS A 1 295 ? -1.901 -36.5 -25.75 1 97.94 295 LYS A N 1
ATOM 2434 C CA . LYS A 1 295 ? -2.084 -35.719 -26.984 1 97.94 295 LYS A CA 1
ATOM 2435 C C . LYS A 1 295 ? -1.182 -34.5 -27.016 1 97.94 295 LYS A C 1
ATOM 2437 O O . LYS A 1 295 ? -0.592 -34.188 -28.062 1 97.94 295 LYS A O 1
ATOM 2442 N N . ALA A 1 296 ? -1.095 -33.781 -25.938 1 98.25 296 ALA A N 1
ATOM 2443 C CA . ALA A 1 296 ? -0.245 -32.594 -25.844 1 98.25 296 ALA A CA 1
ATOM 2444 C C . ALA A 1 296 ? 1.221 -32.938 -26.078 1 98.25 296 ALA A C 1
ATOM 2446 O O . ALA A 1 296 ? 1.937 -32.219 -26.781 1 98.25 296 ALA A O 1
ATOM 2447 N N . GLU A 1 297 ? 1.661 -34.031 -25.469 1 97.56 297 GLU A N 1
ATOM 2448 C CA . GLU A 1 297 ? 3.039 -34.469 -25.656 1 97.56 297 GLU A CA 1
ATOM 2449 C C . GLU A 1 297 ? 3.307 -34.812 -27.109 1 97.56 297 GLU A C 1
ATOM 2451 O O . GLU A 1 297 ? 4.371 -34.5 -27.656 1 97.56 297 GLU A O 1
ATOM 2456 N N . ALA A 1 298 ? 2.35 -35.5 -27.703 1 97.5 298 ALA A N 1
ATOM 2457 C CA . ALA A 1 298 ? 2.469 -35.844 -29.109 1 97.5 298 ALA A CA 1
ATOM 2458 C C . ALA A 1 298 ? 2.59 -34.594 -29.984 1 97.5 298 ALA A C 1
ATOM 2460 O O . ALA A 1 298 ? 3.361 -34.562 -30.938 1 97.5 298 ALA A O 1
ATOM 2461 N N . MET A 1 299 ? 1.814 -33.656 -29.672 1 97.5 299 MET A N 1
ATOM 2462 C CA . MET A 1 299 ? 1.871 -32.406 -30.391 1 97.5 299 MET A CA 1
ATOM 2463 C C . MET A 1 299 ? 3.25 -31.766 -30.266 1 97.5 299 MET A C 1
ATOM 2465 O O . MET A 1 299 ? 3.783 -31.219 -31.234 1 97.5 299 MET A O 1
ATOM 2469 N N . TYR A 1 300 ? 3.797 -31.797 -29.094 1 97.12 300 TYR A N 1
ATOM 2470 C CA . TYR A 1 300 ? 5.137 -31.25 -28.875 1 97.12 300 TYR A CA 1
ATOM 2471 C C . TYR A 1 300 ? 6.156 -31.969 -29.766 1 97.12 300 TYR A C 1
ATOM 2473 O O . TYR A 1 300 ? 6.992 -31.312 -30.406 1 97.12 300 TYR A O 1
ATOM 2481 N N . LEU A 1 301 ? 6.066 -33.25 -29.75 1 96.12 301 LEU A N 1
ATOM 2482 C CA . LEU A 1 301 ? 7.012 -34.062 -30.516 1 96.12 301 LEU A CA 1
ATOM 2483 C C . LEU A 1 301 ? 6.895 -33.75 -32 1 96.12 301 LEU A C 1
ATOM 2485 O O . LEU A 1 301 ? 7.898 -33.688 -32.719 1 96.12 301 LEU A O 1
ATOM 2489 N N . GLN A 1 302 ? 5.691 -33.562 -32.406 1 95.31 302 GLN A N 1
ATOM 2490 C CA . GLN A 1 302 ? 5.445 -33.219 -33.781 1 95.31 302 GLN A CA 1
ATOM 2491 C C . GLN A 1 302 ? 6.086 -31.859 -34.125 1 95.31 302 GLN A C 1
ATOM 2493 O O . GLN A 1 302 ? 6.73 -31.719 -35.156 1 95.31 302 GLN A O 1
ATOM 2498 N N . LEU A 1 303 ? 5.871 -30.922 -33.312 1 95.25 303 LEU A N 1
ATOM 2499 C CA . LEU A 1 303 ? 6.41 -29.578 -33.531 1 95.25 303 LEU A CA 1
ATOM 2500 C C . LEU A 1 303 ? 7.934 -29.594 -33.438 1 95.25 303 LEU A C 1
ATOM 2502 O O . LEU A 1 303 ? 8.609 -28.906 -34.219 1 95.25 303 LEU A O 1
ATOM 2506 N N . GLN A 1 304 ? 8.422 -30.344 -32.469 1 94.06 304 GLN A N 1
ATOM 2507 C CA . GLN A 1 304 ? 9.867 -30.453 -32.312 1 94.06 304 GLN A CA 1
ATOM 2508 C C . GLN A 1 304 ? 10.523 -31.031 -33.562 1 94.06 304 GLN A C 1
ATOM 2510 O O . GLN A 1 304 ? 11.594 -30.594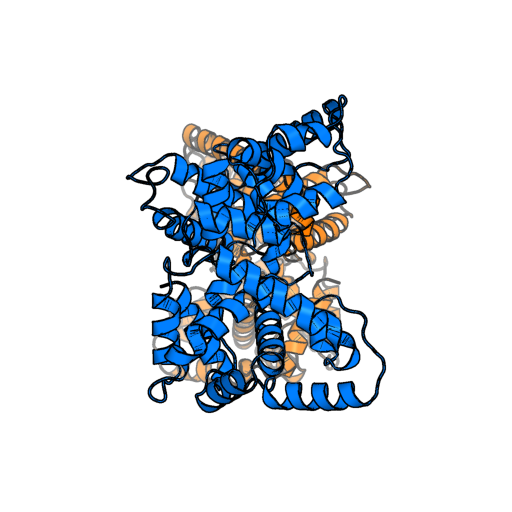 -33.969 1 94.06 304 GLN A O 1
ATOM 2515 N N . ALA A 1 305 ? 9.883 -31.984 -34.156 1 93.19 305 ALA A N 1
ATOM 2516 C CA . ALA A 1 305 ? 10.391 -32.625 -35.375 1 93.19 305 ALA A CA 1
ATOM 2517 C C . ALA A 1 305 ? 10.43 -31.672 -36.531 1 93.19 305 ALA A C 1
ATOM 2519 O O . ALA A 1 305 ? 11.25 -31.828 -37.438 1 93.19 305 ALA A O 1
ATOM 2520 N N . ASN A 1 306 ? 9.609 -30.719 -36.562 1 91.25 306 ASN A N 1
ATOM 2521 C CA . ASN A 1 306 ? 9.523 -29.75 -37.625 1 91.25 306 ASN A CA 1
ATOM 2522 C C . ASN A 1 306 ? 9.984 -28.359 -37.188 1 91.25 306 ASN A C 1
ATOM 2524 O O . ASN A 1 306 ? 9.484 -27.344 -37.688 1 91.25 306 ASN A O 1
ATOM 2528 N N . ALA A 1 307 ? 10.828 -28.312 -36.281 1 89.94 307 ALA A N 1
ATOM 2529 C CA . ALA A 1 307 ? 11.242 -27.062 -35.625 1 89.94 307 ALA A CA 1
ATOM 2530 C C . ALA A 1 307 ? 11.805 -26.078 -36.656 1 89.94 307 ALA A C 1
ATOM 2532 O O . ALA A 1 307 ? 11.625 -24.859 -36.531 1 89.94 307 ALA A O 1
ATOM 2533 N N . GLU A 1 308 ? 12.398 -26.547 -37.688 1 88.5 308 GLU A N 1
ATOM 2534 C CA . GLU A 1 308 ? 13.055 -25.703 -38.688 1 88.5 308 GLU A CA 1
ATOM 2535 C C . GLU A 1 308 ? 12.039 -24.906 -39.5 1 88.5 308 GLU A C 1
ATOM 2537 O O . GLU A 1 308 ? 12.359 -23.844 -40.031 1 88.5 308 GLU A O 1
ATOM 2542 N N . LYS A 1 309 ? 10.828 -25.422 -39.5 1 89.94 309 LYS A N 1
ATOM 2543 C CA . LYS A 1 309 ? 9.789 -24.797 -40.312 1 89.94 309 LYS A CA 1
ATOM 2544 C C . LYS A 1 309 ? 8.859 -23.938 -39.438 1 89.94 309 LYS A C 1
ATOM 2546 O O . LYS A 1 309 ? 7.953 -23.281 -39.969 1 89.94 309 LYS A O 1
ATOM 2551 N N . LEU A 1 310 ? 9.102 -23.891 -38.188 1 91.56 310 LEU A N 1
ATOM 2552 C CA . LEU A 1 310 ? 8.188 -23.203 -37.281 1 91.56 310 LEU A CA 1
ATOM 2553 C C . LEU A 1 310 ? 8.516 -21.719 -37.219 1 91.56 310 LEU A C 1
ATOM 2555 O O . LEU A 1 310 ? 9.68 -21.328 -37.281 1 91.56 310 LEU A O 1
ATOM 2559 N N . PRO A 1 311 ? 7.473 -20.922 -37.094 1 91.19 311 PRO A N 1
ATOM 2560 C CA . PRO A 1 311 ? 7.727 -19.5 -36.812 1 91.19 311 PRO A CA 1
ATOM 2561 C C . PRO A 1 311 ? 8.508 -19.281 -35.531 1 91.19 311 PRO A C 1
ATOM 2563 O O . PRO A 1 311 ? 8.461 -20.109 -34.625 1 91.19 311 PRO A O 1
ATOM 2566 N N . LYS A 1 312 ? 9.188 -18.156 -35.438 1 91.06 312 LYS A N 1
ATOM 2567 C CA . LYS A 1 312 ? 10.031 -17.797 -34.312 1 91.06 312 LYS A CA 1
ATOM 2568 C C . LYS A 1 312 ? 9.25 -17.828 -33 1 91.06 312 LYS A C 1
ATOM 2570 O O . LYS A 1 312 ? 9.742 -18.328 -32 1 91.06 312 LYS A O 1
ATOM 2575 N N . MET A 1 313 ? 8.039 -17.406 -33.031 1 91.62 313 MET A N 1
ATOM 2576 C CA . MET A 1 313 ? 7.219 -17.344 -31.828 1 91.62 313 MET A CA 1
ATOM 2577 C C . MET A 1 313 ? 6.957 -18.734 -31.266 1 91.62 313 MET A C 1
ATOM 2579 O O . MET A 1 313 ? 7.02 -18.953 -30.062 1 91.62 313 MET A O 1
ATOM 2583 N N . ALA A 1 314 ? 6.684 -19.594 -32.125 1 93.5 314 ALA A N 1
ATOM 2584 C CA . ALA A 1 314 ? 6.418 -20.969 -31.703 1 93.5 314 ALA A CA 1
ATOM 2585 C C . ALA A 1 314 ? 7.664 -21.594 -31.094 1 93.5 314 ALA A C 1
ATOM 2587 O O . ALA A 1 314 ? 7.586 -22.281 -30.062 1 93.5 314 ALA A O 1
ATOM 2588 N N . CYS A 1 315 ? 8.789 -21.297 -31.703 1 93.25 315 CYS A N 1
ATOM 2589 C CA . CYS A 1 315 ? 10.047 -21.844 -31.203 1 93.25 315 CYS A CA 1
ATOM 2590 C C . CYS A 1 315 ? 10.367 -21.281 -29.828 1 93.25 315 CYS A C 1
ATOM 2592 O O . CYS A 1 315 ? 10.734 -22.031 -28.922 1 93.25 315 CYS A O 1
ATOM 2594 N N . LEU A 1 316 ? 10.172 -20.031 -29.719 1 91.81 316 LEU A N 1
ATOM 2595 C CA . LEU A 1 316 ? 10.445 -19.375 -28.438 1 91.81 316 LEU A CA 1
ATOM 2596 C C . LEU A 1 316 ? 9.484 -19.859 -27.359 1 91.81 316 LEU A C 1
ATOM 2598 O O . LEU A 1 316 ? 9.891 -20.094 -26.219 1 91.81 316 LEU A O 1
ATOM 2602 N N . THR A 1 317 ? 8.273 -20.047 -27.719 1 93.81 317 THR A N 1
ATOM 2603 C CA . THR A 1 317 ? 7.238 -20.484 -26.797 1 93.81 317 THR A CA 1
ATOM 2604 C C . THR A 1 317 ? 7.547 -21.891 -26.266 1 93.81 317 THR A C 1
ATOM 2606 O O . THR A 1 317 ? 7.344 -22.156 -25.078 1 93.81 317 THR A O 1
ATOM 2609 N N . LEU A 1 318 ? 8.117 -22.672 -27.109 1 94.88 318 LEU A N 1
ATOM 2610 C CA . LEU A 1 318 ? 8.32 -24.078 -26.766 1 94.88 318 LEU A CA 1
ATOM 2611 C C . LEU A 1 318 ? 9.758 -24.328 -26.328 1 94.88 318 LEU A C 1
ATOM 2613 O O . LEU A 1 318 ? 10.102 -25.453 -25.922 1 94.88 318 LEU A O 1
ATOM 2617 N N . GLY A 1 319 ? 10.594 -23.297 -26.344 1 92.94 319 GLY A N 1
ATOM 2618 C CA . GLY A 1 319 ? 11.984 -23.453 -25.969 1 92.94 319 GLY A CA 1
ATOM 2619 C C . GLY A 1 319 ? 12.805 -24.203 -27 1 92.94 319 GLY A C 1
ATOM 2620 O O . GLY A 1 319 ? 13.727 -24.953 -26.656 1 92.94 319 GLY A O 1
ATOM 2621 N N . LEU A 1 320 ? 12.383 -24.094 -28.219 1 90.69 320 LEU A N 1
ATOM 2622 C CA . LEU A 1 320 ? 13.094 -24.734 -29.312 1 90.69 320 LEU A CA 1
ATOM 2623 C C . LEU A 1 320 ? 14.109 -23.781 -29.938 1 90.69 320 LEU A C 1
ATOM 2625 O O . LEU A 1 320 ? 13.969 -22.562 -29.844 1 90.69 320 LEU A O 1
ATOM 2629 N N . ALA A 1 321 ? 15.188 -24.312 -30.5 1 82.56 321 ALA A N 1
ATOM 2630 C CA . ALA A 1 321 ? 16.203 -23.5 -31.188 1 82.56 321 ALA A CA 1
ATOM 2631 C C . ALA A 1 321 ? 15.617 -22.797 -32.406 1 82.56 321 ALA A C 1
ATOM 2633 O O . ALA A 1 321 ? 14.82 -23.391 -33.125 1 82.56 321 ALA A O 1
ATOM 2634 N N . VAL A 1 322 ? 15.828 -21.422 -32.5 1 75.25 322 VAL A N 1
ATOM 2635 C CA . VAL A 1 322 ? 15.305 -20.609 -33.625 1 75.25 322 VAL A CA 1
ATOM 2636 C C . VAL A 1 322 ? 16.219 -20.75 -34.844 1 75.25 322 VAL A C 1
ATOM 2638 O O . VAL A 1 322 ? 17.438 -20.609 -34.719 1 75.25 322 VAL A O 1
ATOM 2641 N N . SER A 1 323 ? 15.672 -21.328 -35.875 1 63.5 323 SER A N 1
ATOM 2642 C CA . SER A 1 323 ? 16.453 -21.344 -37.094 1 63.5 323 SER A CA 1
ATOM 2643 C C . SER A 1 323 ? 16.375 -20 -37.812 1 63.5 323 SER A C 1
ATOM 2645 O O . SER A 1 323 ? 15.352 -19.328 -37.781 1 63.5 323 SER A O 1
ATOM 2647 N N . VAL A 1 324 ? 17.516 -19.203 -38.062 1 59.75 324 VAL A N 1
ATOM 2648 C CA . VAL A 1 324 ? 17.656 -17.938 -38.781 1 59.75 324 VAL A CA 1
ATOM 2649 C C . VAL A 1 324 ? 17.109 -18.078 -40.188 1 59.75 324 VAL A C 1
ATOM 2651 O O . VAL A 1 324 ? 17.422 -17.266 -41.062 1 59.75 324 VAL A O 1
ATOM 2654 N N . ASP A 1 325 ? 16.359 -18.859 -40.438 1 51.84 325 ASP A N 1
ATOM 2655 C CA . ASP A 1 325 ? 15.984 -18.875 -41.844 1 51.84 325 ASP A CA 1
ATOM 2656 C C . ASP A 1 325 ? 14.922 -17.828 -42.156 1 51.84 325 ASP A C 1
ATOM 2658 O O . ASP A 1 325 ? 14.086 -17.516 -41.281 1 51.84 325 ASP A O 1
ATOM 2662 N N . ALA A 1 326 ? 14.914 -17 -43.312 1 53.72 326 ALA A N 1
ATOM 2663 C CA . ALA A 1 326 ? 14.18 -15.906 -43.938 1 53.72 326 ALA A CA 1
ATOM 2664 C C . ALA A 1 326 ? 12.688 -16.203 -43.969 1 53.72 326 ALA A C 1
ATOM 2666 O O . ALA A 1 326 ? 11.867 -15.281 -43.906 1 53.72 326 ALA A O 1
ATOM 2667 N N . SER A 1 327 ? 12.32 -17.281 -44.188 1 48.09 327 SER A N 1
ATOM 2668 C CA . SER A 1 327 ? 10.898 -17.578 -44.406 1 48.09 327 SER A CA 1
ATOM 2669 C C . SER A 1 327 ? 10.109 -17.438 -43.094 1 48.09 327 SER A C 1
ATOM 2671 O O . SER A 1 327 ? 8.891 -17.234 -43.125 1 48.09 327 SER A O 1
ATOM 2673 N N . ALA A 1 328 ? 10.656 -17.578 -42 1 51.69 328 ALA A N 1
ATOM 2674 C CA . ALA A 1 328 ? 10.016 -17.5 -40.688 1 51.69 328 ALA A CA 1
ATOM 2675 C C . ALA A 1 328 ? 9.688 -16.047 -40.344 1 51.69 328 ALA A C 1
ATOM 2677 O O . ALA A 1 328 ? 8.648 -15.766 -39.719 1 51.69 328 ALA A O 1
ATOM 2678 N N . ALA A 1 329 ? 10.477 -15.227 -40.719 1 53.72 329 ALA A N 1
ATOM 2679 C CA . ALA A 1 329 ? 10.273 -13.797 -40.5 1 53.72 329 ALA A CA 1
ATOM 2680 C C . ALA A 1 329 ? 9 -13.305 -41.188 1 53.72 329 ALA A C 1
ATOM 2682 O O . ALA A 1 329 ? 8.273 -12.477 -40.656 1 53.72 329 ALA A O 1
ATOM 2683 N N . GLU A 1 330 ? 8.805 -13.75 -42.344 1 50.03 330 GLU A N 1
ATOM 2684 C CA . GLU A 1 330 ? 7.625 -13.344 -43.094 1 50.03 330 GLU A CA 1
ATOM 2685 C C . GLU A 1 330 ? 6.34 -13.812 -42.438 1 50.03 330 GLU A C 1
ATOM 2687 O O . GLU A 1 330 ? 5.34 -13.086 -42.406 1 50.03 330 GLU A O 1
ATOM 2692 N N . GLN A 1 331 ? 6.359 -14.898 -41.875 1 48.44 331 GLN A N 1
ATOM 2693 C CA . GLN A 1 331 ? 5.172 -15.438 -41.219 1 48.44 331 GLN A CA 1
ATOM 2694 C C . GLN A 1 331 ? 4.871 -14.703 -39.906 1 48.44 331 GLN A C 1
ATOM 2696 O O . GLN A 1 331 ? 3.709 -14.5 -39.562 1 48.44 331 GLN A O 1
ATOM 2701 N N . GLU A 1 332 ? 5.863 -14.367 -39.219 1 52.5 332 GLU A N 1
ATOM 2702 C CA . GLU A 1 332 ? 5.727 -13.648 -37.969 1 52.5 332 GLU A CA 1
ATOM 2703 C C . GLU A 1 332 ? 5.105 -12.273 -38.188 1 52.5 332 GLU A C 1
ATOM 2705 O O . GLU A 1 332 ? 4.262 -11.836 -37.406 1 52.5 332 GLU A O 1
ATOM 2710 N N . GLU A 1 333 ? 5.574 -11.508 -39.188 1 51.81 333 GLU A N 1
ATOM 2711 C CA . GLU A 1 333 ? 5.031 -10.188 -39.5 1 51.81 333 GLU A CA 1
ATOM 2712 C C . GLU A 1 333 ? 3.543 -10.266 -39.812 1 51.81 333 GLU A C 1
ATOM 2714 O O . GLU A 1 333 ? 2.773 -9.383 -39.438 1 51.81 333 GLU A O 1
ATOM 2719 N N . ARG A 1 334 ? 3.145 -11.273 -40.406 1 47.75 334 ARG A N 1
ATOM 2720 C CA . ARG A 1 334 ? 1.751 -11.422 -40.812 1 47.75 334 ARG A CA 1
ATOM 2721 C C . ARG A 1 334 ? 0.857 -11.711 -39.594 1 47.75 334 ARG A C 1
ATOM 2723 O O . ARG A 1 334 ? -0.281 -11.242 -39.531 1 47.75 334 ARG A O 1
ATOM 2730 N N . PHE A 1 335 ? 1.433 -12.492 -38.781 1 45.16 335 PHE A N 1
ATOM 2731 C CA . PHE A 1 335 ? 0.644 -12.875 -37.625 1 45.16 335 PHE A CA 1
ATOM 2732 C C . PHE A 1 335 ? 0.43 -11.688 -36.688 1 45.16 335 PHE A C 1
ATOM 2734 O O . PHE A 1 335 ? -0.639 -11.539 -36.094 1 45.16 335 PHE A O 1
ATOM 2741 N N . LYS A 1 336 ? 1.31 -10.844 -36.469 1 53.53 336 LYS A N 1
ATOM 2742 C CA . LYS A 1 336 ? 1.225 -9.664 -35.625 1 53.53 336 LYS A CA 1
ATOM 2743 C C . LYS A 1 336 ? 0.203 -8.664 -36.156 1 53.53 336 LYS A C 1
ATOM 2745 O O . LYS A 1 336 ? -0.539 -8.055 -35.375 1 53.53 336 LYS A O 1
ATOM 2750 N N . ASP A 1 337 ? 0.235 -8.508 -37.438 1 49.34 337 ASP A N 1
ATOM 2751 C CA . ASP A 1 337 ? -0.661 -7.559 -38.094 1 49.34 337 ASP A CA 1
ATOM 2752 C C . ASP A 1 337 ? -2.123 -7.953 -37.875 1 49.34 337 ASP A C 1
ATOM 2754 O O . ASP A 1 337 ? -2.998 -7.086 -37.781 1 49.34 337 ASP A O 1
ATOM 2758 N N . THR A 1 338 ? -2.316 -9.164 -37.844 1 46.5 338 THR A N 1
ATOM 2759 C CA . THR A 1 338 ? -3.699 -9.625 -37.812 1 46.5 338 THR A CA 1
ATOM 2760 C C . THR A 1 338 ? -4.219 -9.703 -36.375 1 46.5 338 THR A C 1
ATOM 2762 O O . THR A 1 338 ? -5.426 -9.602 -36.156 1 46.5 338 THR A O 1
ATOM 2765 N N . HIS A 1 339 ? -3.406 -9.953 -35.531 1 47.62 339 HIS A N 1
ATOM 2766 C CA . HIS A 1 339 ? -3.932 -10.328 -34.219 1 47.62 339 HIS A CA 1
ATOM 2767 C C . HIS A 1 339 ? -3.621 -9.266 -33.156 1 47.62 339 HIS A C 1
ATOM 2769 O O . HIS A 1 339 ? -4.219 -9.25 -32.094 1 47.62 339 HIS A O 1
ATOM 2775 N N . VAL A 1 340 ? -2.629 -8.383 -33.375 1 48.69 340 VAL A N 1
ATOM 2776 C CA . VAL A 1 340 ? -2.213 -7.496 -32.281 1 48.69 340 VAL A CA 1
ATOM 2777 C C . VAL A 1 340 ? -2.971 -6.172 -32.375 1 48.69 340 VAL A C 1
ATOM 2779 O O . VAL A 1 340 ? -2.73 -5.254 -31.594 1 48.69 340 VAL A O 1
ATOM 2782 N N . THR A 1 341 ? -3.516 -5.805 -33.5 1 40.84 341 THR A N 1
ATOM 2783 C CA . THR A 1 341 ? -4.023 -4.438 -33.375 1 40.84 341 THR A CA 1
ATOM 2784 C C . THR A 1 341 ? -5.195 -4.375 -32.406 1 40.84 341 THR A C 1
ATOM 2786 O O . THR A 1 341 ? -6.289 -4.848 -32.719 1 40.84 341 THR A O 1
ATOM 2789 N N . PRO A 1 342 ? -4.957 -4.242 -31.188 1 42.62 342 PRO A N 1
ATOM 2790 C CA . PRO A 1 342 ? -6.074 -4.168 -30.234 1 42.62 342 PRO A CA 1
ATOM 2791 C C . PRO A 1 342 ? -7.105 -3.113 -30.625 1 42.62 342 PRO A C 1
ATOM 2793 O O . PRO A 1 342 ? -6.766 -1.938 -30.781 1 42.62 342 PRO A O 1
ATOM 2796 N N . SER A 1 343 ? -7.996 -3.479 -31.391 1 41.16 343 SER A N 1
ATOM 2797 C CA . SER A 1 343 ? -9.102 -2.547 -31.578 1 41.16 343 SER A CA 1
ATOM 2798 C C . SER A 1 343 ? -9.836 -2.283 -30.266 1 41.16 343 SER A C 1
ATOM 2800 O O . SER A 1 343 ? -9.734 -3.068 -29.328 1 41.16 343 SER A O 1
ATOM 2802 N N . ASP A 1 344 ? -10.375 -1.123 -30.016 1 46.62 344 ASP A N 1
ATOM 2803 C CA . ASP A 1 344 ? -11.281 -0.723 -28.953 1 46.62 344 ASP A CA 1
ATOM 2804 C C . ASP A 1 344 ? -12.18 -1.885 -28.531 1 46.62 344 ASP A C 1
ATOM 2806 O O . ASP A 1 344 ? -12.5 -2.033 -27.344 1 46.62 344 ASP A O 1
ATOM 2810 N N . ASP A 1 345 ? -12.469 -2.707 -29.359 1 46.47 345 ASP A N 1
ATOM 2811 C CA . ASP A 1 345 ? -13.398 -3.82 -29.203 1 46.47 345 ASP A CA 1
ATOM 2812 C C . ASP A 1 345 ? -12.742 -4.977 -28.453 1 46.47 345 ASP A C 1
ATOM 2814 O O . ASP A 1 345 ? -13.422 -5.742 -27.766 1 46.47 345 ASP A O 1
ATOM 2818 N N . GLU A 1 346 ? -11.586 -5.062 -28.453 1 48.41 346 GLU A N 1
ATOM 2819 C CA . GLU A 1 346 ? -10.867 -6.168 -27.828 1 48.41 346 GLU A CA 1
ATOM 2820 C C . GLU A 1 346 ? -10.758 -5.969 -26.328 1 48.41 346 GLU A C 1
ATOM 2822 O O . GLU A 1 346 ? -10.828 -6.93 -25.562 1 48.41 346 GLU A O 1
ATOM 2827 N N . ASP A 1 347 ? -10.617 -4.824 -25.906 1 50.97 347 ASP A N 1
ATOM 2828 C CA . ASP A 1 347 ? -10.602 -4.535 -24.484 1 50.97 347 ASP A CA 1
ATOM 2829 C C . ASP A 1 347 ? -11.938 -4.918 -23.828 1 50.97 347 ASP A C 1
ATOM 2831 O O . ASP A 1 347 ? -11.961 -5.449 -22.719 1 50.97 347 ASP A O 1
ATOM 2835 N N . ASP A 1 348 ? -12.945 -4.727 -24.578 1 51.22 348 ASP A N 1
ATOM 2836 C CA . ASP A 1 348 ? -14.266 -5.102 -24.094 1 51.22 348 ASP A CA 1
ATOM 2837 C C . ASP A 1 348 ? -14.406 -6.621 -24 1 51.22 348 ASP A C 1
ATOM 2839 O O . ASP A 1 348 ? -14.984 -7.133 -23.031 1 51.22 348 ASP A O 1
ATOM 2843 N N . ALA A 1 349 ? -13.875 -7.328 -24.969 1 49.47 349 ALA A N 1
ATOM 2844 C CA . ALA A 1 349 ? -13.953 -8.789 -24.984 1 49.47 349 ALA A CA 1
ATOM 2845 C C . ALA A 1 349 ? -13.117 -9.391 -23.859 1 49.47 349 ALA A C 1
ATOM 2847 O O . ALA A 1 349 ? -13.523 -10.359 -23.219 1 49.47 349 ALA A O 1
ATOM 2848 N N . PHE A 1 350 ? -12.117 -8.688 -23.688 1 51.94 350 PHE A N 1
ATOM 2849 C CA . PHE A 1 350 ? -11.258 -9.117 -22.578 1 51.94 350 PHE A CA 1
ATOM 2850 C C . PHE A 1 350 ? -11.953 -8.922 -21.234 1 51.94 350 PHE A C 1
ATOM 2852 O O . PHE A 1 350 ? -11.938 -9.82 -20.391 1 51.94 350 PHE A O 1
ATOM 2859 N N . GLU A 1 351 ? -12.562 -7.77 -21.172 1 54.22 351 GLU A N 1
ATOM 2860 C CA . GLU A 1 351 ? -13.273 -7.465 -19.938 1 54.22 351 GLU A CA 1
ATOM 2861 C C . GLU A 1 351 ? -14.438 -8.43 -19.719 1 54.22 351 GLU A C 1
ATOM 2863 O O . GLU A 1 351 ? -14.695 -8.859 -18.594 1 54.22 351 GLU A O 1
ATOM 2868 N N . LYS A 1 352 ? -15.031 -8.727 -20.781 1 52.59 352 LYS A N 1
ATOM 2869 C CA . LYS A 1 352 ? -16.156 -9.664 -20.719 1 52.59 352 LYS A CA 1
ATOM 2870 C C . LYS A 1 352 ? -15.672 -11.07 -20.375 1 52.59 352 LYS A C 1
ATOM 2872 O O . LYS A 1 352 ? -16.312 -11.773 -19.594 1 52.59 352 LYS A O 1
ATOM 2877 N N . ALA A 1 353 ? -14.648 -11.484 -20.969 1 48.38 353 ALA A N 1
ATOM 2878 C CA . ALA A 1 353 ? -14.086 -12.805 -20.688 1 48.38 353 ALA A CA 1
ATOM 2879 C C . ALA A 1 353 ? -13.688 -12.922 -19.219 1 48.38 353 ALA A C 1
ATOM 2881 O O . ALA A 1 353 ? -13.945 -13.938 -18.578 1 48.38 353 ALA A O 1
ATOM 2882 N N . ILE A 1 354 ? -13.156 -11.852 -18.734 1 52.78 354 ILE A N 1
ATOM 2883 C CA . ILE A 1 354 ? -12.781 -11.789 -17.328 1 52.78 354 ILE A CA 1
ATOM 2884 C C . ILE A 1 354 ? -14.031 -11.883 -16.453 1 52.78 354 ILE A C 1
ATOM 2886 O O . ILE A 1 354 ? -14.039 -12.609 -15.453 1 52.78 354 ILE A O 1
ATOM 2890 N N . SER A 1 355 ? -15 -11.133 -16.875 1 51.19 355 SER A N 1
ATOM 2891 C CA . SER A 1 355 ? -16.234 -11.094 -16.094 1 51.19 355 SER A CA 1
ATOM 2892 C C . SER A 1 355 ? -16.906 -12.461 -16.047 1 51.19 355 SER A C 1
ATOM 2894 O O . SER A 1 355 ? -17.484 -12.844 -15.031 1 51.19 355 SER A O 1
ATOM 2896 N N . TYR A 1 356 ? -16.828 -13.164 -17.141 1 45.91 356 TYR A N 1
ATOM 2897 C CA . TYR A 1 356 ? -17.531 -14.438 -17.234 1 45.91 356 TYR A CA 1
ATOM 2898 C C . TYR A 1 356 ? -16.734 -15.547 -16.562 1 45.91 356 TYR A C 1
ATOM 2900 O O . TYR A 1 356 ? -17.281 -16.594 -16.203 1 45.91 356 TYR A O 1
ATOM 2908 N N . SER A 1 357 ? -15.562 -15.328 -16.594 1 43.59 357 SER A N 1
ATOM 2909 C CA . SER A 1 357 ? -14.727 -16.422 -16.094 1 43.59 357 SER A CA 1
ATOM 2910 C C . SER A 1 357 ? -14.875 -16.562 -14.578 1 43.59 357 SER A C 1
ATOM 2912 O O . SER A 1 357 ? -14.547 -17.609 -14.016 1 43.59 357 SER A O 1
ATOM 2914 N N . PHE A 1 358 ? -15.156 -15.359 -13.891 1 46.34 358 PHE A N 1
ATOM 2915 C CA . PHE A 1 358 ? -15.164 -15.5 -12.438 1 46.34 358 PHE A CA 1
ATOM 2916 C C . PHE A 1 358 ? -16.594 -15.516 -11.906 1 46.34 358 PHE A C 1
ATOM 2918 O O . PHE A 1 358 ? -16.812 -15.344 -10.703 1 46.34 358 PHE A O 1
ATOM 2925 N N . LEU A 1 359 ? -17.594 -15.578 -12.828 1 39.75 359 LEU A N 1
ATOM 2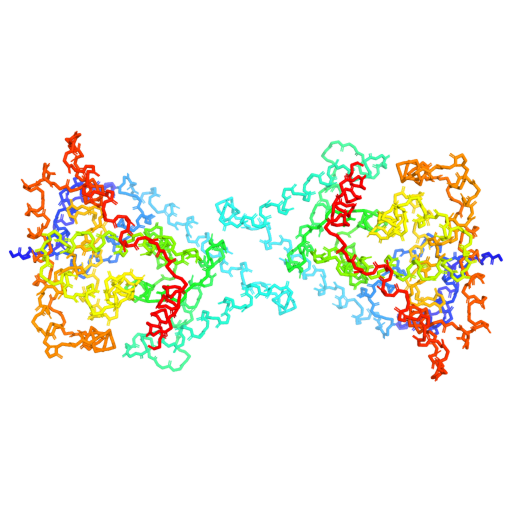926 C CA . LEU A 1 359 ? -18.953 -15.836 -12.336 1 39.75 359 LEU A CA 1
ATOM 2927 C C . LEU A 1 359 ? -19.141 -17.312 -12.008 1 39.75 359 LEU A C 1
ATOM 2929 O O . LEU A 1 359 ? -18.578 -18.172 -12.695 1 39.75 359 LEU A O 1
ATOM 2933 N N . MET B 1 1 ? -2.008 45.062 19.719 1 78.62 1 MET B N 1
ATOM 2934 C CA . MET B 1 1 ? -0.831 44.406 20.297 1 78.62 1 MET B CA 1
ATOM 2935 C C . MET B 1 1 ? -1.152 43 20.75 1 78.62 1 MET B C 1
ATOM 2937 O O . MET B 1 1 ? -2.311 42.656 21.016 1 78.62 1 MET B O 1
ATOM 2941 N N . ARG B 1 2 ? -0.056 42.219 20.688 1 90.12 2 ARG B N 1
ATOM 2942 C CA . ARG B 1 2 ? -0.199 40.812 21.156 1 90.12 2 ARG B CA 1
ATOM 2943 C C . ARG B 1 2 ? -0.333 40.781 22.672 1 90.12 2 ARG B C 1
ATOM 2945 O O . ARG B 1 2 ? 0.113 41.688 23.375 1 90.12 2 ARG B O 1
ATOM 2952 N N . GLY B 1 3 ? -1.03 39.844 23.172 1 92.06 3 GLY B N 1
ATOM 2953 C CA . GLY B 1 3 ? -1.151 39.625 24.609 1 92.06 3 GLY B CA 1
ATOM 2954 C C . GLY B 1 3 ? -0.05 38.75 25.172 1 92.06 3 GLY B C 1
ATOM 2955 O O . GLY B 1 3 ? 0.831 38.312 24.453 1 92.06 3 GLY B O 1
ATOM 2956 N N . PRO B 1 4 ? -0.022 38.656 26.484 1 95.06 4 PRO B N 1
ATOM 2957 C CA . PRO B 1 4 ? 0.936 37.75 27.125 1 95.06 4 PRO B CA 1
ATOM 2958 C C . PRO B 1 4 ? 0.617 36.281 26.859 1 95.06 4 PRO B C 1
ATOM 2960 O O . PRO B 1 4 ? -0.547 35.938 26.672 1 95.06 4 PRO B O 1
ATOM 2963 N N . PRO B 1 5 ? 1.647 35.5 26.891 1 97 5 PRO B N 1
ATOM 2964 C CA . PRO B 1 5 ? 1.399 34.094 26.719 1 97 5 PRO B CA 1
ATOM 2965 C C . PRO B 1 5 ? 0.63 33.469 27.891 1 97 5 PRO B C 1
ATOM 2967 O O . PRO B 1 5 ? 0.629 34.031 28.984 1 97 5 PRO B O 1
ATOM 2970 N N . LEU B 1 6 ? -0.046 32.375 27.594 1 97.81 6 LEU B N 1
ATOM 2971 C CA . LEU B 1 6 ? -0.699 31.594 28.641 1 97.81 6 LEU B CA 1
ATOM 2972 C C . LEU B 1 6 ? 0.3 31.203 29.734 1 97.81 6 LEU B C 1
ATOM 2974 O O . LEU B 1 6 ? 1.256 30.469 29.469 1 97.81 6 LEU B O 1
ATOM 2978 N N . SER B 1 7 ? 0.071 31.656 30.891 1 97.19 7 SER B N 1
ATOM 2979 C CA . SER B 1 7 ? 0.958 31.375 32 1 97.19 7 SER B CA 1
ATOM 2980 C C . SER B 1 7 ? 0.524 30.125 32.75 1 97.19 7 SER B C 1
ATOM 2982 O O . SER B 1 7 ? -0.593 29.641 32.562 1 97.19 7 SER B O 1
ATOM 2984 N N . VAL B 1 8 ? 1.446 29.672 33.594 1 96.38 8 VAL B N 1
ATOM 2985 C CA . VAL B 1 8 ? 1.166 28.5 34.406 1 96.38 8 VAL B CA 1
ATOM 2986 C C . VAL B 1 8 ? -0.022 28.781 35.344 1 96.38 8 VAL B C 1
ATOM 2988 O O . VAL B 1 8 ? -0.902 27.938 35.5 1 96.38 8 VAL B O 1
ATOM 2991 N N . GLU B 1 9 ? -0.016 29.938 35.844 1 95.31 9 GLU B N 1
ATOM 2992 C CA . GLU B 1 9 ? -1.093 30.344 36.75 1 95.31 9 GLU B CA 1
ATOM 2993 C C . GLU B 1 9 ? -2.441 30.328 36.031 1 95.31 9 GLU B C 1
ATOM 2995 O O . GLU B 1 9 ? -3.436 29.844 36.594 1 95.31 9 GLU B O 1
ATOM 3000 N N . GLU B 1 10 ? -2.479 30.891 34.906 1 95.81 10 GLU B N 1
ATOM 3001 C CA . GLU B 1 10 ? -3.713 30.938 34.125 1 95.81 10 GLU B CA 1
ATOM 3002 C C . GLU B 1 10 ? -4.176 29.531 33.75 1 95.81 10 GLU B C 1
ATOM 3004 O O . GLU B 1 10 ? -5.371 29.234 33.781 1 95.81 10 GLU B O 1
ATOM 3009 N N . TRP B 1 11 ? -3.205 28.688 33.344 1 96.19 11 TRP B N 1
ATOM 3010 C CA . TRP B 1 11 ? -3.508 27.297 33 1 96.19 11 TRP B CA 1
ATOM 3011 C C . TRP B 1 11 ? -4.156 26.562 34.156 1 96.19 11 TRP B C 1
ATOM 3013 O O . TRP B 1 11 ? -5.129 25.828 33.969 1 96.19 11 TRP B O 1
ATOM 3023 N N . MET B 1 12 ? -3.695 26.781 35.344 1 94.69 12 MET B N 1
ATOM 3024 C CA . MET B 1 12 ? -4.191 26.109 36.531 1 94.69 12 MET B CA 1
ATOM 3025 C C . MET B 1 12 ? -5.625 26.531 36.844 1 94.69 12 MET B C 1
ATOM 3027 O O . MET B 1 12 ? -6.371 25.781 37.5 1 94.69 12 MET B O 1
ATOM 3031 N N . ARG B 1 13 ? -5.973 27.672 36.344 1 94.38 13 ARG B N 1
ATOM 3032 C CA . ARG B 1 13 ? -7.34 28.141 36.562 1 94.38 13 ARG B CA 1
ATOM 3033 C C . ARG B 1 13 ? -8.312 27.406 35.625 1 94.38 13 ARG B C 1
ATOM 3035 O O . ARG B 1 13 ? -9.5 27.312 35.938 1 94.38 13 ARG B O 1
ATOM 3042 N N . HIS B 1 14 ? -7.789 26.938 34.562 1 95.81 14 HIS B N 1
ATOM 3043 C CA . HIS B 1 14 ? -8.617 26.188 33.625 1 95.81 14 HIS B CA 1
ATOM 3044 C C . HIS B 1 14 ? -8.641 24.703 33.969 1 95.81 14 HIS B C 1
ATOM 3046 O O . HIS B 1 14 ? -9.594 24 33.625 1 95.81 14 HIS B O 1
ATOM 3052 N N . ALA B 1 15 ? -7.59 24.219 34.625 1 94.06 15 ALA B N 1
ATOM 3053 C CA . ALA B 1 15 ? -7.457 22.812 34.969 1 94.06 15 ALA B CA 1
ATOM 3054 C C . ALA B 1 15 ? -8.164 22.5 36.281 1 94.06 15 ALA B C 1
ATOM 3056 O O . ALA B 1 15 ? -7.773 22.984 37.344 1 94.06 15 ALA B O 1
ATOM 3057 N N . ASN B 1 16 ? -9.156 21.656 36.188 1 94.38 16 ASN B N 1
ATOM 3058 C CA . ASN B 1 16 ? -9.875 21.266 37.375 1 94.38 16 ASN B CA 1
ATOM 3059 C C . ASN B 1 16 ? -9.102 20.219 38.188 1 94.38 16 ASN B C 1
ATOM 3061 O O . ASN B 1 16 ? -8.18 19.578 37.656 1 94.38 16 ASN B O 1
ATOM 3065 N N . ASP B 1 17 ? -9.562 19.953 39.344 1 93.62 17 ASP B N 1
ATOM 3066 C CA . ASP B 1 17 ? -8.883 19.031 40.25 1 93.62 17 ASP B CA 1
ATOM 3067 C C . ASP B 1 17 ? -8.914 17.594 39.688 1 93.62 17 ASP B C 1
ATOM 3069 O O . ASP B 1 17 ? -7.98 16.828 39.938 1 93.62 17 ASP B O 1
ATOM 3073 N N . ASP B 1 18 ? -9.945 17.328 39 1 94.75 18 ASP B N 1
ATOM 3074 C CA . ASP B 1 18 ? -10.07 15.961 38.5 1 94.75 18 ASP B CA 1
ATOM 3075 C C . ASP B 1 18 ? -9.305 15.781 37.188 1 94.75 18 ASP B C 1
ATOM 3077 O O . ASP B 1 18 ? -9.188 14.664 36.688 1 94.75 18 ASP B O 1
ATOM 3081 N N . GLY B 1 19 ? -8.812 16.859 36.656 1 92.56 19 GLY B N 1
ATOM 3082 C CA . GLY B 1 19 ? -8.016 16.766 35.438 1 92.56 19 GLY B CA 1
ATOM 3083 C C . GLY B 1 19 ? -8.719 17.312 34.219 1 92.56 19 GLY B C 1
ATOM 3084 O O . GLY B 1 19 ? -8.086 17.531 33.188 1 92.56 19 GLY B O 1
ATOM 3085 N N . THR B 1 20 ? -10.008 17.547 34.344 1 95.44 20 THR B N 1
ATOM 3086 C CA . THR B 1 20 ? -10.758 18.125 33.219 1 95.44 20 THR B CA 1
ATOM 3087 C C . THR B 1 20 ? -10.391 19.594 33.031 1 95.44 20 THR B C 1
ATOM 3089 O O . THR B 1 20 ? -9.945 20.25 33.969 1 95.44 20 THR B O 1
ATOM 3092 N N . ILE B 1 21 ? -10.469 20.047 31.812 1 95.88 21 ILE B N 1
ATOM 3093 C CA . ILE B 1 21 ? -10.156 21.438 31.516 1 95.88 21 ILE B CA 1
ATOM 3094 C C . ILE B 1 21 ? -11.453 22.219 31.266 1 95.88 21 ILE B C 1
ATOM 3096 O O . ILE B 1 21 ? -12.312 21.781 30.5 1 95.88 21 ILE B O 1
ATOM 3100 N N . SER B 1 22 ? -11.609 23.344 31.891 1 95.5 22 SER B N 1
ATOM 3101 C CA . SER B 1 22 ? -12.82 24.141 31.797 1 95.5 22 SER B CA 1
ATOM 3102 C C . SER B 1 22 ? -12.555 25.469 31.078 1 95.5 22 SER B C 1
ATOM 3104 O O . SER B 1 22 ? -11.406 25.812 30.828 1 95.5 22 SER B O 1
ATOM 3106 N N . ARG B 1 23 ? -13.641 26.141 30.656 1 96.44 23 ARG B N 1
ATOM 3107 C CA . ARG B 1 23 ? -13.602 27.438 30 1 96.44 23 ARG B CA 1
ATOM 3108 C C . ARG B 1 23 ? -12.656 27.438 28.812 1 96.44 23 ARG B C 1
ATOM 3110 O O . ARG B 1 23 ? -11.75 28.266 28.719 1 96.44 23 ARG B O 1
ATOM 3117 N N . ILE B 1 24 ? -12.844 26.516 28 1 96.75 24 ILE B N 1
ATOM 3118 C CA . ILE B 1 24 ? -11.977 26.219 26.859 1 96.75 24 ILE B CA 1
ATOM 3119 C C . ILE B 1 24 ? -11.938 27.422 25.922 1 96.75 24 ILE B C 1
ATOM 3121 O O . ILE B 1 24 ? -10.875 27.781 25.391 1 96.75 24 ILE B O 1
ATOM 3125 N N . GLU B 1 25 ? -13.078 28.094 25.703 1 96.38 25 GLU B N 1
ATOM 3126 C CA . GLU B 1 25 ? -13.133 29.25 24.797 1 96.38 25 GLU B CA 1
ATOM 3127 C C . GLU B 1 25 ? -12.188 30.344 25.266 1 96.38 25 GLU B C 1
ATOM 3129 O O . GLU B 1 25 ? -11.477 30.938 24.453 1 96.38 25 GLU B O 1
ATOM 3134 N N . SER B 1 26 ? -12.242 30.609 26.531 1 96.75 26 SER B N 1
ATOM 3135 C CA . SER B 1 26 ? -11.367 31.625 27.094 1 96.75 26 SER B CA 1
ATOM 3136 C C . SER B 1 26 ? -9.898 31.219 26.984 1 96.75 26 SER B C 1
ATOM 3138 O O . SER B 1 26 ? -9.031 32.062 26.75 1 96.75 26 SER B O 1
ATOM 3140 N N . LEU B 1 27 ? -9.656 30.016 27.219 1 97.44 27 LEU B N 1
ATOM 3141 C CA . LEU B 1 27 ? -8.312 29.469 27.094 1 97.44 27 LEU B CA 1
ATOM 3142 C C . LEU B 1 27 ? -7.77 29.688 25.688 1 97.44 27 LEU B C 1
ATOM 3144 O O . LEU B 1 27 ? -6.645 30.172 25.516 1 97.44 27 LEU B O 1
ATOM 3148 N N . LEU B 1 28 ? -8.555 29.359 24.672 1 97.81 28 LEU B N 1
ATOM 3149 C CA . LEU B 1 28 ? -8.148 29.5 23.281 1 97.81 28 LEU B CA 1
ATOM 3150 C C . LEU B 1 28 ? -7.926 30.969 22.922 1 97.81 28 LEU B C 1
ATOM 3152 O O . LEU B 1 28 ? -7.027 31.281 22.141 1 97.81 28 LEU B O 1
ATOM 3156 N N . GLN B 1 29 ? -8.75 31.844 23.5 1 97.25 29 GLN B N 1
ATOM 3157 C CA . GLN B 1 29 ? -8.578 33.281 23.266 1 97.25 29 GLN B CA 1
ATOM 3158 C C . GLN B 1 29 ? -7.23 33.75 23.797 1 97.25 29 GLN B C 1
ATOM 3160 O O . GLN B 1 29 ? -6.559 34.562 23.156 1 97.25 29 GLN B O 1
ATOM 3165 N N . THR B 1 30 ? -6.906 33.281 24.938 1 97.69 30 THR B N 1
ATOM 3166 C CA . THR B 1 30 ? -5.621 33.656 25.516 1 97.69 30 THR B CA 1
ATOM 3167 C C . THR B 1 30 ? -4.473 33.188 24.641 1 97.69 30 THR B C 1
ATOM 3169 O O . THR B 1 30 ? -3.521 33.938 24.391 1 97.69 30 THR B O 1
ATOM 3172 N N . ILE B 1 31 ? -4.562 31.984 24.188 1 98.25 31 ILE B N 1
ATOM 3173 C CA . ILE B 1 31 ? -3.52 31.406 23.344 1 98.25 31 ILE B CA 1
ATOM 3174 C C . ILE B 1 31 ? -3.447 32.156 22.016 1 98.25 31 ILE B C 1
ATOM 3176 O O . ILE B 1 31 ? -2.357 32.469 21.531 1 98.25 31 ILE B O 1
ATOM 3180 N N . PHE B 1 32 ? -4.59 32.5 21.453 1 98.31 32 PHE B N 1
ATOM 3181 C CA . PHE B 1 32 ? -4.641 33.25 20.203 1 98.31 32 PHE B CA 1
ATOM 3182 C C . PHE B 1 32 ? -3.936 34.594 20.359 1 98.31 32 PHE B C 1
ATOM 3184 O O . PHE B 1 32 ? -3.219 35.031 19.453 1 98.31 32 PHE B O 1
ATOM 3191 N N . ARG B 1 33 ? -4.023 35.156 21.469 1 96.5 33 ARG B N 1
ATOM 3192 C CA . ARG B 1 33 ? -3.529 36.531 21.672 1 96.5 33 ARG B CA 1
ATOM 3193 C C . ARG B 1 33 ? -2.045 36.531 22.031 1 96.5 33 ARG B C 1
ATOM 3195 O O . ARG B 1 33 ? -1.328 37.469 21.734 1 96.5 33 ARG B O 1
ATOM 3202 N N . GLY B 1 34 ? -1.653 35.438 22.641 1 96.19 34 GLY B N 1
ATOM 3203 C CA . GLY B 1 34 ? -0.3 35.594 23.156 1 96.19 34 GLY B CA 1
ATOM 3204 C C . GLY B 1 34 ? 0.517 34.312 23.047 1 96.19 34 GLY B C 1
ATOM 3205 O O . GLY B 1 34 ? 1.703 34.281 23.375 1 96.19 34 GLY B O 1
ATOM 3206 N N . GLY B 1 35 ? -0.015 33.25 22.641 1 97.44 35 GLY B N 1
ATOM 3207 C CA . GLY B 1 35 ? 0.691 31.984 22.609 1 97.44 35 GLY B CA 1
ATOM 3208 C C . GLY B 1 35 ? 0.707 31.281 23.953 1 97.44 35 GLY B C 1
ATOM 3209 O O . GLY B 1 35 ? -0.214 31.438 24.766 1 97.44 35 GLY B O 1
ATOM 3210 N N . ILE B 1 36 ? 1.699 30.359 24.141 1 98.44 36 ILE B N 1
ATOM 3211 C CA . ILE B 1 36 ? 1.793 29.531 25.344 1 98.44 36 ILE B CA 1
ATOM 3212 C C . ILE B 1 36 ? 3.199 29.625 25.938 1 98.44 36 ILE B C 1
ATOM 3214 O O . ILE B 1 36 ? 4.191 29.578 25.203 1 98.44 36 ILE B O 1
ATOM 3218 N N . ASP B 1 37 ? 3.213 29.781 27.219 1 97.5 37 ASP B N 1
ATOM 3219 C CA . ASP B 1 37 ? 4.508 29.75 27.891 1 97.5 37 ASP B CA 1
ATOM 3220 C C . ASP B 1 37 ? 5.242 28.438 27.609 1 97.5 37 ASP B C 1
ATOM 3222 O O . ASP B 1 37 ? 4.633 27.375 27.609 1 97.5 37 ASP B O 1
ATOM 3226 N N . HIS B 1 38 ? 6.531 28.562 27.438 1 95.62 38 HIS B N 1
ATOM 3227 C CA . HIS B 1 38 ? 7.336 27.422 27.031 1 95.62 38 HIS B CA 1
ATOM 3228 C C . HIS B 1 38 ? 7.176 26.25 28 1 95.62 38 HIS B C 1
ATOM 3230 O O . HIS B 1 38 ? 7.121 25.094 27.594 1 95.62 38 HIS B O 1
ATOM 3236 N N . ALA B 1 39 ? 7.051 26.531 29.25 1 95.81 39 ALA B N 1
ATOM 3237 C CA . ALA B 1 39 ? 6.992 25.5 30.297 1 95.81 39 ALA B CA 1
ATOM 3238 C C . ALA B 1 39 ? 5.695 24.703 30.203 1 95.81 39 ALA B C 1
ATOM 3240 O O . ALA B 1 39 ? 5.617 23.578 30.688 1 95.81 39 ALA B O 1
ATOM 3241 N N . LEU B 1 40 ? 4.738 25.266 29.5 1 97.38 40 LEU B N 1
ATOM 3242 C CA . LEU B 1 40 ? 3.412 24.656 29.453 1 97.38 40 LEU B CA 1
ATOM 3243 C C . LEU B 1 40 ? 3.188 23.938 28.125 1 97.38 40 LEU B C 1
ATOM 3245 O O . LEU B 1 40 ? 2.236 23.172 27.984 1 97.38 40 LEU B O 1
ATOM 3249 N N . ARG B 1 41 ? 4.031 24.188 27.172 1 98 41 ARG B N 1
ATOM 3250 C CA . ARG B 1 41 ? 3.797 23.734 25.797 1 98 41 ARG B CA 1
ATOM 3251 C C . ARG B 1 41 ? 3.652 22.219 25.734 1 98 41 ARG B C 1
ATOM 3253 O O . ARG B 1 41 ? 2.787 21.703 25.031 1 98 41 ARG B O 1
ATOM 3260 N N . TYR B 1 42 ? 4.492 21.594 26.531 1 97.56 42 TYR B N 1
ATOM 3261 C CA . TYR B 1 42 ? 4.488 20.141 26.516 1 97.56 42 TYR B CA 1
ATOM 3262 C C . TYR B 1 42 ? 3.1 19.594 26.828 1 97.56 42 TYR B C 1
ATOM 3264 O O . TYR B 1 42 ? 2.633 18.672 26.172 1 97.56 42 TYR B O 1
ATOM 3272 N N . ASP B 1 43 ? 2.441 20.172 27.75 1 96.12 43 ASP B N 1
ATOM 3273 C CA . ASP B 1 43 ? 1.139 19.688 28.188 1 96.12 43 ASP B CA 1
ATOM 3274 C C . ASP B 1 43 ? 0.018 20.25 27.312 1 96.12 43 ASP B C 1
ATOM 3276 O O . ASP B 1 43 ? -0.85 19.5 26.859 1 96.12 43 ASP B O 1
ATOM 3280 N N . VAL B 1 44 ? 0.055 21.484 27.047 1 97.88 44 VAL B N 1
ATOM 3281 C CA . VAL B 1 44 ? -1.061 22.172 26.406 1 97.88 44 VAL B CA 1
ATOM 3282 C C . VAL B 1 44 ? -1.165 21.75 24.938 1 97.88 44 VAL B C 1
ATOM 3284 O O . VAL B 1 44 ? -2.266 21.641 24.391 1 97.88 44 VAL B O 1
ATOM 3287 N N . TRP B 1 45 ? -0.027 21.422 24.281 1 98.62 45 TRP B N 1
ATOM 3288 C CA . TRP B 1 45 ? -0.049 21 22.875 1 98.62 45 TRP B CA 1
ATOM 3289 C C . TRP B 1 45 ? -0.85 19.719 22.719 1 98.62 45 TRP B C 1
ATOM 3291 O O . TRP B 1 45 ? -1.518 19.516 21.703 1 98.62 45 TRP B O 1
ATOM 3301 N N . LYS B 1 46 ? -0.776 18.844 23.703 1 98.12 46 LYS B N 1
ATOM 3302 C CA . LYS B 1 46 ? -1.492 17.578 23.625 1 98.12 46 LYS B CA 1
ATOM 3303 C C . LYS B 1 46 ? -2.998 17.812 23.516 1 98.12 46 LYS B C 1
ATOM 3305 O O . LYS B 1 46 ? -3.703 17.031 22.875 1 98.12 46 LYS B O 1
ATOM 3310 N N . TYR B 1 47 ? -3.465 18.906 24.125 1 97.56 47 TYR B N 1
ATOM 3311 C CA . TYR B 1 47 ? -4.879 19.25 24.047 1 97.56 47 TYR B CA 1
ATOM 3312 C C . TYR B 1 47 ? -5.199 19.969 22.75 1 97.56 47 TYR B C 1
ATOM 3314 O O . TYR B 1 47 ? -6.184 19.656 22.078 1 97.56 47 TYR B O 1
ATOM 3322 N N . LEU B 1 48 ? -4.336 20.891 22.328 1 98 48 LEU B N 1
ATOM 3323 C CA . LEU B 1 48 ? -4.566 21.688 21.125 1 98 48 LEU B CA 1
ATOM 3324 C C . LEU B 1 48 ? -4.551 20.812 19.875 1 98 48 LEU B C 1
ATOM 3326 O O . LEU B 1 48 ? -5.258 21.094 18.906 1 98 48 LEU B O 1
ATOM 3330 N N . LEU B 1 49 ? -3.748 19.703 19.953 1 98.31 49 LEU B N 1
ATOM 3331 C CA . LEU B 1 49 ? -3.572 18.844 18.797 1 98.31 49 LEU B CA 1
ATOM 3332 C C . LEU B 1 49 ? -4.422 17.594 18.922 1 98.31 49 LEU B C 1
ATOM 3334 O O . LEU B 1 49 ? -4.18 16.594 18.219 1 98.31 49 LEU B O 1
ATOM 3338 N N . ASN B 1 50 ? -5.344 17.562 19.812 1 96.94 50 ASN B N 1
ATOM 3339 C CA . ASN B 1 50 ? -6.379 16.547 19.969 1 96.94 50 ASN B CA 1
ATOM 3340 C C . ASN B 1 50 ? -5.777 15.18 20.297 1 96.94 50 ASN B C 1
ATOM 3342 O O . ASN B 1 50 ? -6.281 14.148 19.844 1 96.94 50 ASN B O 1
ATOM 3346 N N . TYR B 1 51 ? -4.602 15.234 20.875 1 97.62 51 TYR B N 1
ATOM 3347 C CA . TYR B 1 51 ? -4.055 14.016 21.453 1 97.62 51 TYR B CA 1
ATOM 3348 C C . TYR B 1 51 ? -4.848 13.602 22.688 1 97.62 51 TYR B C 1
ATOM 3350 O O . TYR B 1 51 ? -5.258 12.445 22.812 1 97.62 51 TYR B O 1
ATOM 3358 N N . LEU B 1 52 ? -5.113 14.594 23.516 1 97 52 LEU B N 1
ATOM 3359 C CA . LEU B 1 52 ? -5.938 14.406 24.703 1 97 52 LEU B CA 1
ATOM 3360 C C . LEU B 1 52 ? -7.148 15.336 24.688 1 97 52 LEU B C 1
ATOM 3362 O O . LEU B 1 52 ? -7.004 16.547 24.578 1 97 52 LEU B O 1
ATOM 3366 N N . PRO B 1 53 ? -8.344 14.703 24.797 1 96.88 53 PRO B N 1
ATOM 3367 C CA . PRO B 1 53 ? -9.539 15.555 24.891 1 96.88 53 PRO B CA 1
ATOM 3368 C C . PRO B 1 53 ? -9.586 16.359 26.188 1 96.88 53 PRO B C 1
ATOM 3370 O O . PRO B 1 53 ? -9.203 15.852 27.25 1 96.88 53 PRO B O 1
ATOM 3373 N N . PHE B 1 54 ? -10.109 17.531 26.078 1 96 54 PHE B N 1
ATOM 3374 C CA . PHE B 1 54 ? -10.18 18.453 27.219 1 96 54 PHE B CA 1
ATOM 3375 C C . PHE B 1 54 ? -11.078 17.891 28.312 1 96 54 PHE B C 1
ATOM 3377 O O . PHE B 1 54 ? -10.867 18.188 29.5 1 96 54 PHE B O 1
ATOM 3384 N N . ARG B 1 55 ? -11.992 17.047 27.984 1 95.44 55 ARG B N 1
ATOM 3385 C CA . ARG B 1 55 ? -13.07 16.641 28.875 1 95.44 55 ARG B CA 1
ATOM 3386 C C . ARG B 1 55 ? -12.633 15.469 29.75 1 95.44 55 ARG B C 1
ATOM 3388 O O . ARG B 1 55 ? -13.336 15.078 30.688 1 95.44 55 ARG B O 1
ATOM 3395 N N . LEU B 1 56 ? -11.5 14.875 29.453 1 96.38 56 LEU B N 1
ATOM 3396 C CA . LEU B 1 56 ? -11.094 13.672 30.172 1 96.38 56 LEU B CA 1
ATOM 3397 C C . LEU B 1 56 ? -10.484 14.016 31.531 1 96.38 56 LEU B C 1
ATOM 3399 O O . LEU B 1 56 ? -9.758 15 31.656 1 96.38 56 LEU B O 1
ATOM 3403 N N . ASN B 1 57 ? -10.812 13.25 32.469 1 96.06 57 ASN B N 1
ATOM 3404 C CA . ASN B 1 57 ? -10.156 13.383 33.781 1 96.06 57 ASN B CA 1
ATOM 3405 C C . ASN B 1 57 ? -8.797 12.68 33.781 1 96.06 57 ASN B C 1
ATOM 3407 O O . ASN B 1 57 ? -8.383 12.109 32.781 1 96.06 57 ASN B O 1
ATOM 3411 N N . HIS B 1 58 ? -8.156 12.734 34.938 1 95.12 58 HIS B N 1
ATOM 3412 C CA . HIS B 1 58 ? -6.797 12.219 35.031 1 95.12 58 HIS B CA 1
ATOM 3413 C C . HIS B 1 58 ? -6.754 10.727 34.719 1 95.12 58 HIS B C 1
ATOM 3415 O O . HIS B 1 58 ? -5.859 10.273 34 1 95.12 58 HIS B O 1
ATOM 3421 N N . THR B 1 59 ? -7.711 10 35.219 1 97.06 59 THR B N 1
ATOM 3422 C CA . THR B 1 59 ? -7.73 8.555 35.031 1 97.06 59 THR B CA 1
ATOM 3423 C C . THR B 1 59 ? -8 8.195 33.594 1 97.06 59 THR B C 1
ATOM 3425 O O . THR B 1 59 ? -7.309 7.348 33 1 97.06 59 THR B O 1
ATOM 3428 N N . GLU B 1 60 ? -8.969 8.828 33.031 1 97.44 60 GLU B N 1
ATOM 3429 C CA . GLU B 1 60 ? -9.328 8.586 31.641 1 97.44 60 GLU B CA 1
ATOM 3430 C C . GLU B 1 60 ? -8.188 8.977 30.703 1 97.44 60 GLU B C 1
ATOM 3432 O O . GLU B 1 60 ? -7.906 8.273 29.719 1 97.44 60 GLU B O 1
ATOM 3437 N N . ALA B 1 61 ? -7.566 10.07 31.016 1 96.88 61 ALA B N 1
ATOM 3438 C CA . ALA B 1 61 ? -6.453 10.547 30.188 1 96.88 61 ALA B CA 1
ATOM 3439 C C . ALA B 1 61 ? -5.273 9.578 30.266 1 96.88 61 ALA B C 1
ATOM 3441 O O . ALA B 1 61 ? -4.617 9.32 29.25 1 96.88 61 ALA B O 1
ATOM 3442 N N . ALA B 1 62 ? -5.004 9.102 31.406 1 96.81 62 ALA B N 1
ATOM 3443 C CA . ALA B 1 62 ? -3.906 8.148 31.578 1 96.81 62 ALA B CA 1
ATOM 3444 C C . ALA B 1 62 ? -4.168 6.859 30.812 1 96.81 62 ALA B C 1
ATOM 3446 O O . ALA B 1 62 ? -3.254 6.285 30.219 1 96.81 62 ALA B O 1
ATOM 3447 N N . GLU B 1 63 ? -5.387 6.414 30.891 1 97.75 63 GLU B N 1
ATOM 3448 C CA . GLU B 1 63 ? -5.766 5.203 30.172 1 97.75 63 GLU B CA 1
ATOM 3449 C C . GLU B 1 63 ? -5.652 5.402 28.656 1 97.75 63 GLU B C 1
ATOM 3451 O O . GLU B 1 63 ? -5.137 4.535 27.953 1 97.75 63 GLU B O 1
ATOM 3456 N N . LEU B 1 64 ? -6.125 6.492 28.25 1 97.88 64 LEU B N 1
ATOM 3457 C CA . LEU B 1 64 ? -6.031 6.805 26.828 1 97.88 64 LEU B CA 1
ATOM 3458 C C . LEU B 1 64 ? -4.574 6.867 26.375 1 97.88 64 LEU B C 1
ATOM 3460 O O . LEU B 1 64 ? -4.219 6.328 25.328 1 97.88 64 LEU B O 1
ATOM 3464 N N . ARG B 1 65 ? -3.777 7.473 27.141 1 97.19 65 ARG B N 1
ATOM 3465 C CA . ARG B 1 65 ? -2.359 7.594 26.812 1 97.19 65 ARG B CA 1
ATOM 3466 C C . ARG B 1 65 ? -1.7 6.223 26.719 1 97.19 65 ARG B C 1
ATOM 3468 O O . ARG B 1 65 ? -0.898 5.969 25.828 1 97.19 65 ARG B O 1
ATOM 3475 N N . ARG B 1 66 ? -2.031 5.371 27.609 1 97.88 66 ARG B N 1
ATOM 3476 C CA . ARG B 1 66 ? -1.488 4.02 27.594 1 97.88 66 ARG B CA 1
ATOM 3477 C C . ARG B 1 66 ? -1.871 3.287 26.312 1 97.88 66 ARG B C 1
ATOM 3479 O O . ARG B 1 66 ? -1.032 2.629 25.688 1 97.88 66 ARG B O 1
ATOM 3486 N N . MET B 1 67 ? -3.078 3.412 26 1 97.75 67 MET B N 1
ATOM 3487 C CA . MET B 1 67 ? -3.574 2.773 24.797 1 97.75 67 MET B CA 1
ATOM 3488 C C . MET B 1 67 ? -2.889 3.35 23.562 1 97.75 67 MET B C 1
ATOM 3490 O O . MET B 1 67 ? -2.523 2.609 22.641 1 97.75 67 MET B O 1
ATOM 3494 N N . LYS B 1 68 ? -2.721 4.645 23.531 1 97.94 68 LYS B N 1
ATOM 3495 C CA . LYS B 1 68 ? -2.105 5.332 22.391 1 97.94 68 LYS B CA 1
ATOM 3496 C C . LYS B 1 68 ? -0.628 4.969 22.266 1 97.94 68 LYS B C 1
ATOM 3498 O O . LYS B 1 68 ? -0.111 4.824 21.156 1 97.94 68 LYS B O 1
ATOM 3503 N N . ILE B 1 69 ? 0.015 4.832 23.391 1 98.31 69 ILE B N 1
ATOM 3504 C CA . ILE B 1 69 ? 1.414 4.418 23.391 1 98.31 69 ILE B CA 1
ATOM 3505 C C . ILE B 1 69 ? 1.54 3.014 22.812 1 98.31 69 ILE B C 1
ATOM 3507 O O . ILE B 1 69 ? 2.414 2.762 21.969 1 98.31 69 ILE B O 1
ATOM 3511 N N . LYS B 1 70 ? 0.641 2.146 23.188 1 98.19 70 LYS B N 1
ATOM 3512 C CA . LYS B 1 70 ? 0.639 0.78 22.672 1 98.19 70 LYS B CA 1
ATOM 3513 C C . LYS B 1 70 ? 0.388 0.762 21.172 1 98.19 70 LYS B C 1
ATOM 3515 O O . LYS B 1 70 ? 1.014 -0.009 20.438 1 98.19 70 LYS B O 1
ATOM 3520 N N . GLU B 1 71 ? -0.526 1.551 20.75 1 97.88 71 GLU B N 1
ATOM 3521 C CA . GLU B 1 71 ? -0.822 1.638 19.328 1 97.88 71 GLU B CA 1
ATOM 3522 C C . GLU B 1 71 ? 0.4 2.098 18.531 1 97.88 71 GLU B C 1
ATOM 3524 O O . GLU B 1 71 ? 0.696 1.555 17.469 1 97.88 71 GLU B O 1
ATOM 3529 N N . TYR B 1 72 ? 1.076 3.082 19.047 1 98.5 72 TYR B N 1
ATOM 3530 C CA . TYR B 1 72 ? 2.289 3.557 18.391 1 98.5 72 TYR B CA 1
ATOM 3531 C C . TYR B 1 72 ? 3.332 2.447 18.312 1 98.5 72 TYR B C 1
ATOM 3533 O O . TYR B 1 72 ? 3.973 2.27 17.266 1 98.5 72 TYR B O 1
ATOM 3541 N N . GLN B 1 73 ? 3.48 1.731 19.359 1 98.31 73 GLN B N 1
ATOM 3542 C CA . GLN B 1 73 ? 4.438 0.629 19.375 1 98.31 73 GLN B CA 1
ATOM 3543 C C . GLN B 1 73 ? 4.07 -0.431 18.344 1 98.31 73 GLN B C 1
ATOM 3545 O O . GLN B 1 73 ? 4.949 -1.001 17.688 1 98.31 73 GLN B O 1
ATOM 3550 N N . THR B 1 74 ? 2.816 -0.683 18.266 1 98.06 74 THR B N 1
ATOM 3551 C CA . THR B 1 74 ? 2.336 -1.646 17.281 1 98.06 74 THR B CA 1
ATOM 3552 C C . THR B 1 74 ? 2.68 -1.19 15.859 1 98.06 74 THR B C 1
ATOM 3554 O O . THR B 1 74 ? 3.129 -1.989 15.039 1 98.06 74 THR B O 1
ATOM 3557 N N . LEU B 1 75 ? 2.469 0.08 15.602 1 98.25 75 LEU B N 1
ATOM 3558 C CA . LEU B 1 75 ? 2.814 0.633 14.297 1 98.25 75 LEU B CA 1
ATOM 3559 C C . LEU B 1 75 ? 4.305 0.463 14.016 1 98.25 75 LEU B C 1
ATOM 3561 O O . LEU B 1 75 ? 4.688 0.092 12.906 1 98.25 75 LEU B O 1
ATOM 3565 N N . CYS B 1 76 ? 5.129 0.76 15.008 1 98.31 76 CYS B N 1
ATOM 3566 C CA . CYS B 1 76 ? 6.57 0.599 14.859 1 98.31 76 CYS B CA 1
ATOM 3567 C C . CYS B 1 76 ? 6.93 -0.844 14.523 1 98.31 76 CYS B C 1
ATOM 3569 O O . CYS B 1 76 ? 7.73 -1.095 13.625 1 98.31 76 CYS B O 1
ATOM 3571 N N . GLN B 1 77 ? 6.297 -1.733 15.195 1 97.75 77 GLN B N 1
ATOM 3572 C CA . GLN B 1 77 ? 6.594 -3.148 14.992 1 97.75 77 GLN B CA 1
ATOM 3573 C C . GLN B 1 77 ? 6.191 -3.598 13.586 1 97.75 77 GLN B C 1
ATOM 3575 O O . GLN B 1 77 ? 6.867 -4.43 12.984 1 97.75 77 GLN B O 1
ATOM 3580 N N . GLN B 1 78 ? 5.152 -3.111 13.141 1 97.69 78 GLN B N 1
ATOM 3581 C CA . GLN B 1 78 ? 4.664 -3.482 11.812 1 97.69 78 GLN B CA 1
ATOM 3582 C C . GLN B 1 78 ? 5.719 -3.219 10.742 1 97.69 78 GLN B C 1
ATOM 3584 O O . GLN B 1 78 ? 6.207 -4.152 10.102 1 97.69 78 GLN B O 1
ATOM 3589 N N . TRP B 1 79 ? 6.141 -1.959 10.578 1 97.81 79 TRP B N 1
ATOM 3590 C CA . TRP B 1 79 ? 7.043 -1.636 9.477 1 97.81 79 TRP B CA 1
ATOM 3591 C C . TRP B 1 79 ? 8.453 -2.152 9.75 1 97.81 79 TRP B C 1
ATOM 3593 O O . TRP B 1 79 ? 9.195 -2.467 8.828 1 97.81 79 TRP B O 1
ATOM 3603 N N . GLN B 1 80 ? 8.82 -2.285 11.023 1 98 80 GLN B N 1
ATOM 3604 C CA . GLN B 1 80 ? 10.148 -2.791 11.359 1 98 80 GLN B CA 1
ATOM 3605 C C . GLN B 1 80 ? 10.266 -4.281 11.047 1 98 80 GLN B C 1
ATOM 3607 O O . GLN B 1 80 ? 11.367 -4.805 10.898 1 98 80 GLN B O 1
ATOM 3612 N N . SER B 1 81 ? 9.156 -4.953 10.953 1 97.62 81 SER B N 1
ATOM 3613 C CA . SER B 1 81 ? 9.156 -6.398 10.75 1 97.62 81 SER B CA 1
ATOM 3614 C C . SER B 1 81 ? 9.18 -6.742 9.258 1 97.62 81 SER B C 1
ATOM 3616 O O . SER B 1 81 ? 9.289 -7.914 8.891 1 97.62 81 SER B O 1
ATOM 3618 N N . PHE B 1 82 ? 9.031 -5.773 8.398 1 97.25 82 PHE B N 1
ATOM 3619 C CA . PHE B 1 82 ? 9.125 -6.051 6.973 1 97.25 82 PHE B CA 1
ATOM 3620 C C . PHE B 1 82 ? 10.508 -6.566 6.609 1 97.25 82 PHE B C 1
ATOM 3622 O O . PHE B 1 82 ? 11.516 -5.953 6.965 1 97.25 82 PHE B O 1
ATOM 3629 N N . THR B 1 83 ? 10.586 -7.66 5.957 1 95.5 83 THR B N 1
ATOM 3630 C CA . THR B 1 83 ? 11.852 -8.219 5.508 1 95.5 83 THR B CA 1
ATOM 3631 C C . THR B 1 83 ? 12.336 -7.508 4.246 1 95.5 83 THR B C 1
ATOM 3633 O O . THR B 1 83 ? 11.555 -6.863 3.549 1 95.5 83 THR B O 1
ATOM 3636 N N . PRO B 1 84 ? 13.625 -7.613 3.959 1 94.75 84 PRO B N 1
ATOM 3637 C CA . PRO B 1 84 ? 14.133 -7.027 2.715 1 94.75 84 PRO B CA 1
ATOM 3638 C C . PRO B 1 84 ? 13.414 -7.555 1.478 1 94.75 84 PRO B C 1
ATOM 3640 O O . PRO B 1 84 ? 13.133 -6.793 0.549 1 94.75 84 PRO B O 1
ATOM 3643 N N . GLY B 1 85 ? 13.148 -8.844 1.447 1 95.31 85 GLY B N 1
ATOM 3644 C CA . GLY B 1 85 ? 12.406 -9.406 0.336 1 95.31 85 GLY B CA 1
ATOM 3645 C C . GLY B 1 85 ? 11.016 -8.82 0.187 1 95.31 85 GLY B C 1
ATOM 3646 O O . GLY B 1 85 ? 10.57 -8.531 -0.928 1 95.31 85 GLY B O 1
ATOM 3647 N N . GLN B 1 86 ? 10.359 -8.617 1.298 1 95.56 86 GLN B N 1
ATOM 3648 C CA . GLN B 1 86 ? 9.039 -8 1.287 1 95.56 86 GLN B CA 1
ATOM 3649 C C . GLN B 1 86 ? 9.102 -6.578 0.729 1 95.56 86 GLN B C 1
ATOM 3651 O O . GLN B 1 86 ? 8.258 -6.188 -0.083 1 95.56 86 GLN B O 1
ATOM 3656 N N . GLU B 1 87 ? 10.055 -5.797 1.19 1 96.62 87 GLU B N 1
ATOM 3657 C CA . GLU B 1 87 ? 10.203 -4.418 0.735 1 96.62 87 GLU B CA 1
ATOM 3658 C C . GLU B 1 87 ? 10.438 -4.355 -0.771 1 96.62 87 GLU B C 1
ATOM 3660 O O . GLU B 1 87 ? 9.984 -3.428 -1.438 1 96.62 87 GLU B O 1
ATOM 3665 N N . GLU B 1 88 ? 11.172 -5.336 -1.286 1 97 88 GLU B N 1
ATOM 3666 C CA . GLU B 1 88 ? 11.43 -5.391 -2.723 1 97 88 GLU B CA 1
ATOM 3667 C C . GLU B 1 88 ? 10.141 -5.602 -3.508 1 97 88 GLU B C 1
ATOM 3669 O O . GLU B 1 88 ? 10.023 -5.152 -4.648 1 97 88 GLU B O 1
ATOM 3674 N N . ARG B 1 89 ? 9.172 -6.305 -2.92 1 97.31 89 ARG B N 1
ATOM 3675 C CA . ARG B 1 89 ? 7.891 -6.59 -3.566 1 97.31 89 ARG B CA 1
ATOM 3676 C C . ARG B 1 89 ? 6.805 -5.641 -3.076 1 97.31 89 ARG B C 1
ATOM 3678 O O . ARG B 1 89 ? 5.613 -5.949 -3.164 1 97.31 89 ARG B O 1
ATOM 3685 N N . PHE B 1 90 ? 7.199 -4.594 -2.398 1 97.44 90 PHE B N 1
ATOM 3686 C CA . PHE B 1 90 ? 6.352 -3.506 -1.921 1 97.44 90 PHE B CA 1
ATOM 3687 C C . PHE B 1 90 ? 6.941 -2.154 -2.299 1 97.44 90 PHE B C 1
ATOM 3689 O O . PHE B 1 90 ? 7.391 -1.401 -1.431 1 97.44 90 PHE B O 1
ATOM 3696 N N . SER B 1 91 ? 6.816 -1.794 -3.57 1 97.06 91 SER B N 1
ATOM 3697 C CA . SER B 1 91 ? 7.535 -0.673 -4.168 1 97.06 91 SER B CA 1
ATOM 3698 C C . SER B 1 91 ? 7.125 0.65 -3.529 1 97.06 91 SER B C 1
ATOM 3700 O O . SER B 1 91 ? 7.969 1.504 -3.26 1 97.06 91 SER B O 1
ATOM 3702 N N . LEU B 1 92 ? 5.867 0.771 -3.287 1 96.12 92 LEU B N 1
ATOM 3703 C CA . LEU B 1 92 ? 5.363 2.016 -2.719 1 96.12 92 LEU B CA 1
ATOM 3704 C C . LEU B 1 92 ? 5.98 2.275 -1.348 1 96.12 92 LEU B C 1
ATOM 3706 O O . LEU B 1 92 ? 6.426 3.389 -1.063 1 96.12 92 LEU B O 1
ATOM 3710 N N . PHE B 1 93 ? 5.941 1.238 -0.574 1 97.75 93 PHE B N 1
ATOM 3711 C CA . PHE B 1 93 ? 6.551 1.338 0.748 1 97.75 93 PHE B CA 1
ATOM 3712 C C . PHE B 1 93 ? 8.039 1.668 0.636 1 97.75 93 PHE B C 1
ATOM 3714 O O . PHE B 1 93 ? 8.531 2.555 1.333 1 97.75 93 PHE B O 1
ATOM 3721 N N . ARG B 1 94 ? 8.742 0.956 -0.193 1 97.44 94 ARG B N 1
ATOM 3722 C CA . ARG B 1 94 ? 10.18 1.131 -0.388 1 97.44 94 ARG B CA 1
ATOM 3723 C C . ARG B 1 94 ? 10.5 2.559 -0.812 1 97.44 94 ARG B C 1
ATOM 3725 O O . ARG B 1 94 ? 11.43 3.176 -0.279 1 97.44 94 ARG B O 1
ATOM 3732 N N . ASP B 1 95 ? 9.781 3.064 -1.71 1 97.06 95 ASP B N 1
ATOM 3733 C CA . ASP B 1 95 ? 10.008 4.41 -2.227 1 97.06 95 ASP B CA 1
ATOM 3734 C C . ASP B 1 95 ? 9.758 5.461 -1.148 1 97.06 95 ASP B C 1
ATOM 3736 O O . ASP B 1 95 ? 10.531 6.41 -1.006 1 97.06 95 ASP B O 1
ATOM 3740 N N . ARG B 1 96 ? 8.703 5.316 -0.424 1 97.56 96 ARG B N 1
ATOM 3741 C CA . ARG B 1 96 ? 8.375 6.254 0.644 1 97.56 96 ARG B CA 1
ATOM 3742 C C . ARG B 1 96 ? 9.406 6.195 1.765 1 97.56 96 ARG B C 1
ATOM 3744 O O . ARG B 1 96 ? 9.797 7.23 2.311 1 97.56 96 ARG B O 1
ATOM 3751 N N . LYS B 1 97 ? 9.812 4.949 2.094 1 98.06 97 LYS B N 1
ATOM 3752 C CA . LYS B 1 97 ? 10.867 4.773 3.09 1 98.06 97 LYS B CA 1
ATOM 3753 C C . LYS B 1 97 ? 12.141 5.512 2.68 1 98.06 97 LYS B C 1
ATOM 3755 O O . LYS B 1 97 ? 12.773 6.168 3.506 1 98.06 97 LYS B O 1
ATOM 3760 N N . SER B 1 98 ? 12.484 5.367 1.45 1 97.69 98 SER B N 1
ATOM 3761 C CA . SER B 1 98 ? 13.664 6.043 0.921 1 97.69 98 SER B CA 1
ATOM 3762 C C . SER B 1 98 ? 13.523 7.559 1.012 1 97.69 98 SER B C 1
ATOM 3764 O O . SER B 1 98 ? 14.461 8.258 1.399 1 97.69 98 SER B O 1
ATOM 3766 N N . LEU B 1 99 ? 12.383 8.086 0.648 1 97.12 99 LEU B N 1
ATOM 3767 C CA . LEU B 1 99 ? 12.117 9.523 0.699 1 97.12 99 LEU B CA 1
ATOM 3768 C C . LEU B 1 99 ? 12.195 10.039 2.131 1 97.12 99 LEU B C 1
ATOM 3770 O O . LEU B 1 99 ? 12.773 11.102 2.383 1 97.12 99 LEU B O 1
ATOM 3774 N N . ILE B 1 100 ? 11.625 9.297 3.08 1 98.12 100 ILE B N 1
ATOM 3775 C CA . ILE B 1 100 ? 11.656 9.672 4.488 1 98.12 100 ILE B CA 1
ATOM 3776 C C . ILE B 1 100 ? 13.109 9.758 4.965 1 98.12 100 ILE B C 1
ATOM 3778 O O . ILE B 1 100 ? 13.5 10.734 5.605 1 98.12 100 ILE B O 1
ATOM 3782 N N . SER B 1 101 ? 13.875 8.734 4.598 1 97 101 SER B N 1
ATOM 3783 C CA . SER B 1 101 ? 15.273 8.695 5.008 1 97 101 SER B CA 1
ATOM 3784 C C . SER B 1 101 ? 16.031 9.914 4.5 1 97 101 SER B C 1
ATOM 3786 O O . SER B 1 101 ? 16.812 10.516 5.242 1 97 101 SER B O 1
ATOM 3788 N N . LYS B 1 102 ? 15.82 10.281 3.326 1 96.31 102 LYS B N 1
ATOM 3789 C CA . LYS B 1 102 ? 16.484 11.438 2.732 1 96.31 102 LYS B CA 1
ATOM 3790 C C . LYS B 1 102 ? 16.094 12.727 3.445 1 96.31 102 LYS B C 1
ATOM 3792 O O . LYS B 1 102 ? 16.938 13.547 3.781 1 96.31 102 LYS B O 1
ATOM 3797 N N . ASP B 1 103 ? 14.828 12.898 3.668 1 95.81 103 ASP B N 1
ATOM 3798 C CA . ASP B 1 103 ? 14.336 14.117 4.301 1 95.81 103 ASP B CA 1
ATOM 3799 C C . ASP B 1 103 ? 14.797 14.203 5.754 1 95.81 103 ASP B C 1
ATOM 3801 O O . ASP B 1 103 ? 15.125 15.289 6.246 1 95.81 103 ASP B O 1
ATOM 3805 N N . VAL B 1 104 ? 14.766 13.062 6.438 1 97.06 104 VAL B N 1
ATOM 3806 C CA . VAL B 1 104 ? 15.188 13.031 7.832 1 97.06 104 VAL B CA 1
ATOM 3807 C C . VAL B 1 104 ? 16.625 13.523 7.945 1 97.06 104 VAL B C 1
ATOM 3809 O O . VAL B 1 104 ? 16.953 14.297 8.844 1 97.06 104 VAL B O 1
ATOM 3812 N N . ASN B 1 105 ? 17.453 13.164 7.043 1 94.69 105 ASN B N 1
ATOM 3813 C CA . ASN B 1 105 ? 18.875 13.469 7.09 1 94.69 105 ASN B CA 1
ATOM 3814 C C . ASN B 1 105 ? 19.141 14.938 6.805 1 94.69 105 ASN B C 1
ATOM 3816 O O . ASN B 1 105 ? 20.234 15.445 7.082 1 94.69 105 ASN B O 1
ATOM 3820 N N . ARG B 1 106 ? 18.156 15.609 6.352 1 93.62 106 ARG B N 1
ATOM 3821 C CA . ARG B 1 106 ? 18.406 17.016 6.023 1 93.62 106 ARG B CA 1
ATOM 3822 C C . ARG B 1 106 ? 17.484 17.938 6.824 1 93.62 106 ARG B C 1
ATOM 3824 O O . ARG B 1 106 ? 17.516 19.156 6.648 1 93.62 106 ARG B O 1
ATOM 3831 N N . THR B 1 107 ? 16.656 17.422 7.652 1 93.06 107 THR B N 1
ATOM 3832 C CA . THR B 1 107 ? 15.68 18.219 8.398 1 93.06 107 THR B CA 1
ATOM 3833 C C . THR B 1 107 ? 16.328 18.844 9.625 1 93.06 107 THR B C 1
ATOM 3835 O O . THR B 1 107 ? 16.719 18.141 10.562 1 93.06 107 THR B O 1
ATOM 3838 N N . ASP B 1 108 ? 16.453 20.172 9.641 1 93.81 108 ASP B N 1
ATOM 3839 C CA . ASP B 1 108 ? 16.797 21 10.789 1 93.81 108 ASP B CA 1
ATOM 3840 C C 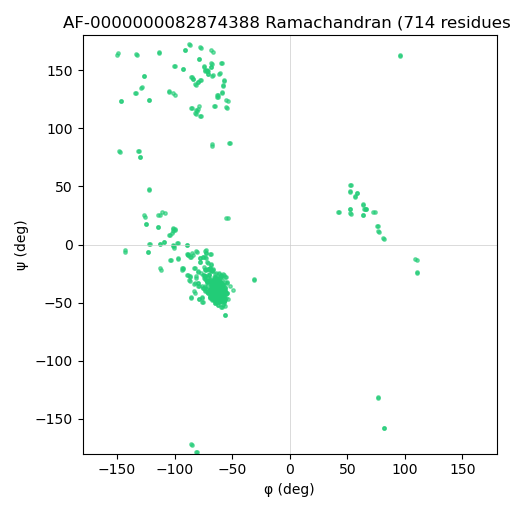. ASP B 1 108 ? 18.125 20.562 11.398 1 93.81 108 ASP B C 1
ATOM 3842 O O . ASP B 1 108 ? 18.281 20.531 12.617 1 93.81 108 ASP B O 1
ATOM 3846 N N . ARG B 1 109 ? 19.031 20.266 10.609 1 92.06 109 ARG B N 1
ATOM 3847 C CA . ARG B 1 109 ? 20.328 19.75 11.039 1 92.06 109 ARG B CA 1
ATOM 3848 C C . ARG B 1 109 ? 21.172 20.859 11.688 1 92.06 109 ARG B C 1
ATOM 3850 O O . ARG B 1 109 ? 22.188 20.578 12.328 1 92.06 109 ARG B O 1
ATOM 3857 N N . THR B 1 110 ? 20.688 22.062 11.617 1 90.5 110 THR B N 1
ATOM 3858 C CA . THR B 1 110 ? 21.406 23.188 12.219 1 90.5 110 THR B CA 1
ATOM 3859 C C . THR B 1 110 ? 21.094 23.297 13.711 1 90.5 110 THR B C 1
ATOM 3861 O O . THR B 1 110 ? 21.797 23.969 14.453 1 90.5 110 THR B O 1
ATOM 3864 N N . PHE B 1 111 ? 20.031 22.719 14.102 1 93 111 PHE B N 1
ATOM 3865 C CA . PHE B 1 111 ? 19.703 22.688 15.516 1 93 111 PHE B CA 1
ATOM 3866 C C . PHE B 1 111 ? 20.547 21.656 16.25 1 93 111 PHE B C 1
ATOM 3868 O O . PHE B 1 111 ? 20.75 20.547 15.758 1 93 111 PHE B O 1
ATOM 3875 N N . GLU B 1 112 ? 20.938 22.016 17.422 1 93.25 112 GLU B N 1
ATOM 3876 C CA . GLU B 1 112 ? 21.734 21.109 18.25 1 93.25 112 GLU B CA 1
ATOM 3877 C C . GLU B 1 112 ? 21 19.797 18.484 1 93.25 112 GLU B C 1
ATOM 3879 O O . GLU B 1 112 ? 21.625 18.719 18.531 1 93.25 112 GLU B O 1
ATOM 3884 N N . TYR B 1 113 ? 19.781 19.844 18.594 1 94.94 113 TYR B N 1
ATOM 3885 C CA . TYR B 1 113 ? 18.938 18.688 18.875 1 94.94 113 TYR B CA 1
ATOM 3886 C C . TYR B 1 113 ? 19.078 17.625 17.781 1 94.94 113 TYR B C 1
ATOM 3888 O O . TYR B 1 113 ? 19.078 16.438 18.062 1 94.94 113 TYR B O 1
ATOM 3896 N N . PHE B 1 114 ? 19.297 18.031 16.578 1 95.31 114 PHE B N 1
ATOM 3897 C CA . PHE B 1 114 ? 19.344 17.125 15.445 1 95.31 114 PHE B CA 1
ATOM 3898 C C . PHE B 1 114 ? 20.75 17.062 14.867 1 95.31 114 PHE B C 1
ATOM 3900 O O . PHE B 1 114 ? 21 16.359 13.891 1 95.31 114 PHE B O 1
ATOM 3907 N N . ALA B 1 115 ? 21.656 17.766 15.422 1 91.69 115 ALA B N 1
ATOM 3908 C CA . ALA B 1 115 ? 23 17.922 14.844 1 91.69 115 ALA B CA 1
ATOM 3909 C C . ALA B 1 115 ? 23.828 16.656 15.016 1 91.69 115 ALA B C 1
ATOM 3911 O O . ALA B 1 115 ? 23.672 15.93 16 1 91.69 115 ALA B O 1
ATOM 3912 N N . GLY B 1 116 ? 24.766 16.406 14.023 1 88.56 116 GLY B N 1
ATOM 3913 C CA . GLY B 1 116 ? 25.703 15.289 14.117 1 88.56 116 GLY B CA 1
ATOM 3914 C C . GLY B 1 116 ? 25.234 14.055 13.383 1 88.56 116 GLY B C 1
ATOM 3915 O O . GLY B 1 116 ? 24.047 13.914 13.086 1 88.56 116 GLY B O 1
ATOM 3916 N N . ASP B 1 117 ? 26.25 13.203 13.188 1 83.88 117 ASP B N 1
ATOM 3917 C CA . ASP B 1 117 ? 25.984 11.93 12.539 1 83.88 117 ASP B CA 1
ATOM 3918 C C . ASP B 1 117 ? 25.484 10.891 13.547 1 83.88 117 ASP B C 1
ATOM 3920 O O . ASP B 1 117 ? 25.906 10.898 14.703 1 83.88 117 ASP B O 1
ATOM 3924 N N . ARG B 1 118 ? 24.625 10.039 13.336 1 85.62 118 ARG B N 1
ATOM 3925 C CA . ARG B 1 118 ? 24.062 8.992 14.18 1 85.62 118 ARG B CA 1
ATOM 3926 C C . ARG B 1 118 ? 23.312 9.578 15.375 1 85.62 118 ARG B C 1
ATOM 3928 O O . ARG B 1 118 ? 23.5 9.133 16.5 1 85.62 118 ARG B O 1
ATOM 3935 N N . ASN B 1 119 ? 22.75 10.703 15.234 1 92.75 119 ASN B N 1
ATOM 3936 C CA . ASN B 1 119 ? 21.938 11.367 16.234 1 92.75 119 ASN B CA 1
ATOM 3937 C C . ASN B 1 119 ? 20.656 10.594 16.516 1 92.75 119 ASN B C 1
ATOM 3939 O O . ASN B 1 119 ? 19.859 10.336 15.602 1 92.75 119 ASN B O 1
ATOM 3943 N N . PRO B 1 120 ? 20.469 10.164 17.75 1 95.5 120 PRO B N 1
ATOM 3944 C CA . PRO B 1 120 ? 19.297 9.359 18.062 1 95.5 120 PRO B CA 1
ATOM 3945 C C . PRO B 1 120 ? 17.984 10.078 17.766 1 95.5 120 PRO B C 1
ATOM 3947 O O . PRO B 1 120 ? 16.953 9.43 17.531 1 95.5 120 PRO B O 1
ATOM 3950 N N . HIS B 1 121 ? 18.062 11.391 17.812 1 96.75 121 HIS B N 1
ATOM 3951 C CA . HIS B 1 121 ? 16.844 12.141 17.547 1 96.75 121 HIS B CA 1
ATOM 3952 C C . HIS B 1 121 ? 16.438 12.055 16.078 1 96.75 121 HIS B C 1
ATOM 3954 O O . HIS B 1 121 ? 15.266 12.203 15.742 1 96.75 121 HIS B O 1
ATOM 3960 N N . LEU B 1 122 ? 17.406 11.828 15.195 1 97.12 122 LEU B N 1
ATOM 3961 C CA . LEU B 1 122 ? 17.094 11.578 13.789 1 97.12 122 LEU B CA 1
ATOM 3962 C C . LEU B 1 122 ? 16.391 10.234 13.625 1 97.12 122 LEU B C 1
ATOM 3964 O O . LEU B 1 122 ? 15.484 10.109 12.797 1 97.12 122 LEU B O 1
ATOM 3968 N N . ASP B 1 123 ? 16.781 9.281 14.453 1 97.38 123 ASP B N 1
ATOM 3969 C CA . ASP B 1 123 ? 16.094 7.992 14.461 1 97.38 123 ASP B CA 1
ATOM 3970 C C . ASP B 1 123 ? 14.648 8.141 14.906 1 97.38 123 ASP B C 1
ATOM 3972 O O . ASP B 1 123 ? 13.75 7.5 14.359 1 97.38 123 ASP B O 1
ATOM 3976 N N . SER B 1 124 ? 14.492 8.969 15.906 1 98.38 124 SER B N 1
ATOM 3977 C CA . SER B 1 124 ? 13.141 9.227 16.391 1 98.38 124 SER B CA 1
ATOM 3978 C C . SER B 1 124 ? 12.281 9.883 15.32 1 98.38 124 SER B C 1
ATOM 3980 O O . SER B 1 124 ? 11.117 9.523 15.148 1 98.38 124 SER B O 1
ATOM 3982 N N . LEU B 1 125 ? 12.914 10.828 14.633 1 98.44 125 LEU B N 1
ATOM 3983 C CA . LEU B 1 125 ? 12.227 11.492 13.531 1 98.44 125 LEU B CA 1
ATOM 3984 C C . LEU B 1 125 ? 11.828 10.492 12.453 1 98.44 125 LEU B C 1
ATOM 3986 O O . LEU B 1 125 ? 10.688 10.484 12 1 98.44 125 LEU B O 1
ATOM 3990 N N . ASN B 1 126 ? 12.742 9.656 12.125 1 98.38 126 ASN B N 1
ATOM 3991 C CA . ASN B 1 126 ? 12.492 8.602 11.141 1 98.38 126 ASN B CA 1
ATOM 3992 C C . ASN B 1 126 ? 11.383 7.66 11.602 1 98.38 126 ASN B C 1
ATOM 3994 O O . ASN B 1 126 ? 10.469 7.359 10.836 1 98.38 126 ASN B O 1
ATOM 3998 N N . ASN B 1 127 ? 11.477 7.223 12.812 1 98.69 127 ASN B N 1
ATOM 3999 C CA . ASN B 1 127 ? 10.508 6.266 13.344 1 98.69 127 ASN B CA 1
ATOM 4000 C C . ASN B 1 127 ? 9.094 6.828 13.312 1 98.69 127 ASN B C 1
ATOM 4002 O O . ASN B 1 127 ? 8.148 6.125 12.953 1 98.69 127 ASN B O 1
ATOM 4006 N N . ILE B 1 128 ? 8.992 8.062 13.688 1 98.88 128 ILE B N 1
ATOM 4007 C CA . ILE B 1 128 ? 7.676 8.68 13.758 1 98.88 128 ILE B CA 1
ATOM 4008 C C . ILE B 1 128 ? 7.102 8.836 12.352 1 98.88 128 ILE B C 1
ATOM 4010 O O . ILE B 1 128 ? 5.926 8.539 12.117 1 98.88 128 ILE B O 1
ATOM 4014 N N . LEU B 1 129 ? 7.922 9.258 11.43 1 98.88 129 LEU B N 1
ATOM 4015 C CA . LEU B 1 129 ? 7.445 9.438 10.062 1 98.88 129 LEU B CA 1
ATOM 4016 C C . LEU B 1 129 ? 7.086 8.102 9.43 1 98.88 129 LEU B C 1
ATOM 4018 O O . LEU B 1 129 ? 6.062 7.988 8.75 1 98.88 129 LEU B O 1
ATOM 4022 N N . MET B 1 130 ? 7.863 7.082 9.656 1 98.81 130 MET B N 1
ATOM 4023 C CA . MET B 1 130 ? 7.551 5.738 9.164 1 98.81 130 MET B CA 1
ATOM 4024 C C . MET B 1 130 ? 6.242 5.23 9.766 1 98.81 130 MET B C 1
ATOM 4026 O O . MET B 1 130 ? 5.426 4.633 9.062 1 98.81 130 MET B O 1
ATOM 4030 N N . SER B 1 131 ? 6.094 5.445 11.016 1 98.81 131 SER B N 1
ATOM 4031 C CA . SER B 1 131 ? 4.887 4.996 11.703 1 98.81 131 SER B CA 1
ATOM 4032 C C . SER B 1 131 ? 3.654 5.742 11.203 1 98.81 131 SER B C 1
ATOM 4034 O O . SER B 1 131 ? 2.57 5.164 11.094 1 98.81 131 SER B O 1
ATOM 4036 N N . TYR B 1 132 ? 3.846 7.023 10.914 1 98.75 132 TYR B N 1
ATOM 4037 C CA . TYR B 1 132 ? 2.713 7.762 10.375 1 98.75 132 TYR B CA 1
ATOM 4038 C C . TYR B 1 132 ? 2.332 7.238 8.992 1 98.75 132 TYR B C 1
ATOM 4040 O O . TYR B 1 132 ? 1.148 7.164 8.656 1 98.75 132 TYR B O 1
ATOM 4048 N N . MET B 1 133 ? 3.354 6.953 8.227 1 98.06 133 MET B N 1
ATOM 4049 C CA . MET B 1 133 ? 3.092 6.363 6.918 1 98.06 133 MET B CA 1
ATOM 4050 C C . MET B 1 133 ? 2.232 5.109 7.047 1 98.06 133 MET B C 1
ATOM 4052 O O . MET B 1 133 ? 1.299 4.906 6.27 1 98.06 133 MET B O 1
ATOM 4056 N N . MET B 1 134 ? 2.518 4.297 8.023 1 98.06 134 MET B N 1
ATOM 4057 C CA . MET B 1 134 ? 1.737 3.09 8.273 1 98.06 134 MET B CA 1
ATOM 4058 C C . MET B 1 134 ? 0.345 3.439 8.789 1 98.06 134 MET B C 1
ATOM 4060 O O . MET B 1 134 ? -0.634 2.777 8.445 1 98.06 134 MET B O 1
ATOM 4064 N N . TYR B 1 135 ? 0.281 4.473 9.625 1 98.38 135 TYR B N 1
ATOM 4065 C CA . TYR B 1 135 ? -0.957 4.934 10.242 1 98.38 135 TYR B CA 1
ATOM 4066 C C . TYR B 1 135 ? -1.947 5.414 9.188 1 98.38 135 TYR B C 1
ATOM 4068 O O . TYR B 1 135 ? -3.148 5.148 9.289 1 98.38 135 TYR B O 1
ATOM 4076 N N . ASN B 1 136 ? -1.492 6.098 8.25 1 97.94 136 ASN B N 1
ATOM 4077 C CA . ASN B 1 136 ? -2.262 6.609 7.121 1 97.94 136 ASN B CA 1
ATOM 4078 C C . ASN B 1 136 ? -1.568 6.324 5.793 1 97.94 136 ASN B C 1
ATOM 4080 O O . ASN B 1 136 ? -1.008 7.23 5.172 1 97.94 136 ASN B O 1
ATOM 4084 N N . PHE B 1 137 ? -1.725 5.102 5.305 1 97.19 137 PHE B N 1
ATOM 4085 C CA . PHE B 1 137 ? -0.976 4.656 4.137 1 97.19 137 PHE B CA 1
ATOM 4086 C C . PHE B 1 137 ? -1.521 5.293 2.867 1 97.19 137 PHE B C 1
ATOM 4088 O O . PHE B 1 137 ? -0.794 5.449 1.883 1 97.19 137 PHE B O 1
ATOM 4095 N N . ASP B 1 138 ? -2.775 5.633 2.889 1 96.5 138 ASP B N 1
ATOM 4096 C CA . ASP B 1 138 ? -3.363 6.297 1.73 1 96.5 138 ASP B CA 1
ATOM 4097 C C . ASP B 1 138 ? -2.641 7.605 1.42 1 96.5 138 ASP B C 1
ATOM 4099 O O . ASP B 1 138 ? -2.412 7.934 0.254 1 96.5 138 ASP B O 1
ATOM 4103 N N . LEU B 1 139 ? -2.301 8.305 2.469 1 95.81 139 LEU B N 1
ATOM 4104 C CA . LEU B 1 139 ? -1.548 9.539 2.289 1 95.81 139 LEU B CA 1
ATOM 4105 C C . LEU B 1 139 ? -0.072 9.25 2.043 1 95.81 139 LEU B C 1
ATOM 4107 O O . LEU B 1 139 ? 0.546 9.844 1.16 1 95.81 139 LEU B O 1
ATOM 4111 N N . GLY B 1 140 ? 0.462 8.359 2.904 1 96.12 140 GLY B N 1
ATOM 4112 C CA . GLY B 1 140 ? 1.871 8.016 2.795 1 96.12 140 GLY B CA 1
ATOM 4113 C C . GLY B 1 140 ? 2.789 9.086 3.359 1 96.12 140 GLY B C 1
ATOM 4114 O O . GLY B 1 140 ? 2.627 9.508 4.508 1 96.12 140 GLY B O 1
ATOM 4115 N N . TYR B 1 141 ? 3.805 9.453 2.576 1 96.88 141 TYR B N 1
ATOM 4116 C CA . TYR B 1 141 ? 4.75 10.492 2.965 1 96.88 141 TYR B CA 1
ATOM 4117 C C . TYR B 1 141 ? 5.008 11.453 1.81 1 96.88 141 TYR B C 1
ATOM 4119 O O . TYR B 1 141 ? 5.23 11.023 0.675 1 96.88 141 TYR B O 1
ATOM 4127 N N . VAL B 1 142 ? 4.902 12.609 2.148 1 94.25 142 VAL B N 1
ATOM 4128 C CA . VAL B 1 142 ? 5.207 13.688 1.211 1 94.25 142 VAL B CA 1
ATOM 4129 C C . VAL B 1 142 ? 6.223 14.641 1.834 1 94.25 142 VAL B C 1
ATOM 4131 O O . VAL B 1 142 ? 6.18 14.898 3.039 1 94.25 142 VAL B O 1
ATOM 4134 N N . GLN B 1 143 ? 7.043 15.125 0.961 1 92.81 143 GLN B N 1
ATOM 4135 C CA . GLN B 1 143 ? 8.055 16.062 1.434 1 92.81 143 GLN B CA 1
ATOM 4136 C C . GLN B 1 143 ? 7.414 17.266 2.105 1 92.81 143 GLN B C 1
ATOM 4138 O O . GLN B 1 143 ? 6.41 17.797 1.619 1 92.81 143 GLN B O 1
ATOM 4143 N N . GLY B 1 144 ? 7.996 17.656 3.221 1 95 144 GLY B N 1
ATOM 4144 C CA . GLY B 1 144 ? 7.441 18.75 4.016 1 95 144 GLY B CA 1
ATOM 4145 C C . GLY B 1 144 ? 6.859 18.281 5.336 1 95 144 GLY B C 1
ATOM 4146 O O . GLY B 1 144 ? 6.77 19.047 6.289 1 95 144 GLY B O 1
ATOM 4147 N N . MET B 1 145 ? 6.48 17.031 5.371 1 97.5 145 MET B N 1
ATOM 4148 C CA . MET B 1 145 ? 5.91 16.484 6.598 1 97.5 145 MET B CA 1
ATOM 4149 C C . MET B 1 145 ? 6.934 16.484 7.727 1 97.5 145 MET B C 1
ATOM 4151 O O . MET B 1 145 ? 6.582 16.703 8.891 1 97.5 145 MET B O 1
ATOM 4155 N N . SER B 1 146 ? 8.219 16.266 7.406 1 97.94 146 SER B N 1
ATOM 4156 C CA . SER B 1 146 ? 9.266 16.266 8.422 1 97.94 146 SER B CA 1
ATOM 4157 C C . SER B 1 146 ? 9.422 17.656 9.047 1 97.94 146 SER B C 1
ATOM 4159 O O . SER B 1 146 ? 9.719 17.766 10.234 1 97.94 146 SER B O 1
ATOM 4161 N N . ASP B 1 147 ? 9.109 18.703 8.273 1 96.75 147 ASP B N 1
ATOM 4162 C CA . ASP B 1 147 ? 9.156 20.078 8.773 1 96.75 147 ASP B CA 1
ATOM 4163 C C . ASP B 1 147 ? 8.109 20.297 9.867 1 96.75 147 ASP B C 1
ATOM 4165 O O . ASP B 1 147 ? 8.367 21 10.844 1 96.75 147 ASP B O 1
ATOM 4169 N N . LEU B 1 148 ? 7 19.734 9.648 1 98.19 148 LEU B N 1
ATOM 4170 C CA . LEU B 1 148 ? 5.918 19.891 10.617 1 98.19 148 LEU B CA 1
ATOM 4171 C C . LEU B 1 148 ? 6.203 19.109 11.883 1 98.19 148 LEU B C 1
ATOM 4173 O O . LEU B 1 148 ? 5.844 19.531 12.984 1 98.19 148 LEU B O 1
ATOM 4177 N N . LEU B 1 149 ? 6.883 17.984 11.727 1 98.69 149 LEU B N 1
ATOM 4178 C CA . LEU B 1 149 ? 7.117 17.094 12.852 1 98.69 149 LEU B CA 1
ATOM 4179 C C . LEU B 1 149 ? 8.273 17.594 13.719 1 98.69 149 LEU B C 1
ATOM 4181 O O . LEU B 1 149 ? 8.266 17.422 14.938 1 98.69 149 LEU B O 1
ATOM 4185 N N . SER B 1 150 ? 9.242 18.203 13.188 1 98.25 150 SER B N 1
ATOM 4186 C CA . SER B 1 150 ? 10.523 18.516 13.828 1 98.25 150 SER B CA 1
ATOM 4187 C C . SER B 1 150 ? 10.312 19.344 15.094 1 98.25 150 SER B C 1
ATOM 4189 O O . SER B 1 150 ? 10.75 18.953 16.172 1 98.25 150 SER B O 1
ATOM 4191 N N . PRO B 1 151 ? 9.578 20.453 15.023 1 98.06 151 PRO B N 1
ATOM 4192 C CA . PRO B 1 151 ? 9.391 21.234 16.25 1 98.06 151 PRO B CA 1
ATOM 4193 C C . PRO B 1 151 ? 8.633 20.469 17.328 1 98.06 151 PRO B C 1
ATOM 4195 O O . PRO B 1 151 ? 8.914 20.625 18.516 1 98.06 151 PRO B O 1
ATOM 4198 N N . ILE B 1 152 ? 7.738 19.656 16.906 1 98.62 152 ILE B N 1
ATOM 4199 C CA . ILE B 1 152 ? 6.945 18.859 17.844 1 98.62 152 ILE B CA 1
ATOM 4200 C C . ILE B 1 152 ? 7.844 17.875 18.578 1 98.62 152 ILE B C 1
ATOM 4202 O O . ILE B 1 152 ? 7.777 17.734 19.797 1 98.62 152 ILE B O 1
ATOM 4206 N N . LEU B 1 153 ? 8.672 17.188 17.797 1 98.69 153 LEU B N 1
ATOM 4207 C CA . LEU B 1 153 ? 9.57 16.203 18.375 1 98.69 153 LEU B CA 1
ATOM 4208 C C . LEU B 1 153 ? 10.57 16.859 19.328 1 98.69 153 LEU B C 1
ATOM 4210 O O . LEU B 1 153 ? 10.836 16.344 20.406 1 98.69 153 LEU B O 1
ATOM 4214 N N . MET B 1 154 ? 11.07 17.969 18.969 1 97.62 154 MET B N 1
ATOM 4215 C CA . MET B 1 154 ? 12.023 18.703 19.797 1 97.62 154 MET B CA 1
ATOM 4216 C C . MET B 1 154 ? 11.398 19.047 21.156 1 97.62 154 MET B C 1
ATOM 4218 O O . MET B 1 154 ? 12.055 18.969 22.188 1 97.62 154 MET B O 1
ATOM 4222 N N . LEU B 1 155 ? 10.164 19.406 21.109 1 97.62 155 LEU B N 1
ATOM 4223 C CA . LEU B 1 155 ? 9.469 19.828 22.328 1 97.62 155 LEU B CA 1
ATOM 4224 C C . LEU B 1 155 ? 9.109 18.609 23.172 1 97.62 155 LEU B C 1
ATOM 4226 O O . LEU B 1 155 ? 9.367 18.609 24.391 1 97.62 155 LEU B O 1
ATOM 4230 N N . MET B 1 156 ? 8.508 17.609 22.547 1 97.94 156 MET B N 1
ATOM 4231 C CA . MET B 1 156 ? 7.996 16.469 23.297 1 97.94 156 MET B CA 1
ATOM 4232 C C . MET B 1 156 ? 9.141 15.586 23.781 1 97.94 156 MET B C 1
ATOM 4234 O O . MET B 1 156 ? 9.062 15.016 24.875 1 97.94 156 MET B O 1
ATOM 4238 N N . ASP B 1 157 ? 10.141 15.414 22.922 1 97.31 157 ASP B N 1
ATOM 4239 C CA . ASP B 1 157 ? 11.312 14.586 23.203 1 97.31 157 ASP B CA 1
ATOM 4240 C C . ASP B 1 157 ? 10.898 13.188 23.656 1 97.31 157 ASP B C 1
ATOM 4242 O O . ASP B 1 157 ? 11.469 12.641 24.609 1 97.31 157 ASP B O 1
ATOM 4246 N N . ASN B 1 158 ? 9.805 12.719 23.203 1 97.12 158 ASN B N 1
ATOM 4247 C CA . ASN B 1 158 ? 9.172 11.422 23.422 1 97.12 158 ASN B CA 1
ATOM 4248 C C . ASN B 1 158 ? 8.422 10.969 22.172 1 97.12 158 ASN B C 1
ATOM 4250 O O . ASN B 1 158 ? 7.496 11.641 21.703 1 97.12 158 ASN B O 1
ATOM 4254 N N . GLU B 1 159 ? 8.75 9.836 21.688 1 97.94 159 GLU B N 1
ATOM 4255 C CA . GLU B 1 159 ? 8.266 9.438 20.359 1 97.94 159 GLU B CA 1
ATOM 4256 C C . GLU B 1 159 ? 6.746 9.289 20.344 1 97.94 159 GLU B C 1
ATOM 4258 O O . GLU B 1 159 ? 6.066 9.875 19.5 1 97.94 159 GLU B O 1
ATOM 4263 N N . PRO B 1 160 ? 6.148 8.539 21.312 1 98.56 160 PRO B N 1
ATOM 4264 C CA . PRO B 1 160 ? 4.695 8.359 21.25 1 98.56 160 PRO B CA 1
ATOM 4265 C C . PRO B 1 160 ? 3.934 9.68 21.375 1 98.56 160 PRO B C 1
ATOM 4267 O O . PRO B 1 160 ? 2.984 9.922 20.609 1 98.56 160 PRO B O 1
ATOM 4270 N N . ASP B 1 161 ? 4.41 10.539 22.281 1 98.56 161 ASP B N 1
ATOM 4271 C CA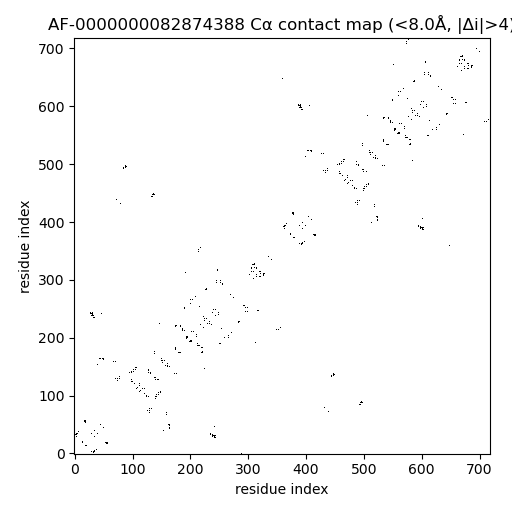 . ASP B 1 161 ? 3.752 11.828 22.453 1 98.56 161 ASP B CA 1
ATOM 4272 C C . ASP B 1 161 ? 3.9 12.688 21.203 1 98.56 161 ASP B C 1
ATOM 4274 O O . ASP B 1 161 ? 2.938 13.312 20.75 1 98.56 161 ASP B O 1
ATOM 4278 N N . ALA B 1 162 ? 5.09 12.727 20.672 1 98.81 162 ALA B N 1
ATOM 4279 C CA . ALA B 1 162 ? 5.332 13.484 19.438 1 98.81 162 ALA B CA 1
ATOM 4280 C C . ALA B 1 162 ? 4.488 12.945 18.281 1 98.81 162 ALA B C 1
ATOM 4282 O O . ALA B 1 162 ? 3.932 13.719 17.5 1 98.81 162 ALA B O 1
ATOM 4283 N N . PHE B 1 163 ? 4.359 11.609 18.25 1 98.88 163 PHE B N 1
ATOM 4284 C CA . PHE B 1 163 ? 3.607 10.961 17.188 1 98.88 163 PHE B CA 1
ATOM 4285 C C . PHE B 1 163 ? 2.146 11.398 17.219 1 98.88 163 PHE B C 1
ATOM 4287 O O . PHE B 1 163 ? 1.596 11.805 16.188 1 98.88 163 PHE B O 1
ATOM 4294 N N . TRP B 1 164 ? 1.553 11.297 18.281 1 98.88 164 TRP B N 1
ATOM 4295 C CA . TRP B 1 164 ? 0.117 11.555 18.344 1 98.88 164 TRP B CA 1
ATOM 4296 C C . TRP B 1 164 ? -0.176 13.047 18.219 1 98.88 164 TRP B C 1
ATOM 4298 O O . TRP B 1 164 ? -1.209 13.438 17.672 1 98.88 164 TRP B O 1
ATOM 4308 N N . CYS B 1 165 ? 0.747 13.914 18.688 1 98.81 165 CYS B N 1
ATOM 4309 C CA . CYS B 1 165 ? 0.623 15.336 18.391 1 98.81 165 CYS B CA 1
ATOM 4310 C C . CYS B 1 165 ? 0.75 15.594 16.891 1 98.81 165 CYS B C 1
ATOM 4312 O O . CYS B 1 165 ? 0.004 16.406 16.328 1 98.81 165 CYS B O 1
ATOM 4314 N N . PHE B 1 166 ? 1.68 14.906 16.281 1 98.88 166 PHE B N 1
ATOM 4315 C CA . PHE B 1 166 ? 1.871 15.016 14.844 1 98.88 166 PHE B CA 1
ATOM 4316 C C . PHE B 1 166 ? 0.624 14.562 14.094 1 98.88 166 PHE B C 1
ATOM 4318 O O . PHE B 1 166 ? 0.213 15.203 13.125 1 98.88 166 PHE B O 1
ATOM 4325 N N . VAL B 1 167 ? 0.015 13.461 14.539 1 98.75 167 VAL B N 1
ATOM 4326 C CA . VAL B 1 167 ? -1.227 12.984 13.945 1 98.75 167 VAL B CA 1
ATOM 4327 C C . VAL B 1 167 ? -2.293 14.07 14.016 1 98.75 167 VAL B C 1
ATOM 4329 O O . VAL B 1 167 ? -2.986 14.336 13.023 1 98.75 167 VAL B O 1
ATOM 4332 N N . GLY B 1 168 ? -2.426 14.672 15.195 1 98.5 168 GLY B N 1
ATOM 4333 C CA . GLY B 1 168 ? -3.379 15.758 15.336 1 98.5 168 GLY B CA 1
ATOM 4334 C C . GLY B 1 168 ? -3.105 16.922 14.398 1 98.5 168 GLY B C 1
ATOM 4335 O O . GLY B 1 168 ? -4.035 17.5 13.828 1 98.5 168 GLY B O 1
ATOM 4336 N N . PHE B 1 169 ? -1.849 17.234 14.266 1 98.62 169 PHE B N 1
ATOM 4337 C CA . PHE B 1 169 ? -1.452 18.312 13.359 1 98.62 169 PHE B CA 1
ATOM 4338 C C . PHE B 1 169 ? -1.757 17.953 11.914 1 98.62 169 PHE B C 1
ATOM 4340 O O . PHE B 1 169 ? -2.309 18.75 11.164 1 98.62 169 PHE B O 1
ATOM 4347 N N . MET B 1 170 ? -1.478 16.719 11.539 1 98.19 170 MET B N 1
ATOM 4348 C CA . MET B 1 170 ? -1.697 16.234 10.18 1 98.19 170 MET B CA 1
ATOM 4349 C C . MET B 1 170 ? -3.188 16.172 9.859 1 98.19 170 MET B C 1
ATOM 4351 O O . MET B 1 170 ? -3.59 16.406 8.719 1 98.19 170 MET B O 1
ATOM 4355 N N . ASP B 1 171 ? -3.979 15.891 10.828 1 96.94 171 ASP B N 1
ATOM 4356 C CA . ASP B 1 171 ? -5.422 15.859 10.602 1 96.94 171 ASP B CA 1
ATOM 4357 C C . ASP B 1 171 ? -5.922 17.203 10.078 1 96.94 171 ASP B C 1
ATOM 4359 O O . ASP B 1 171 ? -6.906 17.266 9.344 1 96.94 171 ASP B O 1
ATOM 4363 N N . ARG B 1 172 ? -5.211 18.219 10.383 1 94.88 172 ARG B N 1
ATOM 4364 C CA . ARG B 1 172 ? -5.602 19.562 9.984 1 94.88 172 ARG B CA 1
ATOM 4365 C C . ARG B 1 172 ? -4.949 19.953 8.656 1 94.88 172 ARG B C 1
ATOM 4367 O O . ARG B 1 172 ? -5.484 20.781 7.914 1 94.88 172 ARG B O 1
ATOM 4374 N N . THR B 1 173 ? -3.859 19.281 8.336 1 95.94 173 THR B N 1
ATOM 4375 C CA . THR B 1 173 ? -3.045 19.812 7.246 1 95.94 173 THR B CA 1
ATOM 4376 C C . THR B 1 173 ? -2.875 18.766 6.145 1 95.94 173 THR B C 1
ATOM 4378 O O . THR B 1 173 ? -2.301 19.047 5.09 1 95.94 173 THR B O 1
ATOM 4381 N N . MET B 1 174 ? -3.32 17.547 6.332 1 95.06 174 MET B N 1
ATOM 4382 C CA . MET B 1 174 ? -3.008 16.469 5.406 1 95.06 174 MET B CA 1
ATOM 4383 C C . MET B 1 174 ? -3.508 16.781 4.004 1 95.06 174 MET B C 1
ATOM 4385 O O . MET B 1 174 ? -2.934 16.328 3.014 1 95.06 174 MET B O 1
ATOM 4389 N N . GLY B 1 175 ? -4.574 17.609 3.926 1 94.12 175 GLY B N 1
ATOM 4390 C CA . GLY B 1 175 ? -5.059 18.016 2.615 1 94.12 175 GLY B CA 1
ATOM 4391 C C . GLY B 1 175 ? -3.99 18.672 1.765 1 94.12 175 GLY B C 1
ATOM 4392 O O . GLY B 1 175 ? -4.016 18.562 0.537 1 94.12 175 GLY B O 1
ATOM 4393 N N . ASN B 1 176 ? -3.08 19.266 2.381 1 93.25 176 ASN B N 1
ATOM 4394 C CA . ASN B 1 176 ? -1.996 19.953 1.686 1 93.25 176 ASN B CA 1
ATOM 4395 C C . ASN B 1 176 ? -1.061 18.969 0.995 1 93.25 176 ASN B C 1
ATOM 4397 O O . ASN B 1 176 ? -0.344 19.328 0.062 1 93.25 176 ASN B O 1
ATOM 4401 N N . PHE B 1 177 ? -1.102 17.75 1.43 1 93.56 177 PHE B N 1
ATOM 4402 C CA . PHE B 1 177 ? -0.106 16.781 0.976 1 93.56 177 PHE B CA 1
ATOM 4403 C C . PHE B 1 177 ? -0.735 15.75 0.049 1 93.56 177 PHE B C 1
ATOM 4405 O O . PHE B 1 177 ? -0.046 14.867 -0.462 1 93.56 177 PHE B O 1
ATOM 4412 N N . MET B 1 178 ? -1.95 15.914 -0.203 1 89.06 178 MET B N 1
ATOM 4413 C CA . MET B 1 178 ? -2.627 14.93 -1.051 1 89.06 178 MET B CA 1
ATOM 4414 C C . MET B 1 178 ? -2.215 15.102 -2.51 1 89.06 178 MET B C 1
ATOM 4416 O O . MET B 1 178 ? -1.913 16.203 -2.951 1 89.06 178 MET B O 1
ATOM 4420 N N . MET B 1 179 ? -2.277 14.078 -3.264 1 76.94 179 MET B N 1
ATOM 4421 C CA . MET B 1 179 ? -1.761 13.984 -4.625 1 76.94 179 MET B CA 1
ATOM 4422 C C . MET B 1 179 ? -2.459 14.984 -5.543 1 76.94 179 MET B C 1
ATOM 4424 O O . MET B 1 179 ? -1.808 15.656 -6.344 1 76.94 179 MET B O 1
ATOM 4428 N N . GLU B 1 180 ? -3.701 15.062 -5.504 1 77.69 180 GLU B N 1
ATOM 4429 C CA . GLU B 1 180 ? -4.41 15.953 -6.414 1 77.69 180 GLU B CA 1
ATOM 4430 C C . GLU B 1 180 ? -4.227 17.422 -6.004 1 77.69 180 GLU B C 1
ATOM 4432 O O . GLU B 1 180 ? -4.531 18.328 -6.777 1 77.69 180 GLU B O 1
ATOM 4437 N N . GLN B 1 181 ? -3.58 17.625 -4.867 1 79.06 181 GLN B N 1
ATOM 4438 C CA . GLN B 1 181 ? -3.287 18.938 -4.32 1 79.06 181 GLN B CA 1
ATOM 4439 C C . GLN B 1 181 ? -4.492 19.859 -4.445 1 79.06 181 GLN B C 1
ATOM 4441 O O . GLN B 1 181 ? -4.34 21.062 -4.73 1 79.06 181 GLN B O 1
ATOM 4446 N N . THR B 1 182 ? -5.598 19.281 -4.453 1 84.44 182 THR B N 1
ATOM 4447 C CA . THR B 1 182 ? -6.84 20.047 -4.555 1 84.44 182 THR B CA 1
ATOM 4448 C C . THR B 1 182 ? -6.934 21.078 -3.434 1 84.44 182 THR B C 1
ATOM 4450 O O . THR B 1 182 ? -7.32 22.219 -3.67 1 84.44 182 THR B O 1
ATOM 4453 N N . SER B 1 183 ? -6.535 20.688 -2.324 1 91 183 SER B N 1
ATOM 4454 C CA . SER B 1 183 ? -6.578 21.578 -1.168 1 91 183 SER B CA 1
ATOM 4455 C C . SER B 1 183 ? -5.629 22.766 -1.344 1 91 183 SER B C 1
ATOM 4457 O O . SER B 1 183 ? -5.988 23.891 -1.036 1 91 183 SER B O 1
ATOM 4459 N N . MET B 1 184 ? -4.477 22.531 -1.813 1 91.19 184 MET B N 1
ATOM 4460 C CA . MET B 1 184 ? -3.488 23.578 -2.025 1 91.19 184 MET B CA 1
ATOM 4461 C C . MET B 1 184 ? -3.963 24.562 -3.086 1 91.19 184 MET B C 1
ATOM 4463 O O . MET B 1 184 ? -3.834 25.781 -2.91 1 91.19 184 MET B O 1
ATOM 4467 N N . LYS B 1 185 ? -4.504 24.031 -4.121 1 90.12 185 LYS B N 1
ATOM 4468 C CA . LYS B 1 185 ? -5.043 24.875 -5.18 1 90.12 185 LYS B CA 1
ATOM 4469 C C . LYS B 1 185 ? -6.191 25.734 -4.656 1 90.12 185 LYS B C 1
ATOM 4471 O O . LYS B 1 185 ? -6.277 26.922 -4.977 1 90.12 185 LYS B O 1
ATOM 4476 N N . GLU B 1 186 ? -6.957 25.109 -3.912 1 93.38 186 GLU B N 1
ATOM 4477 C CA . GLU B 1 186 ? -8.078 25.828 -3.322 1 93.38 186 GLU B CA 1
ATOM 4478 C C . GLU B 1 186 ? -7.602 26.953 -2.414 1 93.38 186 GLU B C 1
ATOM 4480 O O . GLU B 1 186 ? -8.133 28.062 -2.461 1 93.38 186 GLU B O 1
ATOM 4485 N N . GLN B 1 187 ? -6.656 26.703 -1.641 1 95.19 187 GLN B N 1
ATOM 4486 C CA . GLN B 1 187 ? -6.117 27.719 -0.735 1 95.19 187 GLN B CA 1
ATOM 4487 C C . GLN B 1 187 ? -5.5 28.875 -1.51 1 95.19 187 GLN B C 1
ATOM 4489 O O . GLN B 1 187 ? -5.633 30.031 -1.11 1 95.19 187 GLN B O 1
ATOM 4494 N N . LEU B 1 188 ? -4.852 28.547 -2.584 1 94.88 188 LEU B N 1
ATOM 4495 C CA . LEU B 1 188 ? -4.238 29.594 -3.402 1 94.88 188 LEU B CA 1
ATOM 4496 C C . LEU B 1 188 ? -5.305 30.469 -4.059 1 94.88 188 LEU B C 1
ATOM 4498 O O . LEU B 1 188 ? -5.133 31.688 -4.172 1 94.88 188 LEU B O 1
ATOM 4502 N N . LEU B 1 189 ? -6.395 29.844 -4.441 1 94.69 189 LEU B N 1
ATOM 4503 C CA . LEU B 1 189 ? -7.516 30.594 -5 1 94.69 189 LEU B CA 1
ATOM 4504 C C . LEU B 1 189 ? -8.148 31.484 -3.941 1 94.69 189 LEU B C 1
ATOM 4506 O O . LEU B 1 189 ? -8.492 32.656 -4.223 1 94.69 189 LEU B O 1
ATOM 4510 N N . GLN B 1 190 ? -8.312 30.906 -2.865 1 96.06 190 GLN B N 1
ATOM 4511 C CA . GLN B 1 190 ? -8.852 31.688 -1.748 1 96.06 190 GLN B CA 1
ATOM 4512 C C . GLN B 1 190 ? -7.941 32.844 -1.394 1 96.06 190 GLN B C 1
ATOM 4514 O O . GLN B 1 190 ? -8.414 33.969 -1.116 1 96.06 190 GLN B O 1
ATOM 4519 N N . LEU B 1 191 ? -6.703 32.594 -1.396 1 97.19 191 LEU B N 1
ATOM 4520 C CA . LEU B 1 191 ? -5.703 33.625 -1.124 1 97.19 191 LEU B CA 1
ATOM 4521 C C . LEU B 1 191 ? -5.793 34.75 -2.148 1 97.19 191 LEU B C 1
ATOM 4523 O O . LEU B 1 191 ? -5.746 35.906 -1.787 1 97.19 191 LEU B O 1
ATOM 4527 N N . ALA B 1 192 ? -5.926 34.375 -3.355 1 95.69 192 ALA B N 1
ATOM 4528 C CA . ALA B 1 192 ? -6.047 35.344 -4.43 1 95.69 192 ALA B CA 1
ATOM 4529 C C . ALA B 1 192 ? -7.297 36.219 -4.258 1 95.69 192 ALA B C 1
ATOM 4531 O O . ALA B 1 192 ? -7.258 37.406 -4.453 1 95.69 192 ALA B O 1
ATOM 4532 N N . CYS B 1 193 ? -8.32 35.562 -3.926 1 95.94 193 CYS B N 1
ATOM 4533 C CA . CYS B 1 193 ? -9.586 36.25 -3.709 1 95.94 193 CYS B CA 1
ATOM 4534 C C . CYS B 1 193 ? -9.461 37.281 -2.574 1 95.94 193 CYS B C 1
ATOM 4536 O O . CYS B 1 193 ? -9.836 38.438 -2.73 1 95.94 193 CYS B O 1
ATOM 4538 N N . LEU B 1 194 ? -8.93 36.844 -1.54 1 97 194 LEU B N 1
ATOM 4539 C CA . LEU B 1 194 ? -8.773 37.719 -0.383 1 97 194 LEU B CA 1
ATOM 4540 C C . LEU B 1 194 ? -7.816 38.875 -0.693 1 97 194 LEU B C 1
ATOM 4542 O O . LEU B 1 194 ? -8.047 40 -0.272 1 97 194 LEU B O 1
ATOM 4546 N N . LEU B 1 195 ? -6.742 38.531 -1.401 1 97.38 195 LEU B N 1
ATOM 4547 C CA . LEU B 1 195 ? -5.77 39.562 -1.775 1 97.38 195 LEU B CA 1
ATOM 4548 C C . LEU B 1 195 ? -6.41 40.625 -2.656 1 97.38 195 LEU B C 1
ATOM 4550 O O . LEU B 1 195 ? -6.129 41.812 -2.5 1 97.38 195 LEU B O 1
ATOM 4554 N N . GLN B 1 196 ? -7.25 40.188 -3.527 1 96.25 196 GLN B N 1
ATOM 4555 C CA . GLN B 1 196 ? -7.945 41.125 -4.422 1 96.25 196 GLN B CA 1
ATOM 4556 C C . GLN B 1 196 ? -8.812 42.094 -3.637 1 96.25 196 GLN B C 1
ATOM 4558 O O . GLN B 1 196 ? -8.977 43.25 -4.035 1 96.25 196 GLN B O 1
ATOM 4563 N N . ILE B 1 197 ? -9.375 41.656 -2.619 1 96 197 ILE B N 1
ATOM 4564 C CA . ILE B 1 197 ? -10.258 42.469 -1.794 1 96 197 ILE B CA 1
ATOM 4565 C C . ILE B 1 197 ? -9.422 43.406 -0.937 1 96 197 ILE B C 1
ATOM 4567 O O . ILE B 1 197 ? -9.711 44.625 -0.866 1 96 197 ILE B O 1
ATOM 4571 N N . LEU B 1 198 ? -8.383 42.938 -0.326 1 96.81 198 LEU B N 1
ATOM 4572 C CA . LEU B 1 198 ? -7.633 43.656 0.688 1 96.81 198 LEU B CA 1
ATOM 4573 C C . LEU B 1 198 ? -6.621 44.594 0.04 1 96.81 198 LEU B C 1
ATOM 4575 O O . LEU B 1 198 ? -6.301 45.656 0.594 1 96.81 198 LEU B O 1
ATOM 4579 N N . ASP B 1 199 ? -6.09 44.156 -1.088 1 96.81 199 ASP B N 1
ATOM 4580 C CA . ASP B 1 199 ? -5.086 44.938 -1.801 1 96.81 199 ASP B CA 1
ATOM 4581 C C . ASP B 1 199 ? -5.195 44.719 -3.311 1 96.81 199 ASP B C 1
ATOM 4583 O O . ASP B 1 199 ? -4.344 44.062 -3.914 1 96.81 199 ASP B O 1
ATOM 4587 N N . PRO B 1 200 ? -6.121 45.375 -3.93 1 96.25 200 PRO B N 1
ATOM 4588 C CA . PRO B 1 200 ? -6.348 45.188 -5.367 1 96.25 200 PRO B CA 1
ATOM 4589 C C . PRO B 1 200 ? -5.148 45.594 -6.211 1 96.25 200 PRO B C 1
ATOM 4591 O O . PRO B 1 200 ? -4.902 45.031 -7.273 1 96.25 200 PRO B O 1
ATOM 4594 N N . GLU B 1 201 ? -4.449 46.594 -5.754 1 96.06 201 GLU B N 1
ATOM 4595 C CA . GLU B 1 201 ? -3.287 47.062 -6.508 1 96.06 201 GLU B CA 1
ATOM 4596 C C . GLU B 1 201 ? -2.223 45.969 -6.602 1 96.06 201 GLU B C 1
ATOM 4598 O O . GLU B 1 201 ? -1.7 45.688 -7.688 1 96.06 201 GLU B O 1
ATOM 4603 N N . LEU B 1 202 ? -1.934 45.406 -5.512 1 96.12 202 LEU B N 1
ATOM 4604 C CA . LEU B 1 202 ? -0.958 44.312 -5.504 1 96.12 202 LEU B CA 1
ATOM 4605 C C . LEU B 1 202 ? -1.469 43.125 -6.301 1 96.12 202 LEU B C 1
ATOM 4607 O O . LEU B 1 202 ? -0.717 42.531 -7.07 1 96.12 202 LEU B O 1
ATOM 4611 N N . ALA B 1 203 ? -2.701 42.781 -6.156 1 95.88 203 ALA B N 1
ATOM 4612 C CA . ALA B 1 203 ? -3.307 41.656 -6.867 1 95.88 203 ALA B CA 1
ATOM 4613 C C . ALA B 1 203 ? -3.205 41.844 -8.375 1 95.88 203 ALA B C 1
ATOM 4615 O O . ALA B 1 203 ? -2.846 40.938 -9.102 1 95.88 203 ALA B O 1
ATOM 4616 N N . ASN B 1 204 ? -3.512 43.031 -8.789 1 95.31 204 ASN B N 1
ATOM 4617 C CA . ASN B 1 204 ? -3.459 43.344 -10.219 1 95.31 204 ASN B CA 1
ATOM 4618 C C . ASN B 1 204 ? -2.029 43.281 -10.75 1 95.31 204 ASN B C 1
ATOM 4620 O O . ASN B 1 204 ? -1.797 42.844 -11.875 1 95.31 204 ASN B O 1
ATOM 4624 N N . TYR B 1 205 ? -1.185 43.812 -9.961 1 94.75 205 TYR B N 1
ATOM 4625 C CA . TYR B 1 205 ? 0.221 43.75 -10.352 1 94.75 205 TYR B CA 1
ATOM 4626 C C . TYR B 1 205 ? 0.675 42.312 -10.547 1 94.75 205 TYR B C 1
ATOM 4628 O O . TYR B 1 205 ? 1.309 41.969 -11.555 1 94.75 205 TYR B O 1
ATOM 4636 N N . LEU B 1 206 ? 0.366 41.438 -9.633 1 94.62 206 LEU B N 1
ATOM 4637 C CA . LEU B 1 206 ? 0.767 40.031 -9.695 1 94.62 206 LEU B CA 1
ATOM 4638 C C . LEU B 1 206 ? 0.136 39.344 -10.898 1 94.62 206 LEU B C 1
ATOM 4640 O O . LEU B 1 206 ? 0.789 38.562 -11.57 1 94.62 206 LEU B O 1
ATOM 4644 N N . ASN B 1 207 ? -1.077 39.656 -11.164 1 92.31 207 ASN B N 1
ATOM 4645 C CA . ASN B 1 207 ? -1.753 39.125 -12.336 1 92.31 207 ASN B CA 1
ATOM 4646 C C . ASN B 1 207 ? -1.059 39.531 -13.633 1 92.31 207 ASN B C 1
ATOM 4648 O O . ASN B 1 207 ? -0.905 38.719 -14.547 1 92.31 207 ASN B O 1
ATOM 4652 N N . ALA B 1 208 ? -0.678 40.688 -13.609 1 92.06 208 ALA B N 1
ATOM 4653 C CA . ALA B 1 208 ? -0.062 41.25 -14.812 1 92.06 208 ALA B CA 1
ATOM 4654 C C . ALA B 1 208 ? 1.342 40.719 -15.023 1 92.06 208 ALA B C 1
ATOM 4656 O O . ALA B 1 208 ? 1.873 40.75 -16.141 1 92.06 208 ALA B O 1
ATOM 4657 N N . HIS B 1 209 ? 1.919 40.219 -14.062 1 90.75 209 HIS B N 1
ATOM 4658 C CA . HIS B 1 209 ? 3.289 39.75 -14.141 1 90.75 209 HIS B CA 1
ATOM 4659 C C . HIS B 1 209 ? 3.344 38.219 -13.969 1 90.75 209 HIS B C 1
ATOM 4661 O O . HIS B 1 209 ? 4.273 37.688 -13.352 1 90.75 209 HIS B O 1
ATOM 4667 N N . GLU B 1 210 ? 2.346 37.531 -14.266 1 86.62 210 GLU B N 1
ATOM 4668 C CA . GLU B 1 210 ? 2.24 36.094 -14.344 1 86.62 210 GLU B CA 1
ATOM 4669 C C . GLU B 1 210 ? 2.41 35.438 -12.977 1 86.62 210 GLU B C 1
ATOM 4671 O O . GLU B 1 210 ? 2.992 34.344 -12.859 1 86.62 210 GLU B O 1
ATOM 4676 N N . SER B 1 211 ? 2.014 36.125 -12.023 1 88.62 211 SER B N 1
ATOM 4677 C CA . SER B 1 211 ? 2.129 35.625 -10.656 1 88.62 211 SER B CA 1
ATOM 4678 C C . SER B 1 211 ? 0.782 35.688 -9.938 1 88.62 211 SER B C 1
ATOM 4680 O O . SER B 1 211 ? 0.726 35.656 -8.711 1 88.62 211 SER B O 1
ATOM 4682 N N . GLY B 1 212 ? -0.217 35.656 -10.734 1 90.06 212 GLY B N 1
ATOM 4683 C CA . GLY B 1 212 ? -1.562 35.75 -10.195 1 90.06 212 GLY B CA 1
ATOM 4684 C C . GLY B 1 212 ? -2.021 34.5 -9.5 1 90.06 212 GLY B C 1
ATOM 4685 O O . GLY B 1 212 ? -2.93 34.531 -8.672 1 90.06 212 GLY B O 1
ATOM 4686 N N . ASN B 1 213 ? -1.413 33.406 -9.828 1 88.75 213 ASN B N 1
ATOM 4687 C CA . ASN B 1 213 ? -1.766 32.125 -9.211 1 88.75 213 ASN B CA 1
ATOM 4688 C C . ASN B 1 213 ? -1.167 31.984 -7.812 1 88.75 213 ASN B C 1
ATOM 4690 O O . ASN B 1 213 ? -1.555 31.109 -7.047 1 88.75 213 ASN B O 1
ATOM 4694 N N . LEU B 1 214 ? -0.241 32.812 -7.508 1 93.56 214 LEU B N 1
ATOM 4695 C CA . LEU B 1 214 ? 0.382 32.938 -6.195 1 93.56 214 LEU B CA 1
ATOM 4696 C C . LEU B 1 214 ? 1.128 31.672 -5.824 1 93.56 214 LEU B C 1
ATOM 4698 O O . LEU B 1 214 ? 1.227 31.328 -4.645 1 93.56 214 LEU B O 1
ATOM 4702 N N . PHE B 1 215 ? 1.699 31.016 -6.73 1 88.81 215 PHE B N 1
ATOM 4703 C CA . PHE B 1 215 ? 2.418 29.766 -6.508 1 88.81 215 PHE B CA 1
ATOM 4704 C C . PHE B 1 215 ? 3.664 30 -5.664 1 88.81 215 PHE B C 1
ATOM 4706 O O . PHE B 1 215 ? 4.156 29.078 -5.004 1 88.81 215 PHE B O 1
ATOM 4713 N N . PHE B 1 216 ? 4.09 31.234 -5.699 1 90.81 216 PHE B N 1
ATOM 4714 C CA . PHE B 1 216 ? 5.281 31.547 -4.918 1 90.81 216 PHE B CA 1
ATOM 4715 C C . PHE B 1 216 ? 4.98 31.469 -3.426 1 90.81 216 PHE B C 1
ATOM 4717 O O . PHE B 1 216 ? 5.902 31.469 -2.604 1 90.81 216 PHE B O 1
ATOM 4724 N N . CYS B 1 217 ? 3.709 31.312 -3.055 1 94 217 CYS B N 1
ATOM 4725 C CA . CYS B 1 217 ? 3.309 31.141 -1.662 1 94 217 CYS B CA 1
ATOM 4726 C C . CYS B 1 217 ? 3.113 29.672 -1.329 1 94 217 CYS B C 1
ATOM 4728 O O . CYS B 1 217 ? 2.764 29.328 -0.199 1 94 217 CYS B O 1
ATOM 4730 N N . PHE B 1 218 ? 3.338 28.875 -2.234 1 91.62 218 PHE B N 1
ATOM 4731 C CA . PHE B 1 218 ? 3.045 27.453 -2.102 1 91.62 218 PHE B CA 1
ATOM 4732 C C . PHE B 1 218 ? 3.766 26.859 -0.895 1 91.62 218 PHE B C 1
ATOM 4734 O O . PHE B 1 218 ? 3.146 26.203 -0.054 1 91.62 218 PHE B O 1
ATOM 4741 N N . ARG B 1 219 ? 4.992 27.078 -0.724 1 92.38 219 ARG B N 1
ATOM 4742 C CA . ARG B 1 219 ? 5.781 26.516 0.367 1 92.38 219 ARG B CA 1
ATOM 4743 C C . ARG B 1 219 ? 5.273 27.016 1.72 1 92.38 219 ARG B C 1
ATOM 4745 O O . ARG B 1 219 ? 5.238 26.25 2.688 1 92.38 219 ARG B O 1
ATOM 4752 N N . TRP B 1 220 ? 4.891 28.344 1.767 1 95.75 220 TRP B N 1
ATOM 4753 C CA . TRP B 1 220 ? 4.34 28.906 2.996 1 95.75 220 TRP B CA 1
ATOM 4754 C C . TRP B 1 220 ? 3.141 28.094 3.473 1 95.75 220 TRP B C 1
ATOM 4756 O O . TRP B 1 220 ? 3.061 27.719 4.648 1 95.75 220 TRP B O 1
ATOM 4766 N N . LEU B 1 221 ? 2.32 27.812 2.523 1 95.94 221 LEU B N 1
ATOM 4767 C CA . LEU B 1 221 ? 1.064 27.156 2.854 1 95.94 221 LEU B CA 1
ATOM 4768 C C . LEU B 1 221 ? 1.293 25.672 3.143 1 95.94 221 LEU B C 1
ATOM 4770 O O . LEU B 1 221 ? 0.675 25.109 4.051 1 95.94 221 LEU B O 1
ATOM 4774 N N . LEU B 1 222 ? 2.174 25.062 2.459 1 94.44 222 LEU B N 1
ATOM 4775 C CA . LEU B 1 222 ? 2.424 23.625 2.584 1 94.44 222 LEU B CA 1
ATOM 4776 C C . LEU B 1 222 ? 2.914 23.281 3.986 1 94.44 222 LEU B C 1
ATOM 4778 O O . LEU B 1 222 ? 2.439 22.328 4.598 1 94.44 222 LEU B O 1
ATOM 4782 N N . VAL B 1 223 ? 3.887 24.094 4.477 1 96.19 223 VAL B N 1
ATOM 4783 C CA . VAL B 1 223 ? 4.492 23.75 5.758 1 96.19 223 VAL B CA 1
ATOM 4784 C C . VAL B 1 223 ? 4.156 24.812 6.797 1 96.19 223 VAL B C 1
ATOM 4786 O O . VAL B 1 223 ? 4.863 24.969 7.797 1 96.19 223 VAL B O 1
ATOM 4789 N N . LEU B 1 224 ? 3.143 25.641 6.457 1 97.5 224 LEU B N 1
ATOM 4790 C CA . LEU B 1 224 ? 2.615 26.656 7.367 1 97.5 224 LEU B CA 1
ATOM 4791 C C . LEU B 1 224 ? 3.736 27.531 7.91 1 97.5 224 LEU B C 1
ATOM 4793 O O . LEU B 1 224 ? 3.863 27.703 9.125 1 97.5 224 LEU B O 1
ATOM 4797 N N . PHE B 1 225 ? 4.621 27.969 7.07 1 97.62 225 PHE B N 1
ATOM 4798 C CA . PHE B 1 225 ? 5.621 29.016 7.277 1 97.62 225 PHE B CA 1
ATOM 4799 C C . PHE B 1 225 ? 6.785 28.5 8.109 1 97.62 225 PHE B C 1
ATOM 4801 O O . PHE B 1 225 ? 7.57 29.281 8.648 1 97.62 225 PHE B O 1
ATOM 4808 N N . LYS B 1 226 ? 6.93 27.188 8.258 1 97.25 226 LYS B N 1
ATOM 4809 C CA . LYS B 1 226 ? 7.98 26.594 9.078 1 97.25 226 LYS B CA 1
ATOM 4810 C C . LYS B 1 226 ? 9.359 27.094 8.648 1 97.25 226 LYS B C 1
ATOM 4812 O O . LYS B 1 226 ? 10.234 27.312 9.492 1 97.25 226 LYS B O 1
ATOM 4817 N N . ARG B 1 227 ? 9.539 27.359 7.441 1 93.88 227 ARG B N 1
ATOM 4818 C CA . ARG B 1 227 ? 10.859 27.672 6.918 1 93.88 227 ARG B CA 1
ATOM 4819 C C . ARG B 1 227 ? 11.141 29.172 7.031 1 93.88 227 ARG B C 1
ATOM 4821 O O . ARG B 1 227 ? 12.281 29.609 6.832 1 93.88 227 ARG B O 1
ATOM 4828 N N . GLU B 1 228 ? 10.117 29.891 7.375 1 95.62 228 GLU B N 1
ATOM 4829 C CA . GLU B 1 228 ? 10.234 31.344 7.336 1 95.62 228 GLU B CA 1
ATOM 4830 C C . GLU B 1 228 ? 10.562 31.906 8.719 1 95.62 228 GLU B C 1
ATOM 4832 O O . GLU B 1 228 ? 11 33.062 8.836 1 95.62 228 GLU B O 1
ATOM 4837 N N . PHE B 1 229 ? 10.445 31.125 9.695 1 97 229 PHE B N 1
ATOM 4838 C CA . PHE B 1 229 ? 10.594 31.641 11.055 1 97 229 PHE B CA 1
ATOM 4839 C C . PHE B 1 229 ? 11.508 30.75 11.883 1 97 229 PHE B C 1
ATOM 4841 O O . PHE B 1 229 ? 11.766 29.609 11.516 1 97 229 PHE B O 1
ATOM 4848 N N . SER B 1 230 ? 11.977 31.312 13 1 95.62 230 SER B N 1
ATOM 4849 C CA . SER B 1 230 ? 12.711 30.516 13.984 1 95.62 230 SER B CA 1
ATOM 4850 C C . SER B 1 230 ? 11.805 29.484 14.648 1 95.62 230 SER B C 1
ATOM 4852 O O . SER B 1 230 ? 10.578 29.578 14.555 1 95.62 230 SER B O 1
ATOM 4854 N N . ASN B 1 231 ? 12.414 28.578 15.297 1 94.62 231 ASN B N 1
ATOM 4855 C CA . ASN B 1 231 ? 11.656 27.547 15.977 1 94.62 231 ASN B CA 1
ATOM 4856 C C . ASN B 1 231 ? 10.742 28.125 17.047 1 94.62 231 ASN B C 1
ATOM 4858 O O . ASN B 1 231 ? 9.602 27.688 17.203 1 94.62 231 ASN B O 1
ATOM 4862 N N . GLU B 1 232 ? 11.234 29.062 17.719 1 94.75 232 GLU B N 1
ATOM 4863 C CA . GLU B 1 232 ? 10.445 29.703 18.766 1 94.75 232 GLU B CA 1
ATOM 4864 C C . GLU B 1 232 ? 9.25 30.453 18.188 1 94.75 232 GLU B C 1
ATOM 4866 O O . GLU B 1 232 ? 8.133 30.359 18.688 1 94.75 232 GLU B O 1
ATOM 4871 N N . ASP B 1 233 ? 9.531 31.141 17.156 1 97.06 233 ASP B N 1
ATOM 4872 C CA . ASP B 1 233 ? 8.477 31.953 16.547 1 97.06 233 ASP B CA 1
ATOM 4873 C C . ASP B 1 233 ? 7.418 31.062 15.891 1 97.06 233 ASP B C 1
ATOM 4875 O O . ASP B 1 233 ? 6.219 31.344 16 1 97.06 233 ASP B O 1
ATOM 4879 N N . ILE B 1 234 ? 7.871 30.047 15.234 1 97.69 234 ILE B N 1
ATOM 4880 C CA . ILE B 1 234 ? 6.93 29.219 14.492 1 97.69 234 ILE B CA 1
ATOM 4881 C C . ILE B 1 234 ? 6.02 28.469 15.469 1 97.69 234 ILE B C 1
ATOM 4883 O O . ILE B 1 234 ? 4.844 28.25 15.172 1 97.69 234 ILE B O 1
ATOM 4887 N N . MET B 1 235 ? 6.504 28.125 16.641 1 98 235 MET B N 1
ATOM 4888 C CA . MET B 1 235 ? 5.676 27.484 17.656 1 98 235 MET B CA 1
ATOM 4889 C C . MET B 1 235 ? 4.516 28.391 18.062 1 98 235 MET B C 1
ATOM 4891 O O . MET B 1 235 ? 3.375 27.922 18.156 1 98 235 MET B O 1
ATOM 4895 N N . ILE B 1 236 ? 4.828 29.609 18.219 1 98.12 236 ILE B N 1
ATOM 4896 C CA . ILE B 1 236 ? 3.803 30.562 18.625 1 98.12 236 ILE B CA 1
ATOM 4897 C C . ILE B 1 236 ? 2.785 30.734 17.5 1 98.12 236 ILE B C 1
ATOM 4899 O O . ILE B 1 236 ? 1.575 30.734 17.75 1 98.12 236 ILE B O 1
ATOM 4903 N N . ILE B 1 237 ? 3.271 30.844 16.297 1 98.56 237 ILE B N 1
ATOM 4904 C CA . ILE B 1 237 ? 2.4 31.016 15.133 1 98.56 237 ILE B CA 1
ATOM 4905 C C . ILE B 1 237 ? 1.451 29.812 15.023 1 98.56 237 ILE B C 1
ATOM 4907 O O . ILE B 1 237 ? 0.242 30 14.852 1 98.56 237 ILE B O 1
ATOM 4911 N N . TRP B 1 238 ? 1.985 28.609 15.195 1 98.69 238 TRP B N 1
ATOM 4912 C CA . TRP B 1 238 ? 1.164 27.406 15.094 1 98.69 238 TRP B CA 1
ATOM 4913 C C . TRP B 1 238 ? 0.151 27.344 16.234 1 98.69 238 TRP B C 1
ATOM 4915 O O . TRP B 1 238 ? -0.998 26.953 16.031 1 98.69 238 TRP B O 1
ATOM 4925 N N . GLU B 1 239 ? 0.568 27.703 17.422 1 98.62 239 GLU B N 1
ATOM 4926 C CA . GLU B 1 239 ? -0.355 27.75 18.547 1 98.62 239 GLU B CA 1
ATOM 4927 C C . GLU B 1 239 ? -1.548 28.656 18.25 1 98.62 239 GLU B C 1
ATOM 4929 O O . GLU B 1 239 ? -2.689 28.297 18.547 1 98.62 239 GLU B O 1
ATOM 4934 N N . VAL B 1 240 ? -1.223 29.75 17.625 1 98.25 240 VAL B N 1
ATOM 4935 C CA . VAL B 1 240 ? -2.271 30.688 17.234 1 98.25 240 VAL B CA 1
ATOM 4936 C C . VAL B 1 240 ? -3.188 30.031 16.203 1 98.25 240 VAL B C 1
ATOM 4938 O O . VAL B 1 240 ? -4.41 30.062 16.344 1 98.25 240 VAL B O 1
ATOM 4941 N N . PHE B 1 241 ? -2.58 29.375 15.227 1 98.31 241 PHE B N 1
ATOM 4942 C CA . PHE B 1 241 ? -3.355 28.734 14.172 1 98.31 241 PHE B CA 1
ATOM 4943 C C . PHE B 1 241 ? -4.215 27.609 14.75 1 98.31 241 PHE B C 1
ATOM 4945 O O . PHE B 1 241 ? -5.359 27.422 14.328 1 98.31 241 PHE B O 1
ATOM 4952 N N . TRP B 1 242 ? -3.711 26.906 15.734 1 98.19 242 TRP B N 1
ATOM 4953 C CA . TRP B 1 242 ? -4.379 25.719 16.281 1 98.19 242 TRP B CA 1
ATOM 4954 C C . TRP B 1 242 ? -5.621 26.109 17.062 1 98.19 242 TRP B C 1
ATOM 4956 O O . TRP B 1 242 ? -6.477 25.266 17.344 1 98.19 242 TRP B O 1
ATOM 4966 N N . THR B 1 243 ? -5.734 27.359 17.406 1 97.56 243 THR B N 1
ATOM 4967 C CA . THR B 1 243 ? -6.91 27.797 18.141 1 97.56 243 THR B CA 1
ATOM 4968 C C . THR B 1 243 ? -8.133 27.859 17.234 1 97.56 243 THR B C 1
ATOM 4970 O O . THR B 1 243 ? -9.273 27.828 17.719 1 97.56 243 THR B O 1
ATOM 4973 N N . GLY B 1 244 ? -7.902 28.094 15.938 1 96.19 244 GLY B N 1
ATOM 4974 C CA . GLY B 1 244 ? -9 28.266 15 1 96.19 244 GLY B CA 1
ATOM 4975 C C . GLY B 1 244 ? -9.602 29.656 15.023 1 96.19 244 GLY B C 1
ATOM 4976 O O . GLY B 1 244 ? -10.625 29.906 14.383 1 96.19 244 GLY B O 1
ATOM 4977 N N . LEU B 1 245 ? -8.953 30.453 15.789 1 96.06 245 LEU B N 1
ATOM 4978 C CA . LEU B 1 245 ? -9.422 31.828 15.898 1 96.06 245 LEU B CA 1
ATOM 4979 C C . LEU B 1 245 ? -8.586 32.75 15.023 1 96.06 245 LEU B C 1
ATOM 4981 O O . LEU B 1 245 ? -7.41 32.5 14.766 1 96.06 245 LEU B O 1
ATOM 4985 N N . PRO B 1 246 ? -9.164 33.844 14.594 1 95.75 246 PRO B N 1
ATOM 4986 C CA . PRO B 1 246 ? -10.562 34.281 14.719 1 95.75 246 PRO B CA 1
ATOM 4987 C C . PRO B 1 246 ? -11.469 33.625 13.664 1 95.75 246 PRO B C 1
ATOM 4989 O O . PRO B 1 246 ? -12.688 33.781 13.727 1 95.75 246 PRO B O 1
ATOM 4992 N N . CYS B 1 247 ? -10.828 32.875 12.727 1 94.62 247 CYS B N 1
ATOM 4993 C CA . CYS B 1 247 ? -11.547 32.219 11.648 1 94.62 247 CYS B CA 1
ATOM 4994 C C . CYS B 1 247 ? -10.828 30.938 11.227 1 94.62 247 CYS B C 1
ATOM 4996 O O . CYS B 1 247 ? -9.672 30.719 11.594 1 94.62 247 CYS B O 1
ATOM 4998 N N . PRO B 1 248 ? -11.43 29.953 10.484 1 90.94 248 PRO B N 1
ATOM 4999 C CA . PRO B 1 248 ? -10.836 28.672 10.125 1 90.94 248 PRO B CA 1
ATOM 5000 C C . PRO B 1 248 ? -9.602 28.812 9.242 1 90.94 248 PRO B C 1
ATOM 5002 O O . PRO B 1 248 ? -8.703 27.969 9.273 1 90.94 248 PRO B O 1
ATOM 5005 N N . ASN B 1 249 ? -9.398 29.797 8.445 1 95.44 249 ASN B N 1
ATOM 5006 C CA . ASN B 1 249 ? -8.289 29.953 7.512 1 95.44 249 ASN B CA 1
ATOM 5007 C C . ASN B 1 249 ? -7.516 31.25 7.789 1 95.44 249 ASN B C 1
ATOM 5009 O O . ASN B 1 249 ? -7.156 31.969 6.859 1 95.44 249 ASN B O 1
ATOM 5013 N N . PHE B 1 250 ? -7.262 31.375 9.055 1 98 250 PHE B N 1
ATOM 5014 C CA . PHE B 1 250 ? -6.551 32.562 9.484 1 98 250 PHE B CA 1
ATOM 5015 C C . PHE B 1 250 ? -5.156 32.625 8.867 1 98 250 PHE B C 1
ATOM 5017 O O . PHE B 1 250 ? -4.621 33.719 8.625 1 98 250 PHE B O 1
ATOM 5024 N N . HIS B 1 251 ? -4.5 31.453 8.555 1 98.12 251 HIS B N 1
ATOM 5025 C CA . HIS B 1 251 ? -3.16 31.375 7.977 1 98.12 251 HIS B CA 1
ATOM 5026 C C . HIS B 1 251 ? -3.109 32.062 6.613 1 98.12 251 HIS B C 1
ATOM 5028 O O . HIS B 1 251 ? -2.057 32.531 6.195 1 98.12 251 HIS B O 1
ATOM 5034 N N . LEU B 1 252 ? -4.242 32.156 5.918 1 98.19 252 LEU B N 1
ATOM 5035 C CA . LEU B 1 252 ? -4.289 32.844 4.637 1 98.19 252 LEU B CA 1
ATOM 5036 C C . LEU B 1 252 ? -4.145 34.375 4.836 1 98.19 252 LEU B C 1
ATOM 5038 O O . LEU B 1 252 ? -3.451 35.031 4.066 1 98.19 252 LEU B O 1
ATOM 5042 N N . LEU B 1 253 ? -4.828 34.844 5.844 1 98.44 253 LEU B N 1
ATOM 5043 C CA . LEU B 1 253 ? -4.695 36.25 6.156 1 98.44 253 LEU B CA 1
ATOM 5044 C C . LEU B 1 253 ? -3.281 36.594 6.625 1 98.44 253 LEU B C 1
ATOM 5046 O O . LEU B 1 253 ? -2.76 37.656 6.34 1 98.44 253 LEU B O 1
ATOM 5050 N N . PHE B 1 254 ? -2.729 35.656 7.355 1 98.56 254 PHE B N 1
ATOM 5051 C CA . PHE B 1 254 ? -1.335 35.781 7.758 1 98.56 254 PHE B CA 1
ATOM 5052 C C . PHE B 1 254 ? -0.426 35.906 6.539 1 98.56 254 PHE B C 1
ATOM 5054 O O . PHE B 1 254 ? 0.497 36.719 6.52 1 98.56 254 PHE B O 1
ATOM 5061 N N . CYS B 1 255 ? -0.688 35.125 5.527 1 98.12 255 CYS B N 1
ATOM 5062 C CA . CYS B 1 255 ? 0.042 35.188 4.266 1 98.12 255 CYS B CA 1
ATOM 5063 C C . CYS B 1 255 ? -0.087 36.531 3.605 1 98.12 255 CYS B C 1
ATOM 5065 O O . CYS B 1 255 ? 0.909 37.125 3.168 1 98.12 255 CYS B O 1
ATOM 5067 N N . ILE B 1 256 ? -1.262 37.062 3.572 1 98.12 256 ILE B N 1
ATOM 5068 C CA . ILE B 1 256 ? -1.521 38.375 2.945 1 98.12 256 ILE B CA 1
ATOM 5069 C C . ILE B 1 256 ? -0.83 39.469 3.736 1 98.12 256 ILE B C 1
ATOM 5071 O O . ILE B 1 256 ? -0.332 40.438 3.156 1 98.12 256 ILE B O 1
ATOM 5075 N N . ALA B 1 257 ? -0.822 39.312 5.02 1 98.38 257 ALA B N 1
ATOM 5076 C CA . ALA B 1 257 ? -0.132 40.281 5.859 1 98.38 257 ALA B CA 1
ATOM 5077 C C . ALA B 1 257 ? 1.34 40.406 5.473 1 98.38 257 ALA B C 1
ATOM 5079 O O . ALA B 1 257 ? 1.883 41.5 5.391 1 98.38 257 ALA B O 1
ATOM 5080 N N . ILE B 1 258 ? 1.959 39.281 5.207 1 98.06 258 ILE B N 1
ATOM 5081 C CA . ILE B 1 258 ? 3.359 39.281 4.801 1 98.06 258 ILE B CA 1
ATOM 5082 C C . ILE B 1 258 ? 3.504 39.906 3.422 1 98.06 258 ILE B C 1
ATOM 5084 O O . ILE B 1 258 ? 4.367 40.781 3.213 1 98.06 258 ILE B O 1
ATOM 5088 N N . LEU B 1 259 ? 2.646 39.531 2.504 1 96.88 259 LEU B N 1
ATOM 5089 C CA . LEU B 1 259 ? 2.701 40.062 1.144 1 96.88 259 LEU B CA 1
ATOM 5090 C C . LEU B 1 259 ? 2.508 41.562 1.133 1 96.88 259 LEU B C 1
ATOM 5092 O O . LEU B 1 259 ? 3.238 42.281 0.448 1 96.88 259 LEU B O 1
ATOM 5096 N N . GLU B 1 260 ? 1.534 42.031 1.879 1 96.81 260 GLU B N 1
ATOM 5097 C CA . GLU B 1 260 ? 1.235 43.469 1.925 1 96.81 260 GLU B CA 1
ATOM 5098 C C . GLU B 1 260 ? 2.389 44.25 2.543 1 96.81 260 GLU B C 1
ATOM 5100 O O . GLU B 1 260 ? 2.658 45.375 2.143 1 96.81 260 GLU B O 1
ATOM 5105 N N . THR B 1 261 ? 2.973 43.688 3.527 1 96.62 261 THR B N 1
ATOM 5106 C CA . THR B 1 261 ? 4.117 44.312 4.16 1 96.62 261 THR B CA 1
ATOM 5107 C C . THR B 1 261 ? 5.277 44.438 3.182 1 96.62 261 THR B C 1
ATOM 5109 O O . THR B 1 261 ? 6.043 45.406 3.236 1 96.62 261 THR B O 1
ATOM 5112 N N . GLU B 1 262 ? 5.379 43.531 2.232 1 95.06 262 GLU B N 1
ATOM 5113 C CA . GLU B 1 262 ? 6.469 43.5 1.26 1 95.06 262 GLU B CA 1
ATOM 5114 C C . GLU B 1 262 ? 6.016 44.062 -0.089 1 95.06 262 GLU B C 1
ATOM 5116 O O . GLU B 1 262 ? 6.715 43.906 -1.093 1 95.06 262 GLU B O 1
ATOM 5121 N N . ARG B 1 263 ? 4.855 44.656 -0.181 1 94.81 263 ARG B N 1
ATOM 5122 C CA . ARG B 1 263 ? 4.223 45.031 -1.443 1 94.81 263 ARG B CA 1
ATOM 5123 C C . ARG B 1 263 ? 5.113 45.938 -2.258 1 94.81 263 ARG B C 1
ATOM 5125 O O . ARG B 1 263 ? 5.227 45.812 -3.477 1 94.81 263 ARG B O 1
ATOM 5132 N N . GLU B 1 264 ? 5.789 46.875 -1.576 1 94.19 264 GLU B N 1
ATOM 5133 C CA . GLU B 1 264 ? 6.625 47.844 -2.301 1 94.19 264 GLU B CA 1
ATOM 5134 C C . GLU B 1 264 ? 7.797 47.125 -2.982 1 94.19 264 GLU B C 1
ATOM 5136 O O . GLU B 1 264 ? 8.125 47.438 -4.133 1 94.19 264 GLU B O 1
ATOM 5141 N N . GLN B 1 265 ? 8.391 46.281 -2.254 1 92.88 265 GLN B N 1
ATOM 5142 C CA . GLN B 1 265 ? 9.508 45.531 -2.816 1 92.88 265 GLN B CA 1
ATOM 5143 C C . GLN B 1 265 ? 9.047 44.625 -3.936 1 92.88 265 GLN B C 1
ATOM 5145 O O . GLN B 1 265 ? 9.758 44.406 -4.922 1 92.88 265 GLN B O 1
ATOM 5150 N N . ILE B 1 266 ? 7.91 44 -3.793 1 93 266 ILE B N 1
ATOM 5151 C CA . ILE B 1 266 ? 7.375 43.094 -4.789 1 93 266 ILE B CA 1
ATOM 5152 C C . ILE B 1 266 ? 7.066 43.844 -6.078 1 93 266 ILE B C 1
ATOM 5154 O O . ILE B 1 266 ? 7.336 43.344 -7.176 1 93 266 ILE B O 1
ATOM 5158 N N . MET B 1 267 ? 6.527 45 -5.93 1 92.12 267 MET B N 1
ATOM 5159 C CA . MET B 1 267 ? 6.086 45.75 -7.094 1 92.12 267 MET B CA 1
ATOM 5160 C C . MET B 1 267 ? 7.211 46.625 -7.641 1 92.12 267 MET B C 1
ATOM 5162 O O . MET B 1 267 ? 7.047 47.312 -8.656 1 92.12 267 MET B O 1
ATOM 5166 N N . ALA B 1 268 ? 8.242 46.531 -6.992 1 87.56 268 ALA B N 1
ATOM 5167 C CA . ALA B 1 268 ? 9.352 47.344 -7.426 1 87.56 268 ALA B CA 1
ATOM 5168 C C . ALA B 1 268 ? 9.938 46.844 -8.742 1 87.56 268 ALA B C 1
ATOM 5170 O O . ALA B 1 268 ? 9.992 45.656 -8.984 1 87.56 268 ALA B O 1
ATOM 5171 N N . ASN B 1 269 ? 10.438 47.75 -9.602 1 83.44 269 ASN B N 1
ATOM 5172 C CA . ASN B 1 269 ? 11.234 47.531 -10.805 1 83.44 269 ASN B CA 1
ATOM 5173 C C . ASN B 1 269 ? 10.539 46.531 -11.758 1 83.44 269 ASN B C 1
ATOM 5175 O O . ASN B 1 269 ? 11.195 45.75 -12.414 1 83.44 269 ASN B O 1
ATOM 5179 N N . ASP B 1 270 ? 9.328 46.438 -11.711 1 86.25 270 ASP B N 1
ATOM 5180 C CA . ASP B 1 270 ? 8.555 45.594 -12.609 1 86.25 270 ASP B CA 1
ATOM 5181 C C . ASP B 1 270 ? 9 44.125 -12.5 1 86.25 270 ASP B C 1
ATOM 5183 O O . ASP B 1 270 ? 9.227 43.469 -13.516 1 86.25 270 ASP B O 1
ATOM 5187 N N . ASN B 1 271 ? 9.18 43.688 -11.328 1 85.44 271 ASN B N 1
ATOM 5188 C CA . ASN B 1 271 ? 9.641 42.344 -11.039 1 85.44 271 ASN B CA 1
ATOM 5189 C C . ASN B 1 271 ? 8.695 41.281 -11.617 1 85.44 271 ASN B C 1
ATOM 5191 O O . ASN B 1 271 ? 7.477 41.406 -11.492 1 85.44 271 ASN B O 1
ATOM 5195 N N . GLY B 1 272 ? 9.281 40.281 -12.336 1 85.06 272 GLY B N 1
ATOM 5196 C CA . GLY B 1 272 ? 8.531 39.125 -12.805 1 85.06 272 GLY B CA 1
ATOM 5197 C C . GLY B 1 272 ? 8.445 38.031 -11.773 1 85.06 272 GLY B C 1
ATOM 5198 O O . GLY B 1 272 ? 8.797 38.219 -10.609 1 85.06 272 GLY B O 1
ATOM 5199 N N . LEU B 1 273 ? 7.965 36.969 -12.156 1 84.69 273 LEU B N 1
ATOM 5200 C CA . LEU B 1 273 ? 7.711 35.812 -11.289 1 84.69 273 LEU B CA 1
ATOM 5201 C C . LEU B 1 273 ? 8.992 35.375 -10.586 1 84.69 273 LEU B C 1
ATOM 5203 O O . LEU B 1 273 ? 9 35.156 -9.375 1 84.69 273 LEU B O 1
ATOM 5207 N N . SER B 1 274 ? 10.062 35.25 -11.32 1 86.94 274 SER B N 1
ATOM 5208 C CA . SER B 1 274 ? 11.32 34.781 -10.766 1 86.94 274 SER B CA 1
ATOM 5209 C C . SER B 1 274 ? 11.844 35.719 -9.688 1 86.94 274 SER B C 1
ATOM 5211 O O . SER B 1 274 ? 12.359 35.281 -8.664 1 86.94 274 SER B O 1
ATOM 5213 N N . ASP B 1 275 ? 11.711 36.938 -9.93 1 89.81 275 ASP B N 1
ATOM 5214 C CA . ASP B 1 275 ? 12.156 37.938 -8.969 1 89.81 275 ASP B CA 1
ATOM 5215 C C . ASP B 1 275 ? 11.305 37.906 -7.699 1 89.81 275 ASP B C 1
ATOM 5217 O O . ASP B 1 275 ? 11.828 38.031 -6.59 1 89.81 275 ASP B O 1
ATOM 5221 N N . ILE B 1 276 ? 10.102 37.781 -7.93 1 89.62 276 ILE B N 1
ATOM 5222 C CA . ILE B 1 276 ? 9.172 37.719 -6.805 1 89.62 276 ILE B CA 1
ATOM 5223 C C . ILE B 1 276 ? 9.461 36.5 -5.949 1 89.62 276 ILE B C 1
ATOM 5225 O O . ILE B 1 276 ? 9.531 36.594 -4.723 1 89.62 276 ILE B O 1
ATOM 5229 N N . LEU B 1 277 ? 9.641 35.438 -6.609 1 87.75 277 LEU B N 1
ATOM 5230 C CA . LEU B 1 277 ? 9.953 34.188 -5.914 1 87.75 277 LEU B CA 1
ATOM 5231 C C . LEU B 1 277 ? 11.242 34.312 -5.109 1 87.75 277 LEU B C 1
ATOM 5233 O O . LEU B 1 277 ? 11.305 33.875 -3.957 1 87.75 277 LEU B O 1
ATOM 5237 N N . ALA B 1 278 ? 12.227 34.844 -5.699 1 88.88 278 ALA B N 1
ATOM 5238 C CA . ALA B 1 278 ? 13.508 35.062 -5.02 1 88.88 278 ALA B CA 1
ATOM 5239 C C . ALA B 1 278 ? 13.336 35.969 -3.803 1 88.88 278 ALA B C 1
ATOM 5241 O O . ALA B 1 278 ? 13.93 35.719 -2.75 1 88.88 278 ALA B O 1
ATOM 5242 N N . HIS B 1 279 ? 12.562 36.969 -3.971 1 90.69 279 HIS B N 1
ATOM 5243 C CA . HIS B 1 279 ? 12.312 37.875 -2.867 1 90.69 279 HIS B CA 1
ATOM 5244 C C . HIS B 1 279 ? 11.586 37.188 -1.725 1 90.69 279 HIS B C 1
ATOM 5246 O O . HIS B 1 279 ? 11.984 37.312 -0.563 1 90.69 279 HIS B O 1
ATOM 5252 N N . VAL B 1 280 ? 10.578 36.531 -2.084 1 90.12 280 VAL B N 1
ATOM 5253 C CA . VAL B 1 280 ? 9.781 35.812 -1.091 1 90.12 280 VAL B CA 1
ATOM 5254 C C . VAL B 1 280 ? 10.664 34.812 -0.343 1 90.12 280 VAL B C 1
ATOM 5256 O O . VAL B 1 280 ? 10.57 34.688 0.879 1 90.12 280 VAL B O 1
ATOM 5259 N N . ASN B 1 281 ? 11.562 34.188 -1.034 1 88.25 281 ASN B N 1
ATOM 5260 C CA . ASN B 1 281 ? 12.484 33.25 -0.412 1 88.25 281 ASN B CA 1
ATOM 5261 C C . ASN B 1 281 ? 13.484 33.938 0.497 1 88.25 281 ASN B C 1
ATOM 5263 O O . ASN B 1 281 ? 13.906 33.375 1.515 1 88.25 281 ASN B O 1
ATOM 5267 N N . SER B 1 282 ? 13.781 35.094 0.179 1 91.38 282 SER B N 1
ATOM 5268 C CA . SER B 1 282 ? 14.781 35.844 0.937 1 91.38 282 SER B CA 1
ATOM 5269 C C . SER B 1 282 ? 14.195 36.375 2.248 1 91.38 282 SER B C 1
ATOM 5271 O O . SER B 1 282 ? 14.938 36.812 3.137 1 91.38 282 SER B O 1
ATOM 5273 N N . LEU B 1 283 ? 12.906 36.281 2.346 1 92.75 283 LEU B N 1
ATOM 5274 C CA . LEU B 1 283 ? 12.242 36.781 3.543 1 92.75 283 LEU B CA 1
ATOM 5275 C C . LEU B 1 283 ? 12.445 35.844 4.719 1 92.75 283 LEU B C 1
ATOM 5277 O O . LEU B 1 283 ? 12.188 36.188 5.867 1 92.75 283 LEU B O 1
ATOM 5281 N N . SER B 1 284 ? 12.953 34.688 4.48 1 92.94 284 SER B N 1
ATOM 5282 C CA . SER B 1 284 ? 13.102 33.656 5.504 1 92.94 284 SER B CA 1
ATOM 5283 C C . SER B 1 284 ? 13.891 34.188 6.703 1 92.94 284 SER B C 1
ATOM 5285 O O . SER B 1 284 ? 14.938 34.812 6.539 1 92.94 284 SER B O 1
ATOM 5287 N N . MET B 1 285 ? 13.359 34.125 7.875 1 94.44 285 MET B N 1
ATOM 5288 C CA . MET B 1 285 ? 13.953 34.469 9.164 1 94.44 285 MET B CA 1
ATOM 5289 C C . MET B 1 285 ? 13.977 35.969 9.375 1 94.44 285 MET B C 1
ATOM 5291 O O . MET B 1 285 ? 14.609 36.469 10.312 1 94.44 285 MET B O 1
ATOM 5295 N N . ASN B 1 286 ? 13.281 36.688 8.5 1 94.5 286 ASN B N 1
ATOM 5296 C CA . ASN B 1 286 ? 13.297 38.156 8.594 1 94.5 286 ASN B CA 1
ATOM 5297 C C . ASN B 1 286 ? 11.891 38.719 8.695 1 94.5 286 ASN B C 1
ATOM 5299 O O . ASN B 1 286 ? 11.68 39.906 8.469 1 94.5 286 ASN B O 1
ATOM 5303 N N . ILE B 1 287 ? 10.977 37.938 9.016 1 96.81 287 ILE B N 1
ATOM 5304 C CA . ILE B 1 287 ? 9.586 38.344 9.125 1 96.81 287 ILE B CA 1
ATOM 5305 C C . ILE B 1 287 ? 9.234 38.594 10.594 1 96.81 287 ILE B C 1
ATOM 5307 O O . ILE B 1 287 ? 9.523 37.75 11.438 1 96.81 287 ILE B O 1
ATOM 5311 N N . ASP B 1 288 ? 8.695 39.688 10.852 1 96.75 288 ASP B N 1
ATOM 5312 C CA . ASP B 1 288 ? 8.266 39.969 12.219 1 96.75 288 ASP B CA 1
ATOM 5313 C C . ASP B 1 288 ? 6.965 39.25 12.555 1 96.75 288 ASP B C 1
ATOM 5315 O O . ASP B 1 288 ? 5.887 39.656 12.117 1 96.75 288 ASP B O 1
ATOM 5319 N N . ARG B 1 289 ? 7.047 38.344 13.367 1 96.62 289 ARG B N 1
ATOM 5320 C CA . ARG B 1 289 ? 5.934 37.438 13.711 1 96.62 289 ARG B CA 1
ATOM 5321 C C . ARG B 1 289 ? 4.762 38.25 14.273 1 96.62 289 ARG B C 1
ATOM 5323 O O . ARG B 1 289 ? 3.635 38.125 13.781 1 96.62 289 ARG B O 1
ATOM 5330 N N . ASP B 1 290 ? 5.016 39.062 15.297 1 97.25 290 ASP B N 1
ATOM 5331 C CA . ASP B 1 290 ? 3.959 39.781 16.016 1 97.25 290 ASP B CA 1
ATOM 5332 C C . ASP B 1 290 ? 3.273 40.812 15.102 1 97.25 290 ASP B C 1
ATOM 5334 O O . ASP B 1 290 ? 2.047 40.938 15.117 1 97.25 290 ASP B O 1
ATOM 5338 N N . ALA B 1 291 ? 4.074 41.5 14.359 1 97.5 291 ALA B N 1
ATOM 5339 C CA . ALA B 1 291 ? 3.521 42.469 13.438 1 97.5 291 ALA B CA 1
ATOM 5340 C C . ALA B 1 291 ? 2.588 41.812 12.43 1 97.5 291 ALA B C 1
ATOM 5342 O O . ALA B 1 291 ? 1.531 42.375 12.102 1 97.5 291 ALA B O 1
ATOM 5343 N N . MET B 1 292 ? 2.99 40.688 11.898 1 97.81 292 MET B N 1
ATOM 5344 C CA . MET B 1 292 ? 2.189 40 10.891 1 97.81 292 MET B CA 1
ATOM 5345 C C . MET B 1 292 ? 0.904 39.469 11.5 1 97.81 292 MET B C 1
ATOM 5347 O O . MET B 1 292 ? -0.156 39.5 10.875 1 97.81 292 MET B O 1
ATOM 5351 N N . LEU B 1 293 ? 0.964 38.906 12.734 1 98.25 293 LEU B N 1
ATOM 5352 C CA . LEU B 1 293 ? -0.226 38.375 13.406 1 98.25 293 LEU B CA 1
ATOM 5353 C C . LEU B 1 293 ? -1.231 39.5 13.672 1 98.25 293 LEU B C 1
ATOM 5355 O O . LEU B 1 293 ? -2.434 39.312 13.469 1 98.25 293 LEU B O 1
ATOM 5359 N N . CYS B 1 294 ? -0.706 40.625 14.094 1 97.88 294 CYS B N 1
ATOM 5360 C CA . CYS B 1 294 ? -1.568 41.75 14.352 1 97.88 294 CYS B CA 1
ATOM 5361 C C . CYS B 1 294 ? -2.215 42.25 13.062 1 97.88 294 CYS B C 1
ATOM 5363 O O . CYS B 1 294 ? -3.414 42.531 13.039 1 97.88 294 CYS B O 1
ATOM 5365 N N . LYS B 1 295 ? -1.369 42.375 12.078 1 97.94 295 LYS B N 1
ATOM 5366 C CA . LYS B 1 295 ? -1.873 42.844 10.789 1 97.94 295 LYS B CA 1
ATOM 5367 C C . LYS B 1 295 ? -2.934 41.906 10.242 1 97.94 295 LYS B C 1
ATOM 5369 O O . LYS B 1 295 ? -3.949 42.344 9.703 1 97.94 295 LYS B O 1
ATOM 5374 N N . ALA B 1 296 ? -2.713 40.625 10.328 1 98.25 296 ALA B N 1
ATOM 5375 C CA . ALA B 1 296 ? -3.664 39.625 9.859 1 98.25 296 ALA B CA 1
ATOM 5376 C C . ALA B 1 296 ? -4.988 39.719 10.609 1 98.25 296 ALA B C 1
ATOM 5378 O O . ALA B 1 296 ? -6.059 39.625 10 1 98.25 296 ALA B O 1
ATOM 5379 N N . GLU B 1 297 ? -4.906 39.875 11.914 1 97.56 297 GLU B N 1
ATOM 5380 C CA . GLU B 1 297 ? -6.121 40.031 12.711 1 97.56 297 GLU B CA 1
ATOM 5381 C C . GLU B 1 297 ? -6.895 41.281 12.305 1 97.56 297 GLU B C 1
ATOM 5383 O O . GLU B 1 297 ? -8.125 41.25 12.234 1 97.56 297 GLU B O 1
ATOM 5388 N N . ALA B 1 298 ? -6.148 42.344 12.094 1 97.44 298 ALA B N 1
ATOM 5389 C CA . ALA B 1 298 ? -6.77 43.594 11.648 1 97.44 298 ALA B CA 1
ATOM 5390 C C . ALA B 1 298 ? -7.488 43.375 10.312 1 97.44 298 ALA B C 1
ATOM 5392 O O . ALA B 1 298 ? -8.578 43.938 10.109 1 97.44 298 ALA B O 1
ATOM 5393 N N . MET B 1 299 ? -6.859 42.719 9.469 1 97.5 299 MET B N 1
ATOM 5394 C CA . MET B 1 299 ? -7.465 42.406 8.172 1 97.5 299 MET B CA 1
ATOM 5395 C C . MET B 1 299 ? -8.758 41.625 8.344 1 97.5 299 MET B C 1
ATOM 5397 O O . MET B 1 299 ? -9.75 41.906 7.656 1 97.5 299 MET B O 1
ATOM 5401 N N . TYR B 1 300 ? -8.758 40.688 9.227 1 97.06 300 TYR B N 1
ATOM 5402 C CA . TYR B 1 300 ? -9.961 39.906 9.492 1 97.06 300 TYR B CA 1
ATOM 5403 C C . TYR B 1 300 ? -11.094 40.812 9.969 1 97.06 300 TYR B C 1
ATOM 5405 O O . TYR B 1 300 ? -12.227 40.688 9.508 1 97.06 300 TYR B O 1
ATOM 5413 N N . LEU B 1 301 ? -10.758 41.656 10.906 1 96.06 301 LEU B N 1
ATOM 5414 C CA . LEU B 1 301 ? -11.766 42.562 11.469 1 96.06 301 LEU B CA 1
ATOM 5415 C C . LEU B 1 301 ? -12.336 43.469 10.391 1 96.06 301 LEU B C 1
ATOM 5417 O O . LEU B 1 301 ? -13.539 43.75 10.391 1 96.06 301 LEU B O 1
ATOM 5421 N N . GLN B 1 302 ? -11.469 43.906 9.562 1 95.25 302 GLN B N 1
ATOM 5422 C CA . GLN B 1 302 ? -11.906 44.719 8.445 1 95.25 302 GLN B CA 1
ATOM 5423 C C . GLN B 1 302 ? -12.883 43.969 7.543 1 95.25 302 GLN B C 1
ATOM 5425 O O . GLN B 1 302 ? -13.914 44.531 7.152 1 95.25 302 GLN B O 1
ATOM 5430 N N . LEU B 1 303 ? -12.531 42.812 7.188 1 95.19 303 LEU B N 1
ATOM 5431 C CA . LEU B 1 303 ? -13.375 42 6.309 1 95.19 303 LEU B CA 1
ATOM 5432 C C . LEU B 1 303 ? -14.688 41.656 6.992 1 95.19 303 LEU B C 1
ATOM 5434 O O . LEU B 1 303 ? -15.742 41.625 6.355 1 95.19 303 LEU B O 1
ATOM 5438 N N . GLN B 1 304 ? -14.57 41.312 8.281 1 94 304 GLN B N 1
ATOM 5439 C CA . GLN B 1 304 ? -15.758 40.969 9.047 1 94 304 GLN B CA 1
ATOM 5440 C C . GLN B 1 304 ? -16.734 42.125 9.086 1 94 304 GLN B C 1
ATOM 5442 O O . GLN B 1 304 ? -17.953 41.938 8.992 1 94 304 GLN B O 1
ATOM 5447 N N . ALA B 1 305 ? -16.25 43.312 9.195 1 93.06 305 ALA B N 1
ATOM 5448 C CA . ALA B 1 305 ? -17.062 44.531 9.25 1 93.06 305 ALA B CA 1
ATOM 5449 C C . ALA B 1 305 ? -17.781 44.75 7.926 1 93.06 305 ALA B C 1
ATOM 5451 O O . ALA B 1 305 ? -18.859 45.375 7.891 1 93.06 305 ALA B O 1
ATOM 5452 N N . ASN B 1 306 ? -17.234 44.344 6.867 1 91.12 306 ASN B N 1
ATOM 5453 C CA . ASN B 1 306 ? -17.797 44.531 5.539 1 91.12 306 ASN B CA 1
ATOM 5454 C C . ASN B 1 306 ? -18.312 43.219 4.945 1 91.12 306 ASN B C 1
ATOM 5456 O O . ASN B 1 306 ? -18.266 43.031 3.727 1 91.12 306 ASN B O 1
ATOM 5460 N N . ALA B 1 307 ? -18.672 42.344 5.738 1 89.88 307 ALA B N 1
ATOM 5461 C CA . ALA B 1 307 ? -19.031 41 5.336 1 89.88 307 ALA B CA 1
ATOM 5462 C C . ALA B 1 307 ? -20.141 41 4.293 1 89.88 307 ALA B C 1
ATOM 5464 O O . ALA B 1 307 ? -20.172 40.156 3.402 1 89.88 307 ALA B O 1
ATOM 5465 N N . GLU B 1 308 ? -21.016 41.938 4.344 1 88.25 308 GLU B N 1
ATOM 5466 C CA . GLU B 1 308 ? -22.188 42 3.461 1 88.25 308 GLU B CA 1
ATOM 5467 C C . GLU B 1 308 ? -21.766 42.281 2.021 1 88.25 308 GLU B C 1
ATOM 5469 O O . GLU B 1 308 ? -22.5 41.969 1.084 1 88.25 308 GLU B O 1
ATOM 5474 N N . LYS B 1 309 ? -20.594 42.844 1.904 1 89.75 309 LYS B N 1
ATOM 5475 C CA . LYS B 1 309 ? -20.141 43.25 0.577 1 89.75 309 LYS B CA 1
ATOM 5476 C C . LYS B 1 309 ? -19.141 42.25 0.013 1 89.75 309 LYS B C 1
ATOM 5478 O O . LYS B 1 309 ? -18.672 42.406 -1.12 1 89.75 309 LYS B O 1
ATOM 5483 N N . LEU B 1 310 ? -18.828 41.25 0.749 1 91.5 310 LEU B N 1
ATOM 5484 C CA . LEU B 1 310 ? -17.781 40.312 0.345 1 91.5 310 LEU B CA 1
ATOM 5485 C C . LEU B 1 310 ? -18.328 39.25 -0.569 1 91.5 310 LEU B C 1
ATOM 5487 O O . LEU B 1 310 ? -19.484 38.812 -0.413 1 91.5 310 LEU B O 1
ATOM 5491 N N . PRO B 1 311 ? -17.516 38.844 -1.516 1 91.19 311 PRO B N 1
ATOM 5492 C CA . PRO B 1 311 ? -17.922 37.688 -2.314 1 91.19 311 PRO B CA 1
ATOM 5493 C C . PRO B 1 311 ? -18.125 36.438 -1.468 1 91.19 311 PRO B C 1
ATOM 5495 O O . PRO B 1 311 ? -17.531 36.312 -0.393 1 91.19 311 PRO B O 1
ATOM 5498 N N . LYS B 1 312 ? -18.906 35.531 -1.963 1 91.06 312 LYS B N 1
ATOM 5499 C CA . LYS B 1 312 ? -19.266 34.281 -1.276 1 91.06 312 LYS B CA 1
ATOM 5500 C C . LYS B 1 312 ? -18.016 33.5 -0.89 1 91.06 312 LYS B C 1
ATOM 5502 O O . LYS B 1 312 ? -17.938 32.969 0.217 1 91.06 312 LYS B O 1
ATOM 5507 N N . MET B 1 313 ? -17.047 33.469 -1.715 1 91.62 313 MET B N 1
ATOM 5508 C CA . MET B 1 313 ? -15.828 32.719 -1.469 1 91.62 313 MET B CA 1
ATOM 5509 C C . MET B 1 313 ? -15.078 33.25 -0.252 1 91.62 313 MET B C 1
ATOM 5511 O O . MET B 1 313 ? -14.586 32.469 0.571 1 91.62 313 MET B O 1
ATOM 5515 N N . ALA B 1 314 ? -15.023 34.5 -0.195 1 93.38 314 ALA B N 1
ATOM 5516 C CA . ALA B 1 314 ? -14.336 35.094 0.934 1 93.38 314 ALA B CA 1
ATOM 5517 C C . ALA B 1 314 ? -15.055 34.812 2.246 1 93.38 314 ALA B C 1
ATOM 5519 O O . ALA B 1 314 ? -14.422 34.5 3.258 1 93.38 314 ALA B O 1
ATOM 5520 N N . CYS B 1 315 ? -16.375 34.844 2.166 1 93.19 315 CYS B N 1
ATOM 5521 C CA . CYS B 1 315 ? -17.172 34.594 3.359 1 93.19 315 CYS B CA 1
ATOM 5522 C C . CYS B 1 315 ? -17 33.125 3.811 1 93.19 315 CYS B C 1
ATOM 5524 O O . CYS B 1 315 ? -16.797 32.875 4.996 1 93.19 315 CYS B O 1
ATOM 5526 N N . LEU B 1 316 ? -17.016 32.281 2.867 1 91.88 316 LEU B N 1
ATOM 5527 C CA . LEU B 1 316 ? -16.859 30.875 3.176 1 91.88 316 LEU B CA 1
ATOM 5528 C C . LEU B 1 316 ? -15.461 30.578 3.707 1 91.88 316 LEU B C 1
ATOM 5530 O O . LEU B 1 316 ? -15.297 29.797 4.645 1 91.88 316 LEU B O 1
ATOM 5534 N N . THR B 1 317 ? -14.5 31.203 3.139 1 93.75 317 THR B N 1
ATOM 5535 C CA . THR B 1 317 ? -13.109 31.016 3.525 1 93.75 317 THR B CA 1
ATOM 5536 C C . THR B 1 317 ? -12.883 31.453 4.969 1 93.75 317 THR B C 1
ATOM 5538 O O . THR B 1 317 ? -12.148 30.797 5.715 1 93.75 317 THR B O 1
ATOM 5541 N N . LEU B 1 318 ? -13.578 32.469 5.355 1 94.88 318 LEU B N 1
ATOM 5542 C CA . LEU B 1 318 ? -13.328 33.094 6.656 1 94.88 318 LEU B CA 1
ATOM 5543 C C . LEU B 1 318 ? -14.367 32.625 7.676 1 94.88 318 LEU B C 1
ATOM 5545 O O . LEU B 1 318 ? -14.281 32.969 8.852 1 94.88 318 LEU B O 1
ATOM 5549 N N . GLY B 1 319 ? -15.344 31.812 7.242 1 92.88 319 GLY B N 1
ATOM 5550 C CA . GLY B 1 319 ? -16.391 31.344 8.141 1 92.88 319 GLY B CA 1
ATOM 5551 C C . GLY B 1 319 ? -17.406 32.438 8.484 1 92.88 319 GLY B C 1
ATOM 5552 O O . GLY B 1 319 ? -17.938 32.469 9.594 1 92.88 319 GLY B O 1
ATOM 5553 N N . LEU B 1 320 ? -17.562 33.375 7.57 1 90.5 320 LEU B N 1
ATOM 5554 C CA . LEU B 1 320 ? -18.516 34.438 7.758 1 90.5 320 LEU B CA 1
ATOM 5555 C C . LEU B 1 320 ? -19.875 34.094 7.145 1 90.5 320 LEU B C 1
ATOM 5557 O O . LEU B 1 320 ? -19.953 33.25 6.242 1 90.5 320 LEU B O 1
ATOM 5561 N N . ALA B 1 321 ? -20.953 34.625 7.691 1 82 321 ALA B N 1
ATOM 5562 C CA . ALA B 1 321 ? -22.297 34.406 7.16 1 82 321 ALA B CA 1
ATOM 5563 C C . ALA B 1 321 ? -22.422 34.969 5.746 1 82 321 ALA B C 1
ATOM 5565 O O . ALA B 1 321 ? -21.906 36.031 5.457 1 82 321 ALA B O 1
ATOM 5566 N N . VAL B 1 322 ? -22.938 34.125 4.758 1 75.19 322 VAL B N 1
ATOM 5567 C CA . VAL B 1 322 ? -23.094 34.531 3.365 1 75.19 322 VAL B CA 1
ATOM 5568 C C . VAL B 1 322 ? -24.391 35.344 3.209 1 75.19 322 VAL B C 1
ATOM 5570 O O . VAL B 1 322 ? -25.438 34.906 3.686 1 75.19 322 VAL B O 1
ATOM 5573 N N . SER B 1 323 ? -24.203 36.594 2.85 1 64.25 323 SER B N 1
ATOM 5574 C CA . SER B 1 323 ? -25.406 37.375 2.543 1 64.25 323 SER B CA 1
ATOM 5575 C C . SER B 1 323 ? -25.922 37.062 1.136 1 64.25 323 SER B C 1
ATOM 5577 O O . SER B 1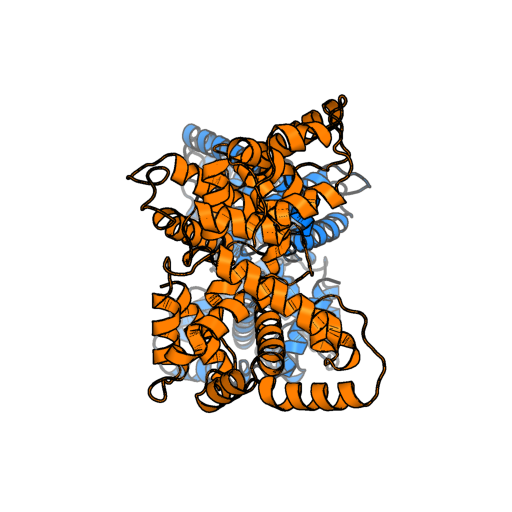 323 ? -25.125 36.812 0.228 1 64.25 323 SER B O 1
ATOM 5579 N N . VAL B 1 324 ? -27.188 36.469 0.858 1 59.12 324 VAL B N 1
ATOM 5580 C CA . VAL B 1 324 ? -27.891 36.156 -0.386 1 59.12 324 VAL B CA 1
ATOM 5581 C C . VAL B 1 324 ? -27.969 37.406 -1.258 1 59.12 324 VAL B C 1
ATOM 5583 O O . VAL B 1 324 ? -28.781 37.469 -2.191 1 59.12 324 VAL B O 1
ATOM 5586 N N . ASP B 1 325 ? -27.25 38.281 -1.159 1 52.28 325 ASP B N 1
ATOM 5587 C CA . ASP B 1 325 ? -27.5 39.438 -2.045 1 52.28 325 ASP B CA 1
ATOM 5588 C C . ASP B 1 325 ? -26.922 39.188 -3.432 1 52.28 325 ASP B C 1
ATOM 5590 O O . ASP B 1 325 ? -25.891 38.5 -3.568 1 52.28 325 ASP B O 1
ATOM 5594 N N . ALA B 1 326 ? -27.562 39.5 -4.648 1 52.06 326 ALA B N 1
ATOM 5595 C CA . ALA B 1 326 ? -27.391 39.375 -6.094 1 52.06 326 ALA B CA 1
ATOM 5596 C C . ALA B 1 326 ? -26.031 39.906 -6.527 1 52.06 326 ALA B C 1
ATOM 5598 O O . ALA B 1 326 ? -25.469 39.438 -7.523 1 52.06 326 ALA B O 1
ATOM 5599 N N . SER B 1 327 ? -25.562 40.812 -6 1 47.75 327 SER B N 1
ATOM 5600 C CA . SER B 1 327 ? -24.344 41.469 -6.449 1 47.75 327 SER B CA 1
ATOM 5601 C C . SER B 1 327 ? -23.109 40.594 -6.184 1 47.75 327 SER B C 1
ATOM 5603 O O . SER B 1 327 ? -22.125 40.656 -6.922 1 47.75 327 SER B O 1
ATOM 5605 N N . ALA B 1 328 ? -23.047 39.875 -5.145 1 48.91 328 ALA B N 1
ATOM 5606 C CA . ALA B 1 328 ? -21.938 39 -4.777 1 48.91 328 ALA B CA 1
ATOM 5607 C C . ALA B 1 328 ? -21.781 37.844 -5.777 1 48.91 328 ALA B C 1
ATOM 5609 O O . ALA B 1 328 ? -20.672 37.406 -6.078 1 48.91 328 ALA B O 1
ATOM 5610 N N . ALA B 1 329 ? -22.75 37.312 -6.352 1 52.62 329 ALA B N 1
ATOM 5611 C CA . ALA B 1 329 ? -22.766 36.25 -7.348 1 52.62 329 ALA B CA 1
ATOM 5612 C C . ALA B 1 329 ? -22.047 36.688 -8.617 1 52.62 329 ALA B C 1
ATOM 5614 O O . ALA B 1 329 ? -21.344 35.875 -9.234 1 52.62 329 ALA B O 1
ATOM 5615 N N . GLU B 1 330 ? -22.25 37.875 -9.055 1 50.28 330 GLU B N 1
ATOM 5616 C CA . GLU B 1 330 ? -21.609 38.406 -10.25 1 50.28 330 GLU B CA 1
ATOM 5617 C C . GLU B 1 330 ? -20.094 38.469 -10.086 1 50.28 330 GLU B C 1
ATOM 5619 O O . GLU B 1 330 ? -19.344 38.188 -11.031 1 50.28 330 GLU B O 1
ATOM 5624 N N . GLN B 1 331 ? -19.625 38.75 -8.977 1 49.06 331 GLN B N 1
ATOM 5625 C CA . GLN B 1 331 ? -18.203 38.844 -8.727 1 49.06 331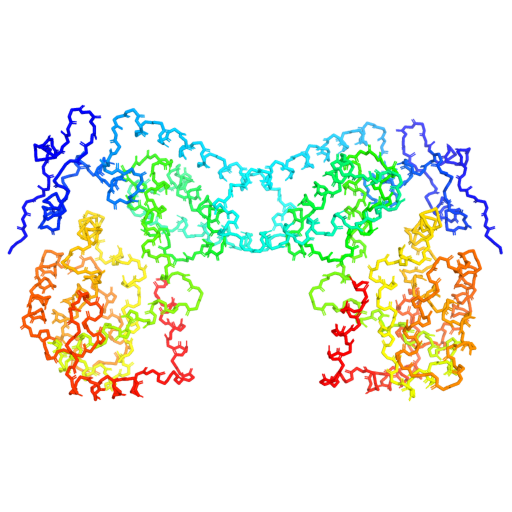 GLN B CA 1
ATOM 5626 C C . GLN B 1 331 ? -17.547 37.469 -8.711 1 49.06 331 GLN B C 1
ATOM 5628 O O . GLN B 1 331 ? -16.406 37.312 -9.148 1 49.06 331 GLN B O 1
ATOM 5633 N N . GLU B 1 332 ? -18.234 36.531 -8.164 1 52.5 332 GLU B N 1
ATOM 5634 C CA . GLU B 1 332 ? -17.734 35.156 -8.086 1 52.5 332 GLU B CA 1
ATOM 5635 C C . GLU B 1 332 ? -17.562 34.562 -9.477 1 52.5 332 GLU B C 1
ATOM 5637 O O . GLU B 1 332 ? -16.578 33.875 -9.734 1 52.5 332 GLU B O 1
ATOM 5642 N N . GLU B 1 333 ? -18.562 34.719 -10.398 1 51.22 333 GLU B N 1
ATOM 5643 C CA . GLU B 1 333 ? -18.469 34.188 -11.758 1 51.22 333 GLU B CA 1
ATOM 5644 C C . GLU B 1 333 ? -17.281 34.781 -12.5 1 51.22 333 GLU B C 1
ATOM 5646 O O . GLU B 1 333 ? -16.625 34.062 -13.273 1 51.22 333 GLU B O 1
ATOM 5651 N N . ARG B 1 334 ? -16.969 35.938 -12.234 1 48.19 334 ARG B N 1
ATOM 5652 C CA . ARG B 1 334 ? -15.867 36.594 -12.93 1 48.19 334 ARG B CA 1
ATOM 5653 C C . ARG B 1 334 ? -14.516 36.094 -12.445 1 48.19 334 ARG B C 1
ATOM 5655 O O . ARG B 1 334 ? -13.57 35.969 -13.234 1 48.19 334 ARG B O 1
ATOM 5662 N N . PHE B 1 335 ? -14.516 35.875 -11.172 1 44.53 335 PHE B N 1
ATOM 5663 C CA . PHE B 1 335 ? -13.258 35.406 -10.602 1 44.53 335 PHE B CA 1
ATOM 5664 C C . PHE B 1 335 ? -12.93 34 -11.086 1 44.53 335 PHE B C 1
ATOM 5666 O O . PHE B 1 335 ? -11.758 33.656 -11.32 1 44.53 335 PHE B O 1
ATOM 5673 N N . LYS B 1 336 ? -13.797 33.125 -11.234 1 53.88 336 LYS B N 1
ATOM 5674 C CA . LYS B 1 336 ? -13.609 31.734 -11.688 1 53.88 336 LYS B CA 1
ATOM 5675 C C . LYS B 1 336 ? -13.125 31.703 -13.133 1 53.88 336 LYS B C 1
ATOM 5677 O O . LYS B 1 336 ? -12.273 30.875 -13.484 1 53.88 336 LYS B O 1
ATOM 5682 N N . ASP B 1 337 ? -13.719 32.531 -13.93 1 48.94 337 ASP B N 1
ATOM 5683 C CA . ASP B 1 337 ? -13.383 32.562 -15.344 1 48.94 337 ASP B CA 1
ATOM 5684 C C . ASP B 1 337 ? -11.922 32.969 -15.555 1 48.94 337 ASP B C 1
ATOM 5686 O O . ASP B 1 337 ? -11.289 32.531 -16.516 1 48.94 337 ASP B O 1
ATOM 5690 N N . THR B 1 338 ? -11.5 33.781 -14.734 1 46 338 THR B N 1
ATOM 5691 C CA . THR B 1 338 ? -10.172 34.344 -14.953 1 46 338 THR B CA 1
ATOM 5692 C C . THR B 1 338 ? -9.094 33.438 -14.352 1 46 338 THR B C 1
ATOM 5694 O O . THR B 1 338 ? -7.949 33.438 -14.805 1 46 338 THR B O 1
ATOM 5697 N N . HIS B 1 339 ? -9.398 32.812 -13.375 1 46.81 339 HIS B N 1
ATOM 5698 C CA . HIS B 1 339 ? -8.312 32.188 -12.617 1 46.81 339 HIS B CA 1
ATOM 5699 C C . HIS B 1 339 ? -8.367 30.688 -12.727 1 46.81 339 HIS B C 1
ATOM 5701 O O . HIS B 1 339 ? -7.391 30 -12.406 1 46.81 339 HIS B O 1
ATOM 5707 N N . VAL B 1 340 ? -9.516 30.078 -13.055 1 48.31 340 VAL B N 1
ATOM 5708 C CA . VAL B 1 340 ? -9.594 28.625 -12.961 1 48.31 340 VAL B CA 1
ATOM 5709 C C . VAL B 1 340 ? -9.227 28 -14.312 1 48.31 340 VAL B C 1
ATOM 5711 O O . VAL B 1 340 ? -9.305 26.781 -14.477 1 48.31 340 VAL B O 1
ATOM 5714 N N . THR B 1 341 ? -9.289 28.703 -15.391 1 40.88 341 THR B N 1
ATOM 5715 C CA . THR B 1 341 ? -9.062 27.844 -16.547 1 40.88 341 THR B CA 1
ATOM 5716 C C . THR B 1 341 ? -7.633 27.328 -16.562 1 40.88 341 THR B C 1
ATOM 5718 O O . THR B 1 341 ? -6.695 28.078 -16.844 1 40.88 341 THR B O 1
ATOM 5721 N N . PRO B 1 342 ? -7.344 26.312 -15.898 1 42.06 342 PRO B N 1
ATOM 5722 C CA . PRO B 1 342 ? -5.973 25.797 -15.914 1 42.06 342 PRO B CA 1
ATOM 5723 C C . PRO B 1 342 ? -5.449 25.562 -17.328 1 42.06 342 PRO B C 1
ATOM 5725 O O . PRO B 1 342 ? -6.062 24.844 -18.109 1 42.06 342 PRO B O 1
ATOM 5728 N N . SER B 1 343 ? -4.926 26.531 -17.875 1 40.56 343 SER B N 1
ATOM 5729 C CA . SER B 1 343 ? -4.219 26.266 -19.125 1 40.56 343 SER B CA 1
ATOM 5730 C C . SER B 1 343 ? -3.078 25.281 -18.922 1 40.56 343 SER B C 1
ATOM 5732 O O . SER B 1 343 ? -2.617 25.078 -17.797 1 40.56 343 SER B O 1
ATOM 5734 N N . ASP B 1 344 ? -2.721 24.438 -19.844 1 46.16 344 ASP B N 1
ATOM 5735 C CA . ASP B 1 344 ? -1.559 23.562 -19.938 1 46.16 344 ASP B CA 1
ATOM 5736 C C . ASP B 1 344 ? -0.35 24.172 -19.234 1 46.16 344 ASP B C 1
ATOM 5738 O O . ASP B 1 344 ? 0.438 23.453 -18.609 1 46.16 344 ASP B O 1
ATOM 5742 N N . ASP B 1 345 ? -0.269 25.391 -19.203 1 46.19 345 ASP B N 1
ATOM 5743 C CA . ASP B 1 345 ? 0.86 26.156 -18.688 1 46.19 345 ASP B CA 1
ATOM 5744 C C . ASP B 1 345 ? 0.832 26.234 -17.156 1 46.19 345 ASP B C 1
ATOM 5746 O O . ASP B 1 345 ? 1.876 26.375 -16.516 1 46.19 345 ASP B O 1
ATOM 5750 N N . GLU B 1 346 ? -0.177 26.094 -16.609 1 47.78 346 GLU B N 1
ATOM 5751 C CA . GLU B 1 346 ? -0.317 26.203 -15.164 1 47.78 346 GLU B CA 1
ATOM 5752 C C . GLU B 1 346 ? 0.159 24.938 -14.453 1 47.78 346 GLU B C 1
ATOM 5754 O O . GLU B 1 346 ? 0.728 25.016 -13.359 1 47.78 346 GLU B O 1
ATOM 5759 N N . ASP B 1 347 ? -0.038 23.875 -15 1 50.44 347 ASP B N 1
ATOM 5760 C CA . ASP B 1 347 ? 0.484 22.641 -14.445 1 50.44 347 ASP B CA 1
ATOM 5761 C C . ASP B 1 347 ? 2.01 22.656 -14.375 1 50.44 347 ASP B C 1
ATOM 5763 O O . ASP B 1 347 ? 2.6 22.188 -13.398 1 50.44 347 ASP B O 1
ATOM 5767 N N . ASP B 1 348 ? 2.545 23.297 -15.32 1 50.78 348 ASP B N 1
ATOM 5768 C CA . ASP B 1 348 ? 3.996 23.438 -15.336 1 50.78 348 ASP B CA 1
ATOM 5769 C C . ASP B 1 348 ? 4.473 24.375 -14.227 1 50.78 348 ASP B C 1
ATOM 5771 O O . ASP B 1 348 ? 5.488 24.109 -13.586 1 50.78 348 ASP B O 1
ATOM 5775 N N . ALA B 1 349 ? 3.758 25.469 -13.969 1 49 349 ALA B N 1
ATOM 5776 C CA . ALA B 1 349 ? 4.125 26.422 -12.93 1 49 349 ALA B CA 1
ATOM 5777 C C . ALA B 1 349 ? 3.967 25.828 -11.539 1 49 349 ALA B C 1
ATOM 5779 O O . ALA B 1 349 ? 4.793 26.062 -10.656 1 49 349 ALA B O 1
ATOM 5780 N N . PHE B 1 350 ? 3.016 25.047 -11.586 1 51 350 PHE B N 1
ATOM 5781 C CA . PHE B 1 350 ? 2.791 24.328 -10.328 1 51 350 PHE B CA 1
ATOM 5782 C C . PHE B 1 350 ? 3.93 23.359 -10.047 1 51 350 PHE B C 1
ATOM 5784 O O . PHE B 1 350 ? 4.449 23.328 -8.93 1 51 350 PHE B O 1
ATOM 5791 N N . GLU B 1 351 ? 4.258 22.656 -11.117 1 53.69 351 GLU B N 1
ATOM 5792 C CA . GLU B 1 351 ? 5.344 21.688 -10.977 1 53.69 351 GLU B CA 1
ATOM 5793 C C . GLU B 1 351 ? 6.66 22.391 -10.641 1 53.69 351 GLU B C 1
ATOM 5795 O O . GLU B 1 351 ? 7.441 21.891 -9.828 1 53.69 351 GLU B O 1
ATOM 5800 N N . LYS B 1 352 ? 6.812 23.453 -11.25 1 51.97 352 LYS B N 1
ATOM 5801 C CA . LYS B 1 352 ? 8.016 24.234 -11.008 1 51.97 352 LYS B CA 1
ATOM 5802 C C . LYS B 1 352 ? 8.023 24.812 -9.594 1 51.97 352 LYS B C 1
ATOM 5804 O O . LYS B 1 352 ? 9.062 24.828 -8.93 1 51.97 352 LYS B O 1
ATOM 5809 N N . ALA B 1 353 ? 6.945 25.344 -9.18 1 47.44 353 ALA B N 1
ATOM 5810 C CA . ALA B 1 353 ? 6.844 25.891 -7.828 1 47.44 353 ALA B CA 1
ATOM 5811 C C . ALA B 1 353 ? 7.113 24.812 -6.777 1 47.44 353 ALA B C 1
ATOM 5813 O O . ALA B 1 353 ? 7.82 25.047 -5.797 1 47.44 353 ALA B O 1
ATOM 5814 N N . ILE B 1 354 ? 6.641 23.641 -7.066 1 52.03 354 ILE B N 1
ATOM 5815 C CA . ILE B 1 354 ? 6.875 22.5 -6.188 1 52.03 354 ILE B CA 1
ATOM 5816 C C . ILE B 1 354 ? 8.359 22.156 -6.172 1 52.03 354 ILE B C 1
ATOM 5818 O O . ILE B 1 354 ? 8.93 21.891 -5.113 1 52.03 354 ILE B O 1
ATOM 5822 N N . SER B 1 355 ? 8.906 22.156 -7.363 1 50.22 355 SER B N 1
ATOM 5823 C CA . SER B 1 355 ? 10.312 21.781 -7.48 1 50.22 355 SER B CA 1
ATOM 5824 C C . SER B 1 355 ? 11.203 22.766 -6.738 1 50.22 355 SER B C 1
ATOM 5826 O O . SER B 1 355 ? 12.211 22.375 -6.141 1 50.22 355 SER B O 1
ATOM 5828 N N . TYR B 1 356 ? 10.828 24.031 -6.77 1 45.31 356 TYR B N 1
ATOM 5829 C CA . TYR B 1 356 ? 11.672 25.047 -6.176 1 45.31 356 TYR B CA 1
ATOM 5830 C C . TYR B 1 356 ? 11.469 25.125 -4.668 1 45.31 356 TYR B C 1
ATOM 5832 O O . TYR B 1 356 ? 12.32 25.641 -3.939 1 45.31 356 TYR B O 1
ATOM 5840 N N . SER B 1 357 ? 10.367 24.766 -4.367 1 43.12 357 SER B N 1
ATOM 5841 C CA . SER B 1 357 ? 10.055 24.938 -2.953 1 43.12 357 SER B CA 1
ATOM 5842 C C . SER B 1 357 ? 10.828 23.953 -2.086 1 43.12 357 SER B C 1
ATOM 5844 O O . SER B 1 357 ? 10.969 24.156 -0.878 1 43.12 357 SER B O 1
ATOM 5846 N N . PHE B 1 358 ? 11.109 22.703 -2.707 1 46.12 358 PHE B N 1
ATOM 5847 C CA . PHE B 1 358 ? 11.734 21.734 -1.817 1 46.12 358 PHE B CA 1
ATOM 5848 C C . PHE B 1 358 ? 13.219 21.594 -2.115 1 46.12 358 PHE B C 1
ATOM 5850 O O . PHE B 1 358 ? 13.867 20.641 -1.673 1 46.12 358 PHE B O 1
ATOM 5857 N N . LEU B 1 359 ? 13.758 22.5 -3.029 1 40 359 LEU B N 1
ATOM 5858 C CA . LEU B 1 359 ? 15.211 22.531 -3.16 1 40 359 LEU B CA 1
ATOM 5859 C C . LEU B 1 359 ? 15.852 23.281 -2 1 40 359 LEU B C 1
ATOM 5861 O O . LEU B 1 359 ? 15.281 24.266 -1.511 1 40 359 LEU B O 1
#

Organism: NCBI:txid197152

Foldseek 3Di:
DADAACDPVNQVVQADPQGAGHPVVVVLVRLLRHNHDLVCCLPVLCPLLVVDPRGDGPVRRVVSLVVLLVLLVVLLCVVVVQDPVNCVVVVLLVVLLVVLLVLLLVAPCVDPQNDDDPRVLSVLLSSLLSSVCSVCVQLHDDPLLSLQLVLLCVSNVDNSSSNSSSVSVCVLQSCCRHDVNPVLQLLLLLLLQLCCVLPVPLLVLCVVQVCNSVLLCSLCNNNVCSQQADSVLVNSVVSSQSSCPPFVVLSSLLVSLQCVVCSCVLPPPSDHPVRNSVVSVVNRHVDDRNSSSVSSVVSLVVCQVVVQVGAPSNCVNGVHDHDPDPVNVVVVVVSCVPHVPPDPVNVVVNVVSVVVSND/DADAACDPVNQVVQADPQGAGHPVVVVLVRLLRHNHDLVCCLPVLCPLLVVDPRGDGPVRRVVSLVVLLVLLVVLLCVVVVQDPVNCVVVVLLVVLLVVLLVLLLVAPCVDPQNDDDPRVLSVLLSSLLSSVCSVPVQLHDDPLLSLQLVLLCVSNVDNSSSNSSSVSVCVLQSCCRHDVNPVLQLLLLLLLQLCCVLPVPLLVLCVVQVCNSVLLCSLCNNNVCSQQADSVLVNSVVSSQSSCPPFVVLSSLLVSLQCVVCSCVQPPPSDHPVRNSVVVVVNRHVDDSNSSSVSSVVSLVVCQVVVQVGAPSNCVNGVHDHDPDPVNVVVVVVSCVVRVPPDPVNVVVNVVSVVVSND

Nearest PDB structures (foldseek):
  5tuc-assembly1_A  TM=9.821E-01  e=9.677E-26  Sus scrofa
  5tub-assembly2_B  TM=9.814E-01  e=6.514E-25  Squalomorphii
  5tuc-assembly2_B  TM=9.824E-01  e=6.790E-25  Sus scrofa
  1fkm-assembly1_A  TM=8.405E-01  e=4.822E-10  Saccharomyces cerevisiae
  4hl4-assembly1_A  TM=7.925E-01  e=7.105E-07  Homo sapiens